Protein 1ZKD (pdb70)

Structure (mmCIF, N/CA/C/O backbone):
data_1ZKD
#
_entry.id   1ZKD
#
_cell.length_a   79.795
_cell.length_b   79.795
_cell.length_c   247.352
_cell.angle_alpha   90.00
_cell.angle_beta   90.00
_cell.angle_gamma   120.00
#
_symmetry.space_group_name_H-M   'P 61'
#
loop_
_entity.id
_entity.type
_entity.pdbx_description
1 polymer DUF185
2 water water
#
loop_
_atom_site.group_PDB
_atom_site.id
_atom_site.type_symbol
_atom_site.label_atom_id
_atom_site.label_alt_id
_atom_site.label_comp_id
_atom_site.label_asym_id
_atom_site.label_entity_id
_atom_site.label_seq_id
_atom_site.pdbx_PDB_ins_code
_atom_site.Cartn_x
_atom_site.Cartn_y
_atom_site.Cartn_z
_atom_site.occupancy
_atom_site.B_iso_or_equiv
_atom_site.auth_seq_id
_atom_site.auth_comp_id
_atom_site.auth_asym_id
_atom_site.auth_atom_id
_atom_site.pdbx_PDB_model_num
ATOM 1 N N . ILE A 1 2 ? 29.509 65.354 91.189 1.00 65.16 2 ILE A N 1
ATOM 2 C CA . ILE A 1 2 ? 29.224 63.957 90.749 1.00 64.58 2 ILE A CA 1
ATOM 3 C C . ILE A 1 2 ? 29.204 63.000 91.937 1.00 63.42 2 ILE A C 1
ATOM 4 O O . ILE A 1 2 ? 28.764 61.856 91.816 1.00 62.80 2 ILE A O 1
ATOM 9 N N . ASP A 1 3 ? 29.680 63.474 93.086 1.00 62.37 3 ASP A N 1
ATOM 10 C CA . ASP A 1 3 ? 29.718 62.652 94.291 1.00 60.43 3 ASP A CA 1
ATOM 11 C C . ASP A 1 3 ? 28.329 62.177 94.710 1.00 58.82 3 ASP A C 1
ATOM 12 O O . ASP A 1 3 ? 27.381 62.959 94.788 1.00 58.25 3 ASP A O 1
ATOM 17 N N . GLN A 1 4 ? 28.230 60.881 94.985 1.00 57.08 4 GLN A N 1
ATOM 18 C CA . GLN A 1 4 ? 26.983 60.231 95.376 1.00 55.25 4 GLN A CA 1
ATOM 19 C C . GLN A 1 4 ? 26.184 60.977 96.448 1.00 53.25 4 GLN A C 1
ATOM 20 O O . GLN A 1 4 ? 24.953 60.989 96.414 1.00 53.37 4 GLN A O 1
ATOM 26 N N . THR A 1 5 ? 26.879 61.592 97.400 1.00 51.12 5 THR A N 1
ATOM 27 C CA . THR A 1 5 ? 26.216 62.343 98.462 1.00 48.86 5 THR A CA 1
ATOM 28 C C . THR A 1 5 ? 27.064 63.533 98.867 1.00 47.74 5 THR A C 1
ATOM 29 O O . THR A 1 5 ? 28.215 63.660 98.451 1.00 47.59 5 THR A O 1
ATOM 33 N N . ALA A 1 6 ? 26.489 64.403 99.688 1.00 46.29 6 ALA A N 1
ATOM 34 C CA . ALA A 1 6 ? 27.197 65.584 100.157 1.00 44.87 6 ALA A CA 1
ATOM 35 C C . ALA A 1 6 ? 28.371 65.185 101.048 1.00 43.92 6 ALA A C 1
ATOM 36 O O . ALA A 1 6 ? 29.443 65.790 100.988 1.00 44.17 6 ALA A O 1
ATOM 38 N N . LEU A 1 7 ? 28.164 64.166 101.877 1.00 42.59 7 LEU A N 1
ATOM 39 C CA . LEU A 1 7 ? 29.214 63.693 102.775 1.00 40.38 7 LEU A CA 1
ATOM 40 C C . LEU A 1 7 ? 30.355 63.053 101.987 1.00 38.85 7 LEU A C 1
ATOM 41 O O . LEU A 1 7 ? 31.520 63.171 102.362 1.00 40.03 7 LEU A O 1
ATOM 46 N N . ALA A 1 8 ? 30.013 62.369 100.902 1.00 38.30 8 ALA A N 1
ATOM 47 C CA . ALA A 1 8 ? 31.011 61.723 100.062 1.00 37.97 8 ALA A CA 1
ATOM 48 C C . ALA A 1 8 ? 32.033 62.757 99.603 1.00 38.91 8 ALA A C 1
ATOM 49 O O . ALA A 1 8 ? 33.238 62.499 99.598 1.00 37.24 8 ALA A O 1
ATOM 51 N N . THR A 1 9 ? 31.536 63.931 99.221 1.00 39.41 9 THR A N 1
ATOM 52 C CA . THR A 1 9 ? 32.383 65.024 98.758 1.00 40.60 9 THR A CA 1
ATOM 53 C C . THR A 1 9 ? 33.350 65.433 99.861 1.00 41.20 9 THR A C 1
ATOM 54 O O . THR A 1 9 ? 34.541 65.627 99.625 1.00 42.03 9 THR A O 1
ATOM 58 N N . GLU A 1 10 ? 32.820 65.557 101.071 1.00 42.73 10 GLU A N 1
ATOM 59 C CA . GLU A 1 10 ? 33.610 65.937 102.232 1.00 43.32 10 GLU A CA 1
ATOM 60 C C . GLU A 1 10 ? 34.709 64.913 102.523 1.00 43.00 10 GLU A C 1
ATOM 61 O O . GLU A 1 10 ? 35.857 65.278 102.787 1.00 43.93 10 GLU A O 1
ATOM 67 N N . ILE A 1 11 ? 34.349 63.633 102.471 1.00 42.21 11 ILE A N 1
ATOM 68 C CA . ILE A 1 11 ? 35.295 62.551 102.735 1.00 40.96 11 ILE A CA 1
ATOM 69 C C . ILE A 1 11 ? 36.450 62.547 101.738 1.00 41.37 11 ILE A C 1
ATOM 70 O O . ILE A 1 11 ? 37.616 62.478 102.132 1.00 39.58 11 ILE A O 1
ATOM 75 N N . LYS A 1 12 ? 36.124 62.621 100.450 1.00 42.76 12 LYS A N 1
ATOM 76 C CA . LYS A 1 12 ? 37.143 62.626 99.404 1.00 44.38 12 LYS A CA 1
ATOM 77 C C . LYS A 1 12 ? 38.118 63.785 99.594 1.00 44.21 12 LYS A C 1
ATOM 78 O O . LYS A 1 12 ? 39.321 63.643 99.376 1.00 44.63 12 LYS A O 1
ATOM 84 N N . ARG A 1 13 ? 37.596 64.930 100.015 1.00 45.31 13 ARG A N 1
ATOM 85 C CA . ARG A 1 13 ? 38.431 66.102 100.243 1.00 45.79 13 ARG A CA 1
ATOM 86 C C . ARG A 1 13 ? 39.366 65.844 101.421 1.00 45.32 13 ARG A C 1
ATOM 87 O O . ARG A 1 13 ? 40.544 66.205 101.384 1.00 45.74 13 ARG A O 1
ATOM 95 N N . LEU A 1 14 ? 38.837 65.208 102.462 1.00 43.76 14 LEU A N 1
ATOM 96 C CA . LEU A 1 14 ? 39.619 64.898 103.654 1.00 42.31 14 LEU A CA 1
ATOM 97 C C . LEU A 1 14 ? 40.707 63.873 103.369 1.00 40.89 14 LEU A C 1
ATOM 98 O O . LEU A 1 14 ? 41.734 63.847 104.042 1.00 41.13 14 LEU A O 1
ATOM 103 N N . ILE A 1 15 ? 40.476 63.019 102.378 1.00 39.45 15 ILE A N 1
ATOM 104 C CA . ILE A 1 15 ? 41.450 61.995 102.021 1.00 38.53 15 ILE A CA 1
ATOM 105 C C . ILE A 1 15 ? 42.613 62.602 101.248 1.00 39.95 15 ILE A C 1
ATOM 106 O O . ILE A 1 15 ? 43.776 62.285 101.500 1.00 40.14 15 ILE A O 1
ATOM 111 N N . LYS A 1 16 ? 42.299 63.472 100.296 1.00 41.53 16 LYS A N 1
ATOM 112 C CA . LYS A 1 16 ? 43.339 64.110 99.505 1.00 43.01 16 LYS A CA 1
ATOM 113 C C . LYS A 1 16 ? 44.178 65.009 100.406 1.00 43.30 16 LYS A C 1
ATOM 114 O O . LYS A 1 16 ? 45.381 65.161 100.200 1.00 43.49 16 LYS A O 1
ATOM 120 N N . ALA A 1 17 ? 43.536 65.569 101.428 1.00 44.47 17 ALA A N 1
ATOM 121 C CA . ALA A 1 17 ? 44.196 66.464 102.372 1.00 44.13 17 ALA A CA 1
ATOM 122 C C . ALA A 1 17 ? 44.994 65.784 103.486 1.00 44.21 17 ALA A C 1
ATOM 123 O O . ALA A 1 17 ? 46.127 66.178 103.766 1.00 45.62 17 ALA A O 1
ATOM 125 N N . ALA A 1 18 ? 44.415 64.767 104.120 1.00 42.86 18 ALA A N 1
ATOM 126 C CA . ALA A 1 18 ? 45.087 64.082 105.225 1.00 39.91 18 ALA A CA 1
ATOM 127 C C . ALA A 1 18 ? 45.622 62.686 104.920 1.00 38.51 18 ALA A C 1
ATOM 128 O O . ALA A 1 18 ? 46.325 62.098 105.742 1.00 37.84 18 ALA A O 1
ATOM 130 N N . GLY A 1 19 ? 45.300 62.157 103.747 1.00 36.46 19 GLY A N 1
ATOM 131 C CA . GLY A 1 19 ? 45.771 60.829 103.400 1.00 34.84 19 GLY A CA 1
ATOM 132 C C . GLY A 1 19 ? 44.690 59.793 103.659 1.00 32.99 19 GLY A C 1
ATOM 133 O O . GLY A 1 19 ? 43.585 60.154 104.058 1.00 32.25 19 GLY A O 1
ATOM 134 N N . PRO A 1 20 ? 44.976 58.498 103.450 1.00 31.17 20 PRO A N 1
ATOM 135 C CA . PRO A 1 20 ? 43.993 57.430 103.672 1.00 30.75 20 PRO A CA 1
ATOM 136 C C . PRO A 1 20 ? 43.246 57.564 105.004 1.00 29.48 20 PRO A C 1
ATOM 137 O O . PRO A 1 20 ? 43.849 57.835 106.047 1.00 28.95 20 PRO A O 1
ATOM 149 N N . PRO A 1 22 ? 41.152 55.868 107.990 1.00 24.73 22 PRO A N 1
ATOM 150 C CA . PRO A 1 22 ? 40.859 54.565 108.601 1.00 24.01 22 PRO A CA 1
ATOM 151 C C . PRO A 1 22 ? 39.362 54.259 108.612 1.00 21.20 22 PRO A C 1
ATOM 152 O O . PRO A 1 22 ? 38.537 55.158 108.755 1.00 20.58 22 PRO A O 1
ATOM 156 N N . VAL A 1 23 ? 39.022 52.985 108.462 1.00 19.98 23 VAL A N 1
ATOM 157 C CA . VAL A 1 23 ? 37.629 52.566 108.433 1.00 18.08 23 VAL A CA 1
ATOM 158 C C . VAL A 1 23 ? 36.789 53.101 109.589 1.00 18.43 23 VAL A C 1
ATOM 159 O O . VAL A 1 23 ? 35.683 53.593 109.367 1.00 17.01 23 VAL A O 1
ATOM 163 N N . TRP A 1 24 ? 37.311 53.048 110.811 1.00 16.01 24 TRP A N 1
ATOM 164 C CA . TRP A 1 24 ? 36.544 53.534 111.953 1.00 17.79 24 TRP A CA 1
ATOM 165 C C . TRP A 1 24 ? 36.164 55.007 111.810 1.00 18.75 24 TRP A C 1
ATOM 166 O O . TRP A 1 24 ? 35.082 55.413 112.242 1.00 16.19 24 TRP A O 1
ATOM 177 N N . ARG A 1 25 ? 37.050 55.802 111.207 1.00 19.56 25 ARG A N 1
ATOM 178 C CA . ARG A 1 25 ? 36.796 57.230 111.023 1.00 20.19 25 ARG A CA 1
ATOM 179 C C . ARG A 1 25 ? 35.687 57.462 109.996 1.00 19.12 25 ARG A C 1
ATOM 180 O O . ARG A 1 25 ? 34.824 58.325 110.172 1.00 19.62 25 ARG A O 1
ATOM 188 N N . TYR A 1 26 ? 35.718 56.682 108.925 1.00 20.02 26 TYR A N 1
ATOM 189 C CA . TYR A 1 26 ? 34.716 56.776 107.876 1.00 20.65 26 TYR A CA 1
ATOM 190 C C . TYR A 1 26 ? 33.325 56.431 108.418 1.00 21.51 26 TYR A C 1
ATOM 191 O O . TYR A 1 26 ? 32.339 57.102 108.086 1.00 21.64 26 TYR A O 1
ATOM 208 N N . GLU A 1 28 ? 32.375 56.634 111.533 1.00 21.58 28 GLU A N 1
ATOM 209 C CA . GLU A 1 28 ? 32.056 57.682 112.493 1.00 22.58 28 GLU A CA 1
ATOM 210 C C . GLU A 1 28 ? 31.436 58.878 111.775 1.00 22.39 28 GLU A C 1
ATOM 211 O O . GLU A 1 28 ? 30.413 59.411 112.210 1.00 23.87 28 GLU A O 1
ATOM 217 N N . LEU A 1 29 ? 32.058 59.294 110.677 1.00 22.74 29 LEU A N 1
ATOM 218 C CA . LEU A 1 29 ? 31.558 60.423 109.900 1.00 23.53 29 LEU A CA 1
ATOM 219 C C . LEU A 1 29 ? 30.226 60.103 109.233 1.00 23.59 29 LEU A C 1
ATOM 220 O O . LEU A 1 29 ? 29.308 60.921 109.260 1.00 24.86 29 LEU A O 1
ATOM 225 N N . CYS A 1 30 ? 30.121 58.919 108.634 1.00 23.43 30 CYS A N 1
ATOM 226 C CA . CYS A 1 30 ? 28.882 58.517 107.968 1.00 24.12 30 CYS A CA 1
ATOM 227 C C . CYS A 1 30 ? 27.694 58.550 108.910 1.00 25.83 30 CYS A C 1
ATOM 228 O O . CYS A 1 30 ? 26.578 58.850 108.497 1.00 25.80 30 CYS A O 1
ATOM 231 N N . LEU A 1 31 ? 27.932 58.230 110.176 1.00 26.65 31 LEU A N 1
ATOM 232 C CA . LEU A 1 31 ? 26.852 58.202 111.150 1.00 28.83 31 LEU A CA 1
ATOM 233 C C . LEU A 1 31 ? 26.658 59.485 111.954 1.00 30.09 31 LEU A C 1
ATOM 234 O O . LEU A 1 31 ? 25.524 59.886 112.213 1.00 29.69 31 LEU A O 1
ATOM 239 N N . GLY A 1 32 ? 27.752 60.138 112.334 1.00 33.61 32 GLY A N 1
ATOM 240 C CA . GLY A 1 32 ? 27.621 61.326 113.161 1.00 38.14 32 GLY A CA 1
ATOM 241 C C . GLY A 1 32 ? 27.951 62.717 112.652 1.00 41.68 32 GLY A C 1
ATOM 242 O O . GLY A 1 32 ? 27.971 63.658 113.447 1.00 42.52 32 GLY A O 1
ATOM 243 N N . HIS A 1 33 ? 28.205 62.880 111.359 1.00 43.31 33 HIS A N 1
ATOM 244 C CA . HIS A 1 33 ? 28.518 64.212 110.856 1.00 45.75 33 HIS A CA 1
ATOM 245 C C . HIS A 1 33 ? 27.383 65.171 111.235 1.00 47.14 33 HIS A C 1
ATOM 246 O O . HIS A 1 33 ? 26.230 64.967 110.847 1.00 45.57 33 HIS A O 1
ATOM 253 N N . PRO A 1 34 ? 27.701 66.235 111.996 1.00 49.52 34 PRO A N 1
ATOM 254 C CA . PRO A 1 34 ? 26.733 67.242 112.450 1.00 51.07 34 PRO A CA 1
ATOM 255 C C . PRO A 1 34 ? 25.809 67.797 111.371 1.00 52.71 34 PRO A C 1
ATOM 256 O O . PRO A 1 34 ? 24.732 68.311 111.673 1.00 52.90 34 PRO A O 1
ATOM 260 N N . GLU A 1 35 ? 26.227 67.685 110.115 1.00 54.46 35 GLU A N 1
ATOM 261 C CA . GLU A 1 35 ? 25.435 68.206 109.009 1.00 55.98 35 GLU A CA 1
ATOM 262 C C . GLU A 1 35 ? 24.968 67.150 108.016 1.00 55.71 35 GLU A C 1
ATOM 263 O O . GLU A 1 35 ? 23.882 67.268 107.449 1.00 55.07 35 GLU A O 1
ATOM 269 N N . HIS A 1 36 ? 25.780 66.118 107.808 1.00 55.35 36 HIS A N 1
ATOM 270 C CA . HIS A 1 36 ? 25.427 65.078 106.847 1.00 56.10 36 HIS A CA 1
ATOM 271 C C . HIS A 1 36 ? 25.412 63.659 107.413 1.00 55.29 36 HIS A C 1
ATOM 272 O O . HIS A 1 36 ? 25.319 62.688 106.661 1.00 55.63 36 HIS A O 1
ATOM 279 N N . GLY A 1 37 ? 25.494 63.538 108.734 1.00 54.17 37 GLY A N 1
ATOM 280 C CA . GLY A 1 37 ? 25.480 62.224 109.352 1.00 52.09 37 GLY A CA 1
ATOM 281 C C . GLY A 1 37 ? 24.167 61.502 109.116 1.00 50.73 37 GLY A C 1
ATOM 282 O O . GLY A 1 37 ? 23.156 62.131 108.808 1.00 51.08 37 GLY A O 1
ATOM 283 N N . TYR A 1 38 ? 24.181 60.181 109.260 1.00 48.81 38 TYR A N 1
ATOM 284 C CA . TYR A 1 38 ? 22.980 59.376 109.063 1.00 46.80 38 TYR A CA 1
ATOM 285 C C . TYR A 1 38 ? 21.912 59.708 110.098 1.00 47.59 38 TYR A C 1
ATOM 286 O O . TYR A 1 38 ? 20.721 59.735 109.789 1.00 46.90 38 TYR A O 1
ATOM 295 N N . TYR A 1 39 ? 22.345 59.951 111.330 1.00 49.43 39 TYR A N 1
ATOM 296 C CA . TYR A 1 39 ? 21.416 60.264 112.409 1.00 52.12 39 TYR A CA 1
ATOM 297 C C . TYR A 1 39 ? 20.930 61.709 112.362 1.00 53.47 39 TYR A C 1
ATOM 298 O O . TYR A 1 39 ? 19.756 61.977 112.606 1.00 54.41 39 TYR A O 1
ATOM 307 N N . VAL A 1 40 ? 21.829 62.634 112.041 1.00 55.44 40 VAL A N 1
ATOM 308 C CA . VAL A 1 40 ? 21.469 64.045 111.956 1.00 56.47 40 VAL A CA 1
ATOM 309 C C . VAL A 1 40 ? 20.379 64.234 110.907 1.00 57.23 40 VAL A C 1
ATOM 310 O O . VAL A 1 40 ? 19.529 65.115 111.029 1.00 58.42 40 VAL A O 1
ATOM 314 N N . THR A 1 41 ? 20.408 63.395 109.879 1.00 57.78 41 THR A N 1
ATOM 315 C CA . THR A 1 41 ? 19.422 63.467 108.809 1.00 59.22 41 THR A CA 1
ATOM 316 C C . THR A 1 41 ? 18.848 62.084 108.531 1.00 59.66 41 THR A C 1
ATOM 317 O O . THR A 1 41 ? 19.514 61.238 107.937 1.00 60.97 41 THR A O 1
ATOM 321 N N . ARG A 1 42 ? 17.615 61.855 108.967 1.00 60.05 42 ARG A N 1
ATOM 322 C CA . ARG A 1 42 ? 16.959 60.566 108.757 1.00 60.08 42 ARG A CA 1
ATOM 323 C C . ARG A 1 42 ? 17.724 59.435 109.442 1.00 60.18 42 ARG A C 1
ATOM 324 O O . ARG A 1 42 ? 17.344 58.978 110.521 1.00 60.15 42 ARG A O 1
ATOM 332 N N . PHE A 1 51 ? 11.804 50.435 112.890 1.00 48.38 51 PHE A N 1
ATOM 333 C CA . PHE A 1 51 ? 10.774 49.502 113.337 1.00 47.78 51 PHE A CA 1
ATOM 334 C C . PHE A 1 51 ? 11.263 48.068 113.224 1.00 46.17 51 PHE A C 1
ATOM 335 O O . PHE A 1 51 ? 10.489 47.117 113.383 1.00 46.28 51 PHE A O 1
ATOM 343 N N . THR A 1 52 ? 12.557 47.926 112.951 1.00 43.24 52 THR A N 1
ATOM 344 C CA . THR A 1 52 ? 13.186 46.619 112.812 1.00 40.37 52 THR A CA 1
ATOM 345 C C . THR A 1 52 ? 13.737 46.162 114.160 1.00 36.25 52 THR A C 1
ATOM 346 O O . THR A 1 52 ? 14.029 44.983 114.347 1.00 36.15 52 THR A O 1
ATOM 350 N N . THR A 1 53 ? 13.884 47.101 115.091 1.00 32.55 53 THR A N 1
ATOM 351 C CA . THR A 1 53 ? 14.399 46.787 116.422 1.00 29.33 53 THR A CA 1
ATOM 352 C C . THR A 1 53 ? 13.399 45.909 117.179 1.00 27.40 53 THR A C 1
ATOM 353 O O . THR A 1 53 ? 12.196 45.963 116.918 1.00 28.52 53 THR A O 1
ATOM 357 N N . SER A 1 54 ? 13.900 45.106 118.114 1.00 23.13 54 SER A N 1
ATOM 358 C CA . SER A 1 54 ? 13.050 44.213 118.897 1.00 22.09 54 SER A CA 1
ATOM 359 C C . SER A 1 54 ? 11.848 44.872 119.592 1.00 21.68 54 SER A C 1
ATOM 360 O O . SER A 1 54 ? 10.732 44.355 119.527 1.00 22.02 54 SER A O 1
ATOM 363 N N . PRO A 1 55 ? 12.052 46.019 120.266 1.00 21.79 55 PRO A N 1
ATOM 364 C CA . PRO A 1 55 ? 10.903 46.646 120.932 1.00 22.28 55 PRO A CA 1
ATOM 365 C C . PRO A 1 55 ? 9.809 47.144 119.984 1.00 22.70 55 PRO A C 1
ATOM 366 O O . PRO A 1 55 ? 8.634 47.182 120.352 1.00 21.37 55 PRO A O 1
ATOM 370 N N . GLU A 1 56 ? 10.186 47.516 118.766 1.00 23.37 56 GLU A N 1
ATOM 371 C CA . GLU A 1 56 ? 9.199 47.976 117.795 1.00 25.95 56 GLU A CA 1
ATOM 372 C C . GLU A 1 56 ? 8.464 46.778 117.199 1.00 25.64 56 GLU A C 1
ATOM 373 O O . GLU A 1 56 ? 7.322 46.900 116.742 1.00 25.32 56 GLU A O 1
ATOM 379 N N . ILE A 1 57 ? 9.126 45.624 117.213 1.00 22.94 57 ILE A N 1
ATOM 380 C CA . ILE A 1 57 ? 8.551 44.394 116.679 1.00 23.95 57 ILE A CA 1
ATOM 381 C C . ILE A 1 57 ? 7.456 43.841 117.594 1.00 24.84 57 ILE A C 1
ATOM 382 O O . ILE A 1 57 ? 6.423 43.352 117.122 1.00 22.75 57 ILE A O 1
ATOM 387 N N . SER A 1 58 ? 7.679 43.924 118.902 1.00 24.31 58 SER A N 1
ATOM 388 C CA . SER A 1 58 ? 6.698 43.439 119.860 1.00 24.36 58 SER A CA 1
ATOM 389 C C . SER A 1 58 ? 6.850 44.041 121.248 1.00 24.52 58 SER A C 1
ATOM 390 O O . SER A 1 58 ? 7.963 44.282 121.724 1.00 25.18 58 SER A O 1
ATOM 393 N N . GLN A 1 59 ? 5.703 44.268 121.883 1.00 22.57 59 GLN A N 1
ATOM 394 C CA . GLN A 1 59 ? 5.609 44.817 123.222 1.00 20.38 59 GLN A CA 1
ATOM 395 C C . GLN A 1 59 ? 6.211 43.822 124.215 1.00 19.54 59 GLN A C 1
ATOM 396 O O . GLN A 1 59 ? 6.602 44.194 125.324 1.00 17.16 59 GLN A O 1
ATOM 410 N N . PHE A 1 61 ? 9.053 42.286 124.150 1.00 15.89 61 PHE A N 1
ATOM 411 C CA . PHE A 1 61 ? 10.481 42.476 124.404 1.00 16.85 61 PHE A CA 1
ATOM 412 C C . PHE A 1 61 ? 10.683 43.360 125.630 1.00 15.87 61 PHE A C 1
ATOM 413 O O . PHE A 1 61 ? 11.360 42.967 126.583 1.00 16.30 61 PHE A O 1
ATOM 421 N N . GLY A 1 62 ? 10.103 44.558 125.586 1.00 14.79 62 GLY A N 1
ATOM 422 C CA . GLY A 1 62 ? 10.214 45.488 126.694 1.00 17.13 62 GLY A CA 1
ATOM 423 C C . GLY A 1 62 ? 9.636 44.939 127.986 1.00 18.42 62 GLY A C 1
ATOM 424 O O . GLY A 1 62 ? 10.206 45.148 129.057 1.00 18.60 62 GLY A O 1
ATOM 425 N N . GLU A 1 63 ? 8.508 44.237 127.894 1.00 17.72 63 GLU A N 1
ATOM 426 C CA . GLU A 1 63 ? 7.869 43.653 129.073 1.00 18.76 63 GLU A CA 1
ATOM 427 C C . GLU A 1 63 ? 8.796 42.657 129.769 1.00 19.80 63 GLU A C 1
ATOM 428 O O . GLU A 1 63 ? 8.974 42.702 130.991 1.00 18.60 63 GLU A O 1
ATOM 434 N N . LEU A 1 64 ? 9.376 41.750 128.987 1.00 16.81 64 LEU A N 1
ATOM 435 C CA . LEU A 1 64 ? 10.253 40.738 129.548 1.00 16.72 64 LEU A CA 1
ATOM 436 C C . LEU A 1 64 ? 11.534 41.317 130.144 1.00 15.61 64 LEU A C 1
ATOM 437 O O . LEU A 1 64 ? 12.016 40.806 131.147 1.00 16.06 64 LEU A O 1
ATOM 442 N N . LEU A 1 65 ? 12.087 42.366 129.536 1.00 16.04 65 LEU A N 1
ATOM 443 C CA . LEU A 1 65 ? 13.292 42.988 130.089 1.00 16.76 65 LEU A CA 1
ATOM 444 C C . LEU A 1 65 ? 12.886 43.708 131.376 1.00 17.56 65 LEU A C 1
ATOM 445 O O . LEU A 1 65 ? 13.696 43.900 132.283 1.00 16.94 65 LEU A O 1
ATOM 450 N N . GLY A 1 66 ? 11.620 44.112 131.440 1.00 17.62 66 GLY A N 1
ATOM 451 C CA . GLY A 1 66 ? 11.118 44.769 132.633 1.00 16.15 66 GLY A CA 1
ATOM 452 C C . GLY A 1 66 ? 11.116 43.757 133.764 1.00 17.43 66 GLY A C 1
ATOM 453 O O . GLY A 1 66 ? 11.546 44.047 134.883 1.00 15.73 66 GLY A O 1
ATOM 454 N N . LEU A 1 67 ? 10.643 42.549 133.481 1.00 16.60 67 LEU A N 1
ATOM 455 C CA . LEU A 1 67 ? 10.613 41.510 134.509 1.00 17.13 67 LEU A CA 1
ATOM 456 C C . LEU A 1 67 ? 12.019 40.992 134.848 1.00 18.10 67 LEU A C 1
ATOM 457 O O . LEU A 1 67 ? 12.273 40.580 135.979 1.00 17.80 67 LEU A O 1
ATOM 462 N N . TRP A 1 68 ? 12.929 40.999 133.874 1.00 16.21 68 TRP A N 1
ATOM 463 C CA . TRP A 1 68 ? 14.299 40.553 134.136 1.00 15.33 68 TRP A CA 1
ATOM 464 C C . TRP A 1 68 ? 14.909 41.569 135.104 1.00 14.06 68 TRP A C 1
ATOM 465 O O . TRP A 1 68 ? 15.646 41.209 136.018 1.00 11.85 68 TRP A O 1
ATOM 476 N N . SER A 1 69 ? 14.589 42.843 134.891 1.00 12.05 69 SER A N 1
ATOM 477 C CA . SER A 1 69 ? 15.091 43.908 135.749 1.00 13.82 69 SER A CA 1
ATOM 478 C C . SER A 1 69 ? 14.644 43.678 137.189 1.00 14.24 69 SER A C 1
ATOM 479 O O . SER A 1 69 ? 15.379 43.994 138.124 1.00 15.42 69 SER A O 1
ATOM 482 N N . ALA A 1 70 ? 13.446 43.126 137.369 1.00 13.63 70 ALA A N 1
ATOM 483 C CA . ALA A 1 70 ? 12.951 42.841 138.714 1.00 14.29 70 ALA A CA 1
ATOM 484 C C . ALA A 1 70 ? 13.830 41.780 139.375 1.00 15.32 70 ALA A C 1
ATOM 485 O O . ALA A 1 70 ? 14.117 41.868 140.569 1.00 15.31 70 ALA A O 1
ATOM 487 N N . SER A 1 71 ? 14.264 40.780 138.601 1.00 15.79 71 SER A N 1
ATOM 488 C CA . SER A 1 71 ? 15.123 39.720 139.144 1.00 16.36 71 SER A CA 1
ATOM 489 C C . SER A 1 71 ? 16.469 40.280 139.598 1.00 16.25 71 SER A C 1
ATOM 490 O O . SER A 1 71 ? 17.049 39.803 140.575 1.00 17.62 71 SER A O 1
ATOM 493 N N . VAL A 1 72 ? 16.970 41.282 138.880 1.00 15.89 72 VAL A N 1
ATOM 494 C CA . VAL A 1 72 ? 18.241 41.902 139.232 1.00 16.07 72 VAL A CA 1
ATOM 495 C C . VAL A 1 72 ? 18.060 42.687 140.533 1.00 17.59 72 VAL A C 1
ATOM 496 O O . VAL A 1 72 ? 18.926 42.675 141.408 1.00 15.21 72 VAL A O 1
ATOM 500 N N . TRP A 1 73 ? 16.922 43.363 140.653 1.00 17.86 73 TRP A N 1
ATOM 501 C CA . TRP A 1 73 ? 16.615 44.130 141.853 1.00 19.61 73 TRP A CA 1
ATOM 502 C C . TRP A 1 73 ? 16.747 43.212 143.072 1.00 20.11 73 TRP A C 1
ATOM 503 O O . TRP A 1 73 ? 17.345 43.584 144.082 1.00 18.93 73 TRP A O 1
ATOM 514 N N . LYS A 1 74 ? 16.193 42.009 142.972 1.00 22.37 74 LYS A N 1
ATOM 515 C CA . LYS A 1 74 ? 16.272 41.057 144.067 1.00 26.28 74 LYS A CA 1
ATOM 516 C C . LYS A 1 74 ? 17.707 40.581 144.289 1.00 27.40 74 LYS A C 1
ATOM 517 O O . LYS A 1 74 ? 18.137 40.414 145.428 1.00 29.36 74 LYS A O 1
ATOM 523 N N . ALA A 1 75 ? 18.455 40.374 143.209 1.00 27.25 75 ALA A N 1
ATOM 524 C CA . ALA A 1 75 ? 19.843 39.932 143.332 1.00 27.20 75 ALA A CA 1
ATOM 525 C C . ALA A 1 75 ? 20.720 41.033 143.948 1.00 27.22 75 ALA A C 1
ATOM 526 O O . ALA A 1 75 ? 21.759 40.748 144.544 1.00 27.94 75 ALA A O 1
ATOM 528 N N . ALA A 1 76 ? 20.292 42.286 143.811 1.00 24.90 76 ALA A N 1
ATOM 529 C CA . ALA A 1 76 ? 21.036 43.417 144.353 1.00 25.96 76 ALA A CA 1
ATOM 530 C C . ALA A 1 76 ? 20.593 43.771 145.771 1.00 27.43 76 ALA A C 1
ATOM 531 O O . ALA A 1 76 ? 20.907 44.850 146.272 1.00 28.33 76 ALA A O 1
ATOM 533 N N . ASP A 1 77 ? 19.861 42.860 146.404 1.00 29.37 77 ASP A N 1
ATOM 534 C CA . ASP A 1 77 ? 19.356 43.044 147.764 1.00 32.60 77 ASP A CA 1
ATOM 535 C C . ASP A 1 77 ? 18.240 44.089 147.861 1.00 32.45 77 ASP A C 1
ATOM 536 O O . ASP A 1 77 ? 18.092 44.774 148.876 1.00 33.12 77 ASP A O 1
ATOM 541 N N . GLU A 1 78 ? 17.461 44.198 146.791 1.00 31.59 78 GLU A N 1
ATOM 542 C CA . GLU A 1 78 ? 16.327 45.115 146.716 1.00 30.85 78 GLU A CA 1
ATOM 543 C C . GLU A 1 78 ? 16.579 46.533 147.219 1.00 29.97 78 GLU A C 1
ATOM 544 O O . GLU A 1 78 ? 16.041 46.940 148.250 1.00 29.73 78 GLU A O 1
ATOM 550 N N . PRO A 1 79 ? 17.407 47.304 146.500 1.00 28.25 79 PRO A N 1
ATOM 551 C CA . PRO A 1 79 ? 17.689 48.684 146.916 1.00 27.88 79 PRO A CA 1
ATOM 552 C C . PRO A 1 79 ? 16.411 49.535 146.893 1.00 28.62 79 PRO A C 1
ATOM 553 O O . PRO A 1 79 ? 15.547 49.355 146.031 1.00 27.19 79 PRO A O 1
ATOM 557 N N . GLN A 1 80 ? 16.289 50.458 147.843 1.00 28.51 80 GLN A N 1
ATOM 558 C CA . GLN A 1 80 ? 15.097 51.300 147.926 1.00 29.63 80 GLN A CA 1
ATOM 559 C C . GLN A 1 80 ? 14.987 52.239 146.744 1.00 28.34 80 GLN A C 1
ATOM 560 O O . GLN A 1 80 ? 13.905 52.727 146.418 1.00 27.04 80 GLN A O 1
ATOM 566 N N . THR A 1 81 ? 16.122 52.489 146.109 1.00 28.20 81 THR A N 1
ATOM 567 C CA . THR A 1 81 ? 16.171 53.325 144.926 1.00 30.27 81 THR A CA 1
ATOM 568 C C . THR A 1 81 ? 16.932 52.536 143.868 1.00 29.09 81 THR A C 1
ATOM 569 O O . THR A 1 81 ? 18.083 52.158 144.078 1.00 28.88 81 THR A O 1
ATOM 573 N N . LEU A 1 82 ? 16.275 52.263 142.748 1.00 28.60 82 LEU A N 1
ATOM 574 C CA . LEU A 1 82 ? 16.908 51.529 141.665 1.00 27.58 82 LEU A CA 1
ATOM 575 C C . LEU A 1 82 ? 16.874 52.379 140.407 1.00 28.31 82 LEU A C 1
ATOM 576 O O . LEU A 1 82 ? 15.803 52.750 139.926 1.00 28.82 82 LEU A O 1
ATOM 581 N N . ARG A 1 83 ? 18.053 52.694 139.884 1.00 28.41 83 ARG A N 1
ATOM 582 C CA . ARG A 1 83 ? 18.155 53.492 138.673 1.00 29.86 83 ARG A CA 1
ATOM 583 C C . ARG A 1 83 ? 17.936 52.570 137.479 1.00 27.94 83 ARG A C 1
ATOM 584 O O . ARG A 1 83 ? 18.654 51.589 137.309 1.00 28.29 83 ARG A O 1
ATOM 592 N N . LEU A 1 84 ? 16.939 52.882 136.664 1.00 27.82 84 LEU A N 1
ATOM 593 C CA . LEU A 1 84 ? 16.644 52.097 135.472 1.00 27.05 84 LEU A CA 1
ATOM 594 C C . LEU A 1 84 ? 17.136 52.967 134.321 1.00 27.30 84 LEU A C 1
ATOM 595 O O . LEU A 1 84 ? 16.462 53.906 133.893 1.00 25.87 84 LEU A O 1
ATOM 600 N N . ILE A 1 85 ? 18.334 52.651 133.842 1.00 26.04 85 ILE A N 1
ATOM 601 C CA . ILE A 1 85 ? 18.980 53.414 132.789 1.00 25.92 85 ILE A CA 1
ATOM 602 C C . ILE A 1 85 ? 18.951 52.785 131.405 1.00 26.55 85 ILE A C 1
ATOM 603 O O . ILE A 1 85 ? 19.304 51.614 131.235 1.00 26.41 85 ILE A O 1
ATOM 608 N N . GLU A 1 86 ? 18.539 53.558 130.408 1.00 24.66 86 GLU A N 1
ATOM 609 C CA . GLU A 1 86 ? 18.553 53.036 129.058 1.00 26.63 86 GLU A CA 1
ATOM 610 C C . GLU A 1 86 ? 19.415 53.913 128.168 1.00 28.08 86 GLU A C 1
ATOM 611 O O . GLU A 1 86 ? 19.214 55.129 128.076 1.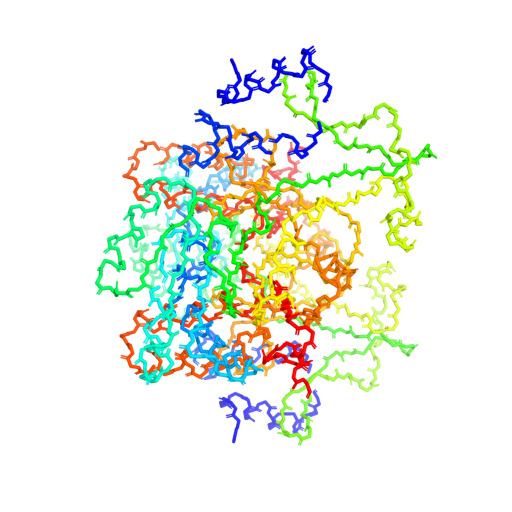00 27.79 86 GLU A O 1
ATOM 617 N N . ILE A 1 87 ? 20.385 53.282 127.518 1.00 28.13 87 ILE A N 1
ATOM 618 C CA . ILE A 1 87 ? 21.279 53.980 126.614 1.00 29.14 87 ILE A CA 1
ATOM 619 C C . ILE A 1 87 ? 20.704 53.820 125.214 1.00 29.72 87 ILE A C 1
ATOM 620 O O . ILE A 1 87 ? 20.618 52.704 124.690 1.00 29.37 87 ILE A O 1
ATOM 625 N N . GLY A 1 88 ? 20.288 54.939 124.622 1.00 31.15 88 GLY A N 1
ATOM 626 C CA . GLY A 1 88 ? 19.708 54.906 123.287 1.00 32.83 88 GLY A CA 1
ATOM 627 C C . GLY A 1 88 ? 18.268 54.414 123.315 1.00 33.21 88 GLY A C 1
ATOM 628 O O . GLY A 1 88 ? 17.977 53.329 122.805 1.00 33.66 88 GLY A O 1
ATOM 629 N N . PRO A 1 89 ? 17.340 55.195 123.898 1.00 33.67 89 PRO A N 1
ATOM 630 C CA . PRO A 1 89 ? 15.915 54.852 124.008 1.00 33.80 89 PRO A CA 1
ATOM 631 C C . PRO A 1 89 ? 15.115 54.830 122.703 1.00 33.94 89 PRO A C 1
ATOM 632 O O . PRO A 1 89 ? 13.960 54.399 122.692 1.00 34.00 89 PRO A O 1
ATOM 636 N N . GLY A 1 90 ? 15.714 55.294 121.611 1.00 34.30 90 GLY A N 1
ATOM 637 C CA . GLY A 1 90 ? 15.001 55.309 120.343 1.00 35.65 90 GLY A CA 1
ATOM 638 C C . GLY A 1 90 ? 13.742 56.156 120.438 1.00 36.30 90 GLY A C 1
ATOM 639 O O . GLY A 1 90 ? 13.826 57.372 120.597 1.00 36.80 90 GLY A O 1
ATOM 640 N N . ARG A 1 91 ? 12.576 55.520 120.340 1.00 36.92 91 ARG A N 1
ATOM 641 C CA . ARG A 1 91 ? 11.303 56.231 120.440 1.00 36.26 91 ARG A CA 1
ATOM 642 C C . ARG A 1 91 ? 10.778 56.167 121.877 1.00 34.90 91 ARG A C 1
ATOM 643 O O . ARG A 1 91 ? 9.809 56.843 122.232 1.00 33.85 91 ARG A O 1
ATOM 651 N N . GLY A 1 92 ? 11.428 55.349 122.699 1.00 32.96 92 GLY A N 1
ATOM 652 C CA . GLY A 1 92 ? 11.018 55.203 124.083 1.00 31.91 92 GLY A CA 1
ATOM 653 C C . GLY A 1 92 ? 10.021 54.075 124.245 1.00 30.43 92 GLY A C 1
ATOM 654 O O . GLY A 1 92 ? 9.518 53.833 125.344 1.00 30.07 92 GLY A O 1
ATOM 655 N N . THR A 1 93 ? 9.742 53.380 123.144 1.00 29.55 93 THR A N 1
ATOM 656 C CA . THR A 1 93 ? 8.794 52.269 123.141 1.00 28.31 93 THR A CA 1
ATOM 657 C C . THR A 1 93 ? 9.185 51.145 124.104 1.00 27.74 93 THR A C 1
ATOM 658 O O . THR A 1 93 ? 8.346 50.645 124.859 1.00 28.02 93 THR A O 1
ATOM 678 N N . ALA A 1 96 ? 8.482 52.083 127.728 1.00 23.15 96 ALA A N 1
ATOM 679 C CA . ALA A 1 96 ? 7.066 52.163 128.063 1.00 22.76 96 ALA A CA 1
ATOM 680 C C . ALA A 1 96 ? 6.547 50.769 128.390 1.00 23.04 96 ALA A C 1
ATOM 681 O O . ALA A 1 96 ? 5.812 50.577 129.358 1.00 20.82 96 ALA A O 1
ATOM 683 N N . ASP A 1 97 ? 6.945 49.792 127.584 1.00 22.45 97 ASP A N 1
ATOM 684 C CA . ASP A 1 97 ? 6.514 48.418 127.799 1.00 21.45 97 ASP A CA 1
ATOM 685 C C . ASP A 1 97 ? 7.088 47.840 129.089 1.00 20.22 97 ASP A C 1
ATOM 686 O O . ASP A 1 97 ? 6.387 47.164 129.841 1.00 20.77 97 ASP A O 1
ATOM 691 N N . ALA A 1 98 ? 8.362 48.116 129.349 1.00 19.85 98 ALA A N 1
ATOM 692 C CA . ALA A 1 98 ? 9.019 47.618 130.554 1.00 18.41 98 ALA A CA 1
ATOM 693 C C . ALA A 1 98 ? 8.332 48.166 131.804 1.00 19.49 98 ALA A C 1
ATOM 694 O O . ALA A 1 98 ? 8.083 47.434 132.767 1.00 16.01 98 ALA A O 1
ATOM 696 N N . LEU A 1 99 ? 8.035 49.460 131.781 1.00 20.09 99 LEU A N 1
ATOM 697 C CA . LEU A 1 99 ? 7.374 50.117 132.902 1.00 22.61 99 LEU A CA 1
ATOM 698 C C . LEU A 1 99 ? 5.964 49.573 133.104 1.00 22.82 99 LEU A C 1
ATOM 699 O O . LEU A 1 99 ? 5.519 49.404 134.237 1.00 24.51 99 LEU A O 1
ATOM 704 N N . ARG A 1 100 ? 5.264 49.274 132.013 1.00 23.73 100 ARG A N 1
ATOM 705 C CA . ARG A 1 100 ? 3.917 48.732 132.140 1.00 24.47 100 ARG A CA 1
ATOM 706 C C . ARG A 1 100 ? 3.943 47.376 132.852 1.00 24.34 100 ARG A C 1
ATOM 707 O O . ARG A 1 100 ? 3.065 47.075 133.664 1.00 24.45 100 ARG A O 1
ATOM 715 N N . ALA A 1 101 ? 4.949 46.556 132.559 1.00 23.33 101 ALA A N 1
ATOM 716 C CA . ALA A 1 101 ? 5.056 45.245 133.204 1.00 23.66 101 ALA A CA 1
ATOM 717 C C . ALA A 1 101 ? 5.440 45.386 134.681 1.00 22.92 101 ALA A C 1
ATOM 718 O O . ALA A 1 101 ? 4.954 44.646 135.537 1.00 22.21 101 ALA A O 1
ATOM 720 N N . LEU A 1 102 ? 6.319 46.340 134.965 1.00 22.74 102 LEU A N 1
ATOM 721 C CA . LEU A 1 102 ? 6.782 46.589 136.324 1.00 24.65 102 LEU A CA 1
ATOM 722 C C . LEU A 1 102 ? 5.708 47.249 137.194 1.00 26.34 102 LEU A C 1
ATOM 723 O O . LEU A 1 102 ? 5.734 47.131 138.421 1.00 26.00 102 LEU A O 1
ATOM 728 N N . ARG A 1 103 ? 4.767 47.940 136.553 1.00 27.09 103 ARG A N 1
ATOM 729 C CA . ARG A 1 103 ? 3.686 48.613 137.270 1.00 30.41 103 ARG A CA 1
ATOM 730 C C . ARG A 1 103 ? 2.868 47.596 138.063 1.00 31.07 103 ARG A C 1
ATOM 731 O O . ARG A 1 103 ? 2.195 47.942 139.031 1.00 33.21 103 ARG A O 1
ATOM 739 N N . VAL A 1 104 ? 2.947 46.337 137.645 1.00 31.15 104 VAL A N 1
ATOM 740 C CA . VAL A 1 104 ? 2.228 45.243 138.290 1.00 30.67 104 VAL A CA 1
ATOM 741 C C . VAL A 1 104 ? 2.805 44.875 139.664 1.00 30.16 104 VAL A C 1
ATOM 742 O O . VAL A 1 104 ? 2.193 44.121 140.420 1.00 30.57 104 VAL A O 1
ATOM 746 N N . LEU A 1 105 ? 3.981 45.408 139.983 1.00 29.35 105 LEU A N 1
ATOM 747 C CA . LEU A 1 105 ? 4.641 45.134 141.263 1.00 28.15 105 LEU A CA 1
ATOM 748 C C . LEU A 1 105 ? 4.842 46.472 141.987 1.00 26.12 105 LEU A C 1
ATOM 749 O O . LEU A 1 105 ? 5.922 47.054 141.951 1.00 25.13 105 LEU A O 1
ATOM 754 N N . PRO A 1 106 ? 3.795 46.962 142.667 1.00 26.02 106 PRO A N 1
ATOM 755 C CA . PRO A 1 106 ? 3.770 48.228 143.413 1.00 24.99 106 PRO A CA 1
ATOM 756 C C . PRO A 1 106 ? 5.037 48.653 144.163 1.00 23.53 106 PRO A C 1
ATOM 757 O O . PRO A 1 106 ? 5.529 49.763 143.965 1.00 23.31 106 PRO A O 1
ATOM 761 N N . ILE A 1 107 ? 5.553 47.783 145.024 1.00 23.31 107 ILE A N 1
ATOM 762 C CA . ILE A 1 107 ? 6.746 48.101 145.804 1.00 25.15 107 ILE A CA 1
ATOM 763 C C . ILE A 1 107 ? 7.935 48.508 144.931 1.00 24.90 107 ILE A C 1
ATOM 764 O O . ILE A 1 107 ? 8.514 49.582 145.117 1.00 23.27 107 ILE A O 1
ATOM 769 N N . LEU A 1 108 ? 8.299 47.647 143.983 1.00 22.60 108 LEU A N 1
ATOM 770 C CA . LEU A 1 108 ? 9.420 47.925 143.088 1.00 19.60 108 LEU A CA 1
ATOM 771 C C . LEU A 1 108 ? 9.141 49.124 142.188 1.00 19.06 108 LEU A C 1
ATOM 772 O O . LEU A 1 108 ? 10.021 49.955 141.958 1.00 19.62 108 LEU A O 1
ATOM 777 N N . TYR A 1 109 ? 7.917 49.225 141.683 1.00 18.70 109 TYR A N 1
ATOM 778 C CA . TYR A 1 109 ? 7.570 50.333 140.806 1.00 21.42 109 TYR A CA 1
ATOM 779 C C . TYR A 1 109 ? 7.831 51.694 141.451 1.00 22.59 109 TYR A C 1
ATOM 780 O O . TYR A 1 109 ? 8.235 52.642 140.774 1.00 20.64 109 TYR A O 1
ATOM 789 N N . GLN A 1 110 ? 7.594 51.789 142.757 1.00 24.01 110 GLN A N 1
ATOM 790 C CA . GLN A 1 110 ? 7.804 53.044 143.471 1.00 26.75 110 GLN A CA 1
ATOM 791 C C . GLN A 1 110 ? 9.257 53.228 143.897 1.00 26.03 110 GLN A C 1
ATOM 792 O O . GLN A 1 110 ? 9.630 54.286 144.398 1.00 26.70 110 GLN A O 1
ATOM 798 N N . SER A 1 111 ? 10.074 52.199 143.701 1.00 24.00 111 SER A N 1
ATOM 799 C CA . SER A 1 111 ? 11.494 52.271 144.056 1.00 25.19 111 SER A CA 1
ATOM 800 C C . SER A 1 111 ? 12.321 52.660 142.826 1.00 26.30 111 SER A C 1
ATOM 801 O O . SER A 1 111 ? 13.547 52.789 142.899 1.00 27.40 111 SER A O 1
ATOM 804 N N . LEU A 1 112 ? 11.641 52.853 141.701 1.00 26.03 112 LEU A N 1
ATOM 805 C CA . LEU A 1 112 ? 12.299 53.185 140.446 1.00 26.00 112 LEU A CA 1
ATOM 806 C C . LEU A 1 112 ? 12.492 54.663 140.144 1.00 27.85 112 LEU A C 1
ATOM 807 O O . LEU A 1 112 ? 11.683 55.508 140.516 1.00 28.20 112 LEU A O 1
ATOM 812 N N . SER A 1 113 ? 13.581 54.946 139.441 1.00 27.37 113 SER A N 1
ATOM 813 C CA . SER A 1 113 ? 13.921 56.285 138.985 1.00 28.36 113 SER A CA 1
ATOM 814 C C . SER A 1 113 ? 14.451 56.017 137.579 1.00 28.50 113 SER A C 1
ATOM 815 O O . SER A 1 113 ? 15.498 55.390 137.420 1.00 27.01 113 SER A O 1
ATOM 818 N N . VAL A 1 114 ? 13.712 56.463 136.569 1.00 27.43 114 VAL A N 1
ATOM 819 C CA . VAL A 1 114 ? 14.086 56.229 135.180 1.00 29.07 114 VAL A CA 1
ATOM 820 C C . VAL A 1 114 ? 15.024 57.289 134.609 1.00 31.95 114 VAL A C 1
ATOM 821 O O . VAL A 1 114 ? 14.799 58.493 134.770 1.00 31.45 114 VAL A O 1
ATOM 825 N N . HIS A 1 115 ? 16.073 56.831 133.927 1.00 31.98 115 HIS A N 1
ATOM 826 C CA . HIS A 1 115 ? 17.055 57.732 133.335 1.00 33.10 115 HIS A CA 1
ATOM 827 C C . HIS A 1 115 ? 17.384 57.337 131.905 1.00 35.03 115 HIS A C 1
ATOM 828 O O . HIS A 1 115 ? 18.094 56.356 131.666 1.00 34.90 115 HIS A O 1
ATOM 835 N N . LEU A 1 116 ? 16.860 58.104 130.955 1.00 36.11 116 LEU A N 1
ATOM 836 C CA . LEU A 1 116 ? 17.095 57.831 129.547 1.00 39.10 116 LEU A CA 1
ATOM 837 C C . LEU A 1 116 ? 18.172 58.742 128.984 1.00 41.20 116 LEU A C 1
ATOM 838 O O . LEU A 1 116 ? 18.024 59.965 128.965 1.00 41.54 116 LEU A O 1
ATOM 843 N N . VAL A 1 117 ? 19.263 58.137 128.534 1.00 43.12 117 VAL A N 1
ATOM 844 C CA . VAL A 1 117 ? 20.367 58.891 127.962 1.00 44.57 117 VAL A CA 1
ATOM 845 C C . VAL A 1 117 ? 20.101 59.067 126.476 1.00 45.79 117 VAL A C 1
ATOM 846 O O . VAL A 1 117 ? 20.146 58.107 125.709 1.00 45.61 117 VAL A O 1
ATOM 850 N N . GLU A 1 118 ? 19.813 60.300 126.078 1.00 47.80 118 GLU A N 1
ATOM 851 C CA . GLU A 1 118 ? 19.522 60.603 124.685 1.00 50.33 118 GLU A CA 1
ATOM 852 C C . GLU A 1 118 ? 20.170 61.921 124.272 1.00 52.06 118 GLU A C 1
ATOM 853 O O . GLU A 1 118 ? 19.875 62.975 124.839 1.00 52.05 118 GLU A O 1
ATOM 859 N N . ILE A 1 119 ? 21.052 61.853 123.281 1.00 53.93 119 ILE A N 1
ATOM 860 C CA . ILE A 1 119 ? 21.748 63.034 122.785 1.00 56.14 119 ILE A CA 1
ATOM 861 C C . ILE A 1 119 ? 20.898 63.843 121.805 1.00 57.25 119 ILE A C 1
ATOM 862 O O . ILE A 1 119 ? 20.897 65.074 121.845 1.00 58.45 119 ILE A O 1
ATOM 867 N N . ASN A 1 120 ? 20.176 63.147 120.932 1.00 58.47 120 ASN A N 1
ATOM 868 C CA . ASN A 1 120 ? 19.321 63.794 119.937 1.00 59.73 120 ASN A CA 1
ATOM 869 C C . ASN A 1 120 ? 18.175 64.545 120.614 1.00 60.19 120 ASN A C 1
ATOM 870 O O . ASN A 1 120 ? 17.631 64.087 121.615 1.00 60.25 120 ASN A O 1
ATOM 875 N N . PRO A 1 121 ? 17.798 65.715 120.072 1.00 61.59 121 PRO A N 1
ATOM 876 C CA . PRO A 1 121 ? 16.714 66.528 120.633 1.00 62.14 121 PRO A CA 1
ATOM 877 C C . PRO A 1 121 ? 15.298 66.084 120.265 1.00 62.70 121 PRO A C 1
ATOM 878 O O . PRO A 1 121 ? 14.469 65.842 121.143 1.00 63.03 121 PRO A O 1
ATOM 882 N N . VAL A 1 122 ? 15.019 65.987 118.969 1.00 62.92 122 VAL A N 1
ATOM 883 C CA . VAL A 1 122 ? 13.694 65.578 118.513 1.00 63.04 122 VAL A CA 1
ATOM 884 C C . VAL A 1 122 ? 13.389 64.156 118.970 1.00 62.95 122 VAL A C 1
ATOM 885 O O . VAL A 1 122 ? 12.234 63.800 119.213 1.00 62.82 122 VAL A O 1
ATOM 889 N N . LEU A 1 123 ? 14.435 63.348 119.084 1.00 62.61 123 LEU A N 1
ATOM 890 C CA . LEU A 1 123 ? 14.290 61.967 119.518 1.00 62.44 123 LEU A CA 1
ATOM 891 C C . LEU A 1 123 ? 13.951 61.990 121.007 1.00 62.24 123 LEU A C 1
ATOM 892 O O . LEU A 1 123 ? 13.208 61.145 121.508 1.00 62.03 123 LEU A O 1
ATOM 897 N N . ARG A 1 124 ? 14.497 62.982 121.703 1.00 61.75 124 ARG A N 1
ATOM 898 C CA . ARG A 1 124 ? 14.266 63.153 123.129 1.00 61.62 124 ARG A CA 1
ATOM 899 C C . ARG A 1 124 ? 12.846 63.654 123.362 1.00 61.31 124 ARG A C 1
ATOM 900 O O . ARG A 1 124 ? 12.246 63.395 124.405 1.00 61.23 124 ARG A O 1
ATOM 908 N N . GLN A 1 125 ? 12.313 64.374 122.379 1.00 61.04 125 GLN A N 1
ATOM 909 C CA . GLN A 1 125 ? 10.971 64.931 122.478 1.00 60.57 125 GLN A CA 1
ATOM 910 C C . GLN A 1 125 ? 9.863 63.894 122.344 1.00 58.78 125 GLN A C 1
ATOM 911 O O . GLN A 1 125 ? 8.928 63.879 123.143 1.00 58.53 125 GLN A O 1
ATOM 917 N N . LYS A 1 126 ? 9.956 63.028 121.340 1.00 57.02 126 LYS A N 1
ATOM 918 C CA . LYS A 1 126 ? 8.931 62.007 121.158 1.00 56.24 126 LYS A CA 1
ATOM 919 C C . LYS A 1 126 ? 8.909 61.095 122.383 1.00 54.19 126 LYS A C 1
ATOM 920 O O . LYS A 1 126 ? 7.851 60.633 122.813 1.00 52.70 126 LYS A O 1
ATOM 926 N N . GLN A 1 127 ? 10.088 60.846 122.945 1.00 52.88 127 GLN A N 1
ATOM 927 C CA . GLN A 1 127 ? 10.219 60.008 124.132 1.00 51.62 127 GLN A CA 1
ATOM 928 C C . GLN A 1 127 ? 9.514 60.677 125.312 1.00 51.93 127 GLN A C 1
ATOM 929 O O . GLN A 1 127 ? 8.936 60.008 126.170 1.00 51.23 127 GLN A O 1
ATOM 935 N N . GLN A 1 128 ? 9.567 62.005 125.342 1.00 52.56 128 GLN A N 1
ATOM 936 C CA . GLN A 1 128 ? 8.945 62.784 126.406 1.00 52.08 128 GLN A CA 1
ATOM 937 C C . GLN A 1 128 ? 7.418 62.782 126.330 1.00 51.74 128 GLN A C 1
ATOM 938 O O . GLN A 1 128 ? 6.740 62.774 127.358 1.00 51.51 128 GLN A O 1
ATOM 944 N N . THR A 1 129 ? 6.875 62.779 125.116 1.00 51.85 129 THR A N 1
ATOM 945 C CA . THR A 1 129 ? 5.425 62.781 124.939 1.00 51.10 129 THR A CA 1
ATOM 946 C C . THR A 1 129 ? 4.826 61.409 125.223 1.00 50.55 129 THR A C 1
ATOM 947 O O . THR A 1 129 ? 3.720 61.303 125.748 1.00 50.94 129 THR A O 1
ATOM 951 N N . LEU A 1 130 ? 5.563 60.358 124.877 1.00 49.85 130 LEU A N 1
ATOM 952 C CA . LEU A 1 130 ? 5.090 58.995 125.092 1.00 48.21 130 LEU A CA 1
ATOM 953 C C . LEU A 1 130 ? 5.073 58.630 126.573 1.00 47.05 130 LEU A C 1
ATOM 954 O O . LEU A 1 130 ? 4.180 57.924 127.039 1.00 45.90 130 LEU A O 1
ATOM 959 N N . LEU A 1 131 ? 6.064 59.119 127.309 1.00 46.86 131 LEU A N 1
ATOM 960 C CA . LEU A 1 131 ? 6.178 58.827 128.732 1.00 47.49 131 LEU A CA 1
ATOM 961 C C . LEU A 1 131 ? 5.789 60.020 129.600 1.00 48.49 131 LEU A C 1
ATOM 962 O O . LEU A 1 131 ? 6.036 60.028 130.807 1.00 47.82 131 LEU A O 1
ATOM 967 N N . ALA A 1 132 ? 5.174 61.024 128.981 1.00 48.75 132 ALA A N 1
ATOM 968 C CA . ALA A 1 132 ? 4.757 62.230 129.690 1.00 48.72 132 ALA A CA 1
ATOM 969 C C . ALA A 1 132 ? 3.930 61.939 130.937 1.00 49.22 132 ALA A C 1
ATOM 970 O O . ALA A 1 132 ? 3.972 62.699 131.904 1.00 50.02 132 ALA A O 1
ATOM 972 N N . GLY A 1 133 ? 3.185 60.839 130.917 1.00 49.11 133 GLY A N 1
ATOM 973 C CA . GLY A 1 133 ? 2.347 60.495 132.052 1.00 49.53 133 GLY A CA 1
ATOM 974 C C . GLY A 1 133 ? 3.033 59.927 133.283 1.00 50.40 133 GLY A C 1
ATOM 975 O O . GLY A 1 133 ? 2.490 60.009 134.386 1.00 50.47 133 GLY A O 1
ATOM 976 N N . ILE A 1 134 ? 4.223 59.357 133.118 1.00 50.59 134 ILE A N 1
ATOM 977 C CA . ILE A 1 134 ? 4.925 58.767 134.254 1.00 50.31 134 ILE A CA 1
ATOM 978 C C . ILE A 1 134 ? 5.836 59.732 135.013 1.00 49.88 134 ILE A C 1
ATOM 979 O O . ILE A 1 134 ? 6.496 60.585 134.420 1.00 49.97 134 ILE A O 1
ATOM 984 N N . ARG A 1 135 ? 5.866 59.581 136.334 1.00 49.54 135 ARG A N 1
ATOM 985 C CA . ARG A 1 135 ? 6.694 60.419 137.192 1.00 49.61 135 ARG A CA 1
ATOM 986 C C . ARG A 1 135 ? 8.041 59.731 137.422 1.00 47.54 135 ARG A C 1
ATOM 987 O O . ARG A 1 135 ? 8.184 58.533 137.171 1.00 47.25 135 ARG A O 1
ATOM 995 N N . ASN A 1 136 ? 9.021 60.496 137.892 1.00 45.89 136 ASN A N 1
ATOM 996 C CA . ASN A 1 136 ? 10.362 59.983 138.167 1.00 45.16 136 ASN A CA 1
ATOM 997 C C . ASN A 1 136 ? 11.122 59.538 136.922 1.00 43.85 136 ASN A C 1
ATOM 998 O O . ASN A 1 136 ? 11.806 58.515 136.941 1.00 42.84 136 ASN A O 1
ATOM 1003 N N . ILE A 1 137 ? 11.003 60.301 135.843 1.00 42.25 137 ILE A N 1
ATOM 1004 C CA . ILE A 1 137 ? 11.704 59.980 134.606 1.00 42.41 137 ILE A CA 1
ATOM 1005 C C . ILE A 1 137 ? 12.567 61.172 134.204 1.00 42.56 137 ILE A C 1
ATOM 1006 O O . ILE A 1 137 ? 12.094 62.309 134.179 1.00 41.96 137 ILE A O 1
ATOM 1011 N N . HIS A 1 138 ? 13.832 60.910 133.891 1.00 42.95 138 HIS A N 1
ATOM 1012 C CA . HIS A 1 138 ? 14.755 61.977 133.525 1.00 43.81 138 HIS A CA 1
ATOM 1013 C C . HIS A 1 138 ? 15.539 61.704 132.246 1.00 45.32 138 HIS A C 1
ATOM 1014 O O . HIS A 1 138 ? 15.639 60.563 131.792 1.00 45.39 138 HIS A O 1
ATOM 1021 N N . TRP A 1 139 ? 16.106 62.764 131.678 1.00 45.24 139 TRP A N 1
ATOM 1022 C CA . TRP A 1 139 ? 16.878 62.654 130.449 1.00 46.08 139 TRP A CA 1
ATOM 1023 C C . TRP A 1 139 ? 18.285 63.195 130.657 1.00 45.66 139 TRP A C 1
ATOM 1024 O O . TRP A 1 139 ? 18.481 64.172 131.376 1.00 45.22 139 TRP A O 1
ATOM 1035 N N . HIS A 1 140 ? 19.261 62.555 130.022 1.00 45.41 140 HIS A N 1
ATOM 1036 C CA . HIS A 1 140 ? 20.655 62.956 130.164 1.00 45.38 140 HIS A CA 1
ATOM 1037 C C . HIS A 1 140 ? 21.405 62.914 128.834 1.00 46.10 140 HIS A C 1
ATOM 1038 O O . HIS A 1 140 ? 21.170 62.034 128.006 1.00 46.16 140 HIS A O 1
ATOM 1045 N N . ASP A 1 141 ? 22.311 63.868 128.642 1.00 46.30 141 ASP A N 1
ATOM 1046 C CA . ASP A 1 141 ? 23.107 63.947 127.424 1.00 47.38 141 ASP A CA 1
ATOM 1047 C C . ASP A 1 141 ? 24.073 62.773 127.335 1.00 46.16 141 ASP A C 1
ATOM 1048 O O . ASP A 1 141 ? 24.321 62.244 126.253 1.00 46.79 141 ASP A O 1
ATOM 1053 N N . SER A 1 142 ? 24.619 62.370 128.477 1.00 44.49 142 SER A N 1
ATOM 1054 C CA . SER A 1 142 ? 25.565 61.267 128.506 1.00 43.34 142 SER A CA 1
ATOM 1055 C C . SER A 1 142 ? 25.420 60.379 129.737 1.00 42.20 142 SER A C 1
ATOM 1056 O O . SER A 1 142 ? 24.843 60.775 130.751 1.00 42.03 142 SER A O 1
ATOM 1059 N N . PHE A 1 143 ? 25.967 59.175 129.625 1.00 39.99 143 PHE A N 1
ATOM 1060 C CA . PHE A 1 143 ? 25.947 58.183 130.688 1.00 38.64 143 PHE A CA 1
ATOM 1061 C C . PHE A 1 143 ? 26.502 58.773 131.986 1.00 39.32 143 PHE A C 1
ATOM 1062 O O . PHE A 1 143 ? 26.039 58.445 133.080 1.00 38.22 143 PHE A O 1
ATOM 1070 N N . GLU A 1 144 ? 27.495 59.647 131.850 1.00 40.04 144 GLU A N 1
ATOM 1071 C CA . GLU A 1 144 ? 28.135 60.282 132.999 1.00 42.19 144 GLU A CA 1
ATOM 1072 C C . GLU A 1 144 ? 27.221 61.173 133.845 1.00 41.38 144 GLU A C 1
ATOM 1073 O O . GLU A 1 144 ? 27.446 61.326 135.043 1.00 41.31 144 GLU A O 1
ATOM 1079 N N . ASP A 1 145 ? 26.203 61.759 133.224 1.00 42.14 145 ASP A N 1
ATOM 1080 C CA . ASP A 1 145 ? 25.280 62.652 133.925 1.00 43.45 145 ASP A CA 1
ATOM 1081 C C . ASP A 1 145 ? 24.267 61.951 134.832 1.00 43.23 145 ASP A C 1
ATOM 1082 O O . ASP A 1 145 ? 23.688 62.574 135.725 1.00 43.13 145 ASP A O 1
ATOM 1087 N N . VAL A 1 146 ? 24.051 60.661 134.603 1.00 41.47 146 VAL A N 1
ATOM 1088 C CA . VAL A 1 146 ? 23.097 59.897 135.398 1.00 39.41 146 VAL A CA 1
ATOM 1089 C C . VAL A 1 146 ? 23.498 59.816 136.869 1.00 39.82 146 VAL A C 1
ATOM 1090 O O . VAL A 1 146 ? 24.623 59.436 137.196 1.00 38.72 146 VAL A O 1
ATOM 1094 N N . PRO A 1 147 ? 22.580 60.188 137.779 1.00 39.73 147 PRO A N 1
ATOM 1095 C CA . PRO A 1 147 ? 22.842 60.147 139.220 1.00 39.33 147 PRO A CA 1
ATOM 1096 C C . PRO A 1 147 ? 23.334 58.766 139.655 1.00 39.65 147 PRO A C 1
ATOM 1097 O O . PRO A 1 147 ? 23.018 57.759 139.024 1.00 39.01 147 PRO A O 1
ATOM 1101 N N . GLU A 1 148 ? 24.097 58.728 140.743 1.00 39.64 148 GLU A N 1
ATOM 1102 C CA . GLU A 1 148 ? 24.656 57.479 141.254 1.00 39.24 148 GLU A CA 1
ATOM 1103 C C . GLU A 1 148 ? 23.651 56.601 141.995 1.00 36.83 148 GLU A C 1
ATOM 1104 O O . GLU A 1 148 ? 22.565 57.048 142.362 1.00 37.65 148 GLU A O 1
ATOM 1110 N N . GLY A 1 149 ? 24.034 55.348 142.219 1.00 33.94 149 GLY A N 1
ATOM 1111 C CA . GLY A 1 149 ? 23.170 54.412 142.914 1.00 30.49 149 GLY A CA 1
ATOM 1112 C C . GLY A 1 149 ? 23.032 53.097 142.165 1.00 27.92 149 GLY A C 1
ATOM 1113 O O . GLY A 1 149 ? 23.336 53.033 140.975 1.00 26.30 149 GLY A O 1
ATOM 1114 N N . PRO A 1 150 ? 22.587 52.022 142.840 1.00 26.75 150 PRO A N 1
ATOM 1115 C CA . PRO A 1 150 ? 22.414 50.709 142.209 1.00 24.53 150 PRO A CA 1
ATOM 1116 C C . PRO A 1 150 ? 21.566 50.881 140.954 1.00 24.80 150 PRO A C 1
ATOM 1117 O O . PRO A 1 150 ? 20.634 51.688 140.947 1.00 22.75 150 PRO A O 1
ATOM 1121 N N . ALA A 1 151 ? 21.872 50.127 139.899 1.00 22.75 151 ALA A N 1
ATOM 1122 C CA . ALA A 1 151 ? 21.124 50.271 138.664 1.00 22.55 151 ALA A CA 1
ATOM 1123 C C . ALA A 1 151 ? 20.970 49.028 137.794 1.00 22.91 151 ALA A C 1
ATOM 1124 O O . ALA A 1 151 ? 21.612 48.003 138.004 1.00 23.13 151 ALA A O 1
ATOM 1126 N N . VAL A 1 152 ? 20.078 49.154 136.820 1.00 22.10 152 VAL A N 1
ATOM 1127 C CA . VAL A 1 152 ? 19.809 48.133 135.821 1.00 22.62 152 VAL A CA 1
ATOM 1128 C C . VAL A 1 152 ? 20.008 48.931 134.542 1.00 21.80 152 VAL A C 1
ATOM 1129 O O . VAL A 1 152 ? 19.258 49.871 134.271 1.00 22.09 152 VAL A O 1
ATOM 1133 N N . ILE A 1 153 ? 21.030 48.578 133.770 1.00 18.67 153 ILE A N 1
ATOM 1134 C CA . ILE A 1 153 ? 21.330 49.289 132.533 1.00 16.96 153 ILE A CA 1
ATOM 1135 C C . ILE A 1 153 ? 20.978 48.450 131.316 1.00 19.25 153 ILE A C 1
ATOM 1136 O O . ILE A 1 153 ? 21.498 47.344 131.139 1.00 18.67 153 ILE A O 1
ATOM 1141 N N . LEU A 1 154 ? 20.103 48.980 130.473 1.00 16.81 154 LEU A N 1
ATOM 1142 C CA . LEU A 1 154 ? 19.685 48.270 129.277 1.00 18.92 154 LEU A CA 1
ATOM 1143 C C . LEU A 1 154 ? 20.289 48.932 128.041 1.00 17.59 154 LEU A C 1
ATOM 1144 O O . LEU A 1 154 ? 20.111 50.130 127.822 1.00 19.37 154 LEU A O 1
ATOM 1149 N N . ALA A 1 155 ? 21.018 48.159 127.244 1.00 15.14 155 ALA A N 1
ATOM 1150 C CA . ALA A 1 155 ? 21.643 48.684 126.031 1.00 15.99 155 ALA A CA 1
ATOM 1151 C C . ALA A 1 155 ? 21.356 47.772 124.838 1.00 15.94 155 ALA A C 1
ATOM 1152 O O . ALA A 1 155 ? 22.071 46.789 124.599 1.00 13.56 155 ALA A O 1
ATOM 1154 N N . ASN A 1 156 ? 20.303 48.109 124.096 1.00 17.78 156 ASN A N 1
ATOM 1155 C CA . ASN A 1 156 ? 19.885 47.332 122.934 1.00 17.78 156 ASN A CA 1
ATOM 1156 C C . ASN A 1 156 ? 20.380 47.967 121.643 1.00 17.23 156 ASN A C 1
ATOM 1157 O O . ASN A 1 156 ? 19.977 49.073 121.293 1.00 16.62 156 ASN A O 1
ATOM 1162 N N . GLU A 1 157 ? 21.249 47.248 120.940 1.00 16.05 157 GLU A N 1
ATOM 1163 C CA . GLU A 1 157 ? 21.828 47.709 119.688 1.00 18.97 157 GLU A CA 1
ATOM 1164 C C . GLU A 1 157 ? 22.658 48.984 119.821 1.00 21.07 157 GLU A C 1
ATOM 1165 O O . GLU A 1 157 ? 22.773 49.753 118.869 1.00 23.94 157 GLU A O 1
ATOM 1171 N N . TYR A 1 158 ? 23.250 49.199 120.993 1.00 21.26 158 TYR A N 1
ATOM 1172 C CA . TYR A 1 158 ? 24.076 50.388 121.220 1.00 20.97 158 TYR A CA 1
ATOM 1173 C C . TYR A 1 158 ? 25.495 50.187 120.687 1.00 18.96 158 TYR A C 1
ATOM 1174 O O . TYR A 1 158 ? 26.027 51.025 119.959 1.00 19.29 158 TYR A O 1
ATOM 1183 N N . PHE A 1 159 ? 26.101 49.064 121.051 1.00 17.71 159 PHE A N 1
ATOM 1184 C CA . PHE A 1 159 ? 27.462 48.757 120.632 1.00 17.57 159 PHE A CA 1
ATOM 1185 C C . PHE A 1 159 ? 27.654 48.490 119.146 1.00 18.08 159 PHE A C 1
ATOM 1186 O O . PHE A 1 159 ? 28.726 48.770 118.610 1.00 16.42 159 PHE A O 1
ATOM 1194 N N . ASP A 1 160 ? 26.625 47.971 118.473 1.00 18.67 160 ASP A N 1
ATOM 1195 C CA . ASP A 1 160 ? 26.758 47.665 117.051 1.00 20.23 160 ASP A CA 1
ATOM 1196 C C . ASP A 1 160 ? 26.927 48.876 116.141 1.00 20.30 160 ASP A C 1
ATOM 1197 O O . ASP A 1 160 ? 27.413 48.737 115.017 1.00 20.06 160 ASP A O 1
ATOM 1202 N N . VAL A 1 161 ? 26.532 50.055 116.610 1.00 19.03 161 VAL A N 1
ATOM 1203 C CA . VAL A 1 161 ? 26.682 51.258 115.794 1.00 21.71 161 VAL A CA 1
ATOM 1204 C C . VAL A 1 161 ? 27.893 52.113 116.188 1.00 21.07 161 VAL A C 1
ATOM 1205 O O . VAL A 1 161 ? 28.065 53.224 115.680 1.00 19.55 161 VAL A O 1
ATOM 1209 N N . LEU A 1 162 ? 28.724 51.613 117.100 1.00 19.38 162 LEU A N 1
ATOM 1210 C CA . LEU A 1 162 ? 29.938 52.347 117.472 1.00 19.19 162 LEU A CA 1
ATOM 1211 C C . LEU A 1 162 ? 30.939 52.041 116.355 1.00 18.95 162 LEU A C 1
ATOM 1212 O O . LEU A 1 162 ? 30.954 50.926 115.825 1.00 21.32 162 LEU A O 1
ATOM 1217 N N . PRO A 1 163 ? 31.781 53.023 115.975 1.00 17.88 163 PRO A N 1
ATOM 1218 C CA . PRO A 1 163 ? 32.776 52.838 114.906 1.00 16.40 163 PRO A CA 1
ATOM 1219 C C . PRO A 1 163 ? 33.630 51.575 115.051 1.00 17.36 163 PRO A C 1
ATOM 1220 O O . PRO A 1 163 ? 34.221 51.334 116.099 1.00 16.53 163 PRO A O 1
ATOM 1224 N N . ILE A 1 164 ? 33.702 50.778 113.989 1.00 16.58 164 ILE A N 1
ATOM 1225 C CA . ILE A 1 164 ? 34.491 49.544 114.009 1.00 16.20 164 ILE A CA 1
ATOM 1226 C C . ILE A 1 164 ? 35.909 49.787 113.478 1.00 16.52 164 ILE A C 1
ATOM 1227 O O . ILE A 1 164 ? 36.086 50.468 112.470 1.00 16.56 164 ILE A O 1
ATOM 1232 N N . HIS A 1 165 ? 36.913 49.239 114.162 1.00 16.87 165 HIS A N 1
ATOM 1233 C CA . HIS A 1 165 ? 38.314 49.356 113.728 1.00 16.77 165 HIS A CA 1
ATOM 1234 C C . HIS A 1 165 ? 38.682 48.030 113.061 1.00 16.45 165 HIS A C 1
ATOM 1235 O O . HIS A 1 165 ? 38.288 46.969 113.542 1.00 17.42 165 HIS A O 1
ATOM 1242 N N . GLN A 1 166 ? 39.438 48.083 111.965 1.00 16.23 166 GLN A N 1
ATOM 1243 C CA . GLN A 1 166 ? 39.825 46.868 111.258 1.00 18.20 166 GLN A CA 1
ATOM 1244 C C . GLN A 1 166 ? 41.300 46.865 110.863 1.00 19.13 166 GLN A C 1
ATOM 1245 O O . GLN A 1 166 ? 41.864 47.909 110.520 1.00 20.53 166 GLN A O 1
ATOM 1251 N N . ALA A 1 167 ? 41.911 45.685 110.898 1.00 20.45 167 ALA A N 1
ATOM 1252 C CA . ALA A 1 167 ? 43.314 45.525 110.520 1.00 23.22 167 ALA A CA 1
ATOM 1253 C C . ALA A 1 167 ? 43.441 44.263 109.672 1.00 24.31 167 ALA A C 1
ATOM 1254 O O . ALA A 1 167 ? 42.683 43.306 109.858 1.00 21.64 167 ALA A O 1
ATOM 1256 N N . ILE A 1 168 ? 44.396 44.265 108.744 1.00 26.12 168 ILE A N 1
ATOM 1257 C CA . ILE A 1 168 ? 44.622 43.130 107.849 1.00 28.92 168 ILE A CA 1
ATOM 1258 C C . ILE A 1 168 ? 46.029 42.540 108.001 1.00 29.86 168 ILE A C 1
ATOM 1259 O O . ILE A 1 168 ? 47.021 43.267 108.033 1.00 30.11 168 ILE A O 1
ATOM 1264 N N . LYS A 1 169 ? 46.102 41.216 108.071 1.00 31.15 169 LYS A N 1
ATOM 1265 C CA . LYS A 1 169 ? 47.369 40.509 108.254 1.00 34.76 169 LYS A CA 1
ATOM 1266 C C . LYS A 1 169 ? 48.233 40.431 106.996 1.00 36.06 169 LYS A C 1
ATOM 1267 O O . LYS A 1 169 ? 47.784 39.980 105.942 1.00 34.71 169 LYS A O 1
ATOM 1273 N N . ARG A 1 170 ? 49.478 40.881 107.123 1.00 39.05 170 ARG A N 1
ATOM 1274 C CA . ARG A 1 170 ? 50.436 40.860 106.021 1.00 43.47 170 ARG A CA 1
ATOM 1275 C C . ARG A 1 170 ? 51.748 40.252 106.518 1.00 45.17 170 ARG A C 1
ATOM 1276 O O . ARG A 1 170 ? 51.896 39.973 107.709 1.00 45.47 170 ARG A O 1
ATOM 1284 N N . GLU A 1 171 ? 52.698 40.044 105.612 1.00 46.72 171 GLU A N 1
ATOM 1285 C CA . GLU A 1 171 ? 53.984 39.464 105.994 1.00 48.67 171 GLU A CA 1
ATOM 1286 C C . GLU A 1 171 ? 54.657 40.337 107.046 1.00 47.77 171 GLU A C 1
ATOM 1287 O O . GLU A 1 171 ? 55.279 39.835 107.984 1.00 47.46 171 GLU A O 1
ATOM 1293 N N . THR A 1 172 ? 54.517 41.648 106.880 1.00 46.86 172 THR A N 1
ATOM 1294 C CA . THR A 1 172 ? 55.114 42.622 107.783 1.00 46.17 172 THR A CA 1
ATOM 1295 C C . THR A 1 172 ? 54.329 42.847 109.072 1.00 45.53 172 THR A C 1
ATOM 1296 O O . THR A 1 172 ? 54.784 43.570 109.961 1.00 45.97 172 THR A O 1
ATOM 1300 N N . GLY A 1 173 ? 53.154 42.233 109.175 1.00 43.63 173 GLY A N 1
ATOM 1301 C CA . GLY A 1 173 ? 52.345 42.403 110.370 1.00 40.64 173 GLY A CA 1
ATOM 1302 C C . GLY A 1 173 ? 50.929 42.852 110.055 1.00 36.96 173 GLY A C 1
ATOM 1303 O O . GLY A 1 173 ? 50.450 42.654 108.942 1.00 36.74 173 GLY A O 1
ATOM 1304 N N . TRP A 1 174 ? 50.257 43.458 111.028 1.00 34.96 174 TRP A N 1
ATOM 1305 C CA . TRP A 1 174 ? 48.888 43.921 110.823 1.00 32.52 174 TRP A CA 1
ATOM 1306 C C . TRP A 1 174 ? 48.830 45.410 110.473 1.00 32.35 174 TRP A C 1
ATOM 1307 O O . TRP A 1 174 ? 49.275 46.253 111.250 1.00 31.56 174 TRP A O 1
ATOM 1318 N N . HIS A 1 175 ? 48.281 45.728 109.304 1.00 32.19 175 HIS A N 1
ATOM 1319 C CA . HIS A 1 175 ? 48.157 47.120 108.869 1.00 32.47 175 HIS A CA 1
ATOM 1320 C C . HIS A 1 175 ? 46.698 47.561 108.954 1.00 30.99 175 HIS A C 1
ATOM 1321 O O . HIS A 1 175 ? 45.800 46.826 108.538 1.00 28.90 175 HIS A O 1
ATOM 1328 N N . GLU A 1 176 ? 46.460 48.757 109.481 1.00 29.64 176 GLU A N 1
ATOM 1329 C CA . GLU A 1 176 ? 45.095 49.257 109.593 1.00 29.64 176 GLU A CA 1
ATOM 1330 C C . GLU A 1 176 ? 44.426 49.332 108.225 1.00 29.35 176 GLU A C 1
ATOM 1331 O O . GLU A 1 176 ? 45.049 49.713 107.230 1.00 28.92 176 GLU A O 1
ATOM 1337 N N . ARG A 1 177 ? 43.158 48.941 108.178 1.00 26.85 177 ARG A N 1
ATOM 1338 C CA . ARG A 1 177 ? 42.395 48.975 106.939 1.00 24.53 177 ARG A CA 1
ATOM 1339 C C . ARG A 1 177 ? 41.910 50.410 106.786 1.00 24.14 177 ARG A C 1
ATOM 1340 O O . ARG A 1 177 ? 41.463 51.025 107.757 1.00 23.52 177 ARG A O 1
ATOM 1348 N N . VAL A 1 178 ? 42.010 50.950 105.575 1.00 23.80 178 VAL A N 1
ATOM 1349 C CA . VAL A 1 178 ? 41.613 52.328 105.331 1.00 23.09 178 VAL A CA 1
ATOM 1350 C C . VAL A 1 178 ? 40.720 52.516 104.111 1.00 22.89 178 VAL A C 1
ATOM 1351 O O . VAL A 1 178 ? 40.449 51.580 103.361 1.00 21.08 178 VAL A O 1
ATOM 1355 N N . ILE A 1 179 ? 40.266 53.751 103.935 1.00 22.45 179 ILE A N 1
ATOM 1356 C CA . ILE A 1 179 ? 39.415 54.124 102.817 1.00 22.67 179 ILE A CA 1
ATOM 1357 C C . ILE A 1 179 ? 40.242 55.037 101.917 1.00 25.09 179 ILE A C 1
ATOM 1358 O O . ILE A 1 179 ? 40.892 55.962 102.404 1.00 24.17 179 ILE A O 1
ATOM 1363 N N . GLU A 1 180 ? 40.212 54.773 100.614 1.00 26.20 180 GLU A N 1
ATOM 1364 C CA . GLU A 1 180 ? 40.949 55.568 99.632 1.00 30.47 180 GLU A CA 1
ATOM 1365 C C . GLU A 1 180 ? 40.051 55.905 98.444 1.00 32.34 180 GLU A C 1
ATOM 1366 O O . GLU A 1 180 ? 38.880 55.531 98.411 1.00 31.66 180 GLU A O 1
ATOM 1372 N N . ILE A 1 181 ? 40.610 56.613 97.468 1.00 35.27 181 ILE A N 1
ATOM 1373 C CA . ILE A 1 181 ? 39.863 56.983 96.274 1.00 37.80 181 ILE A CA 1
ATOM 1374 C C . ILE A 1 181 ? 40.350 56.129 95.109 1.00 39.36 181 ILE A C 1
ATOM 1375 O O . ILE A 1 181 ? 41.539 56.111 94.800 1.00 38.78 181 ILE A O 1
ATOM 1380 N N . GLY A 1 182 ? 39.421 55.419 94.475 1.00 41.52 182 GLY A N 1
ATOM 1381 C CA . GLY A 1 182 ? 39.771 54.558 93.363 1.00 44.30 182 GLY A CA 1
ATOM 1382 C C . GLY A 1 182 ? 40.020 55.290 92.060 1.00 46.06 182 GLY A C 1
ATOM 1383 O O . GLY A 1 182 ? 40.067 56.519 92.022 1.00 45.96 182 GLY A O 1
ATOM 1384 N N . ALA A 1 183 ? 40.175 54.523 90.986 1.00 48.01 183 ALA A N 1
ATOM 1385 C CA . ALA A 1 183 ? 40.429 55.083 89.665 1.00 49.58 183 ALA A CA 1
ATOM 1386 C C . ALA A 1 183 ? 39.300 55.999 89.196 1.00 50.43 183 ALA A C 1
ATOM 1387 O O . ALA A 1 183 ? 39.547 57.112 88.726 1.00 50.24 183 ALA A O 1
ATOM 1389 N N . SER A 1 184 ? 38.063 55.531 89.325 1.00 50.63 184 SER A N 1
ATOM 1390 C CA . SER A 1 184 ? 36.908 56.309 88.894 1.00 50.74 184 SER A CA 1
ATOM 1391 C C . SER A 1 184 ? 36.492 57.380 89.896 1.00 49.79 184 SER A C 1
ATOM 1392 O O . SER A 1 184 ? 35.446 58.010 89.741 1.00 50.05 184 SER A O 1
ATOM 1395 N N . GLY A 1 185 ? 37.313 57.587 90.919 1.00 49.92 185 GLY A N 1
ATOM 1396 C CA . GLY A 1 185 ? 36.993 58.588 91.920 1.00 48.17 185 GLY A CA 1
ATOM 1397 C C . GLY A 1 185 ? 36.016 58.083 92.967 1.00 46.89 185 GLY A C 1
ATOM 1398 O O . GLY A 1 185 ? 35.493 58.864 93.763 1.00 47.29 185 GLY A O 1
ATOM 1399 N N . GLU A 1 186 ? 35.760 56.778 92.966 1.00 45.47 186 GLU A N 1
ATOM 1400 C CA . GLU A 1 186 ? 34.849 56.184 93.938 1.00 42.84 186 GLU A CA 1
ATOM 1401 C C . GLU A 1 186 ? 35.640 55.716 95.162 1.00 40.67 186 GLU A C 1
ATOM 1402 O O . GLU A 1 186 ? 36.839 55.460 95.071 1.00 38.80 186 GLU A O 1
ATOM 1408 N N . LEU A 1 187 ? 34.963 55.606 96.302 1.00 38.80 187 LEU A N 1
ATOM 1409 C CA . LEU A 1 187 ? 35.604 55.166 97.540 1.00 36.48 187 LEU A CA 1
ATOM 1410 C C . LEU A 1 187 ? 35.928 53.680 97.483 1.00 34.22 187 LEU A C 1
ATOM 1411 O O . LEU A 1 187 ? 35.129 52.885 97.004 1.00 35.20 187 LEU A O 1
ATOM 1416 N N . VAL A 1 188 ? 37.103 53.308 97.975 1.00 32.68 188 VAL A N 1
ATOM 1417 C CA . VAL A 1 188 ? 37.517 51.911 97.970 1.00 30.07 188 VAL A CA 1
ATOM 1418 C C . VAL A 1 188 ? 38.281 51.575 99.242 1.00 28.87 188 VAL A C 1
ATOM 1419 O O . VAL A 1 188 ? 38.766 52.467 99.930 1.00 27.24 188 VAL A O 1
ATOM 1423 N N . PHE A 1 189 ? 38.378 50.285 99.549 1.00 27.94 189 PHE A N 1
ATOM 1424 C CA . PHE A 1 189 ? 39.101 49.822 100.729 1.00 28.50 189 PHE A CA 1
ATOM 1425 C C . PHE A 1 189 ? 40.593 49.727 100.428 1.00 29.11 189 PHE A C 1
ATOM 1426 O O . PHE A 1 189 ? 40.985 49.268 99.362 1.00 29.54 189 PHE A O 1
ATOM 1434 N N . GLY A 1 190 ? 41.420 50.141 101.380 1.00 29.28 190 GLY A N 1
ATOM 1435 C CA . GLY A 1 190 ? 42.857 50.083 101.188 1.00 31.68 190 GLY A CA 1
ATOM 1436 C C . GLY A 1 190 ? 43.565 49.601 102.436 1.00 32.63 190 GLY A C 1
ATOM 1437 O O . GLY A 1 190 ? 42.920 49.307 103.445 1.00 31.51 190 GLY A O 1
ATOM 1438 N N . VAL A 1 191 ? 44.890 49.521 102.376 1.00 33.84 191 VAL A N 1
ATOM 1439 C CA . VAL A 1 191 ? 45.682 49.073 103.519 1.00 34.83 191 VAL A CA 1
ATOM 1440 C C . VAL A 1 191 ? 46.746 50.108 103.881 1.00 36.05 191 VAL A C 1
ATOM 1441 O O . VAL A 1 191 ? 47.403 50.665 103.001 1.00 35.95 191 VAL A O 1
ATOM 1445 N N . ALA A 1 192 ? 46.915 50.365 105.174 1.00 36.92 192 ALA A N 1
ATOM 1446 C CA . ALA A 1 192 ? 47.902 51.339 105.632 1.00 38.55 192 ALA A CA 1
ATOM 1447 C C . ALA A 1 192 ? 49.309 50.962 105.168 1.00 39.92 192 ALA A C 1
ATOM 1448 O O . ALA A 1 192 ? 49.609 49.789 104.934 1.00 39.93 192 ALA A O 1
ATOM 1450 N N . ALA A 1 193 ? 50.170 51.967 105.041 1.00 41.84 193 ALA A N 1
ATOM 1451 C CA . ALA A 1 193 ? 51.539 51.756 104.593 1.00 42.80 193 ALA A CA 1
ATOM 1452 C C . ALA A 1 193 ? 52.345 50.930 105.586 1.00 43.23 193 ALA A C 1
ATOM 1453 O O . ALA A 1 193 ? 52.938 49.914 105.219 1.00 42.99 193 ALA A O 1
ATOM 1455 N N . ASP A 1 194 ? 52.361 51.368 106.843 1.00 43.83 194 ASP A N 1
ATOM 1456 C CA . ASP A 1 194 ? 53.104 50.678 107.892 1.00 45.93 194 ASP A CA 1
ATOM 1457 C C . ASP A 1 194 ? 52.203 49.899 108.848 1.00 46.84 194 ASP A C 1
ATOM 1458 O O . ASP A 1 194 ? 51.053 50.274 109.083 1.00 45.84 194 ASP A O 1
ATOM 1463 N N . PRO A 1 195 ? 52.721 48.796 109.413 1.00 47.13 195 PRO A N 1
ATOM 1464 C CA . PRO A 1 195 ? 51.943 47.975 110.345 1.00 47.38 195 PRO A CA 1
ATOM 1465 C C . PRO A 1 195 ? 51.801 48.623 111.721 1.00 47.46 195 PRO A C 1
ATOM 1466 O O . PRO A 1 195 ? 52.595 49.487 112.095 1.00 46.86 195 PRO A O 1
ATOM 1470 N N . ILE A 1 196 ? 50.778 48.207 112.461 1.00 47.16 196 ILE A N 1
ATOM 1471 C CA . ILE A 1 196 ? 50.540 48.733 113.798 1.00 47.82 196 ILE A CA 1
ATOM 1472 C C . ILE A 1 196 ? 51.617 48.132 114.697 1.00 48.03 196 ILE A C 1
ATOM 1473 O O . ILE A 1 196 ? 51.806 46.917 114.715 1.00 47.86 196 ILE A O 1
ATOM 1478 N N . PRO A 1 197 ? 52.333 48.979 115.455 1.00 48.23 197 PRO A N 1
ATOM 1479 C CA . PRO A 1 197 ? 53.408 48.571 116.368 1.00 48.40 197 PRO A CA 1
ATOM 1480 C C . PRO A 1 197 ? 53.195 47.264 117.134 1.00 47.91 197 PRO A C 1
ATOM 1481 O O . PRO A 1 197 ? 53.482 46.185 116.620 1.00 49.32 197 PRO A O 1
ATOM 1485 N N . GLY A 1 198 ? 52.706 47.362 118.365 1.00 47.05 198 GLY A N 1
ATOM 1486 C CA . GLY A 1 198 ? 52.487 46.163 119.155 1.00 45.72 198 GLY A CA 1
ATOM 1487 C C . GLY A 1 198 ? 51.068 45.639 119.055 1.00 44.94 198 GLY A C 1
ATOM 1488 O O . GLY A 1 198 ? 50.411 45.412 120.074 1.00 44.14 198 GLY A O 1
ATOM 1489 N N . PHE A 1 199 ? 50.593 45.439 117.829 1.00 44.04 199 PHE A N 1
ATOM 1490 C CA . PHE A 1 199 ? 49.236 44.950 117.622 1.00 42.68 199 PHE A CA 1
ATOM 1491 C C . PHE A 1 199 ? 49.074 43.491 118.049 1.00 43.03 199 PHE A C 1
ATOM 1492 O O . PHE A 1 199 ? 48.119 43.145 118.740 1.00 42.90 199 PHE A O 1
ATOM 1500 N N . GLU A 1 200 ? 50.004 42.638 117.632 1.00 45.20 200 GLU A N 1
ATOM 1501 C CA . GLU A 1 200 ? 49.945 41.219 117.973 1.00 47.38 200 GLU A CA 1
ATOM 1502 C C . GLU A 1 200 ? 49.891 40.960 119.472 1.00 47.69 200 GLU A C 1
ATOM 1503 O O . GLU A 1 200 ? 49.372 39.933 119.912 1.00 47.34 200 GLU A O 1
ATOM 1509 N N . ALA A 1 201 ? 50.427 41.891 120.252 1.00 47.73 201 ALA A N 1
ATOM 1510 C CA . ALA A 1 201 ? 50.454 41.750 121.702 1.00 48.40 201 ALA A CA 1
ATOM 1511 C C . ALA A 1 201 ? 49.085 41.949 122.340 1.00 47.77 201 ALA A C 1
ATOM 1512 O O . ALA A 1 201 ? 48.884 41.612 123.507 1.00 47.68 201 ALA A O 1
ATOM 1514 N N . LEU A 1 202 ? 48.142 42.492 121.579 1.00 46.63 202 LEU A N 1
ATOM 1515 C CA . LEU A 1 202 ? 46.804 42.721 122.110 1.00 45.34 202 LEU A CA 1
ATOM 1516 C C . LEU A 1 202 ? 45.778 41.759 121.508 1.00 42.23 202 LEU A C 1
ATOM 1517 O O . LEU A 1 202 ? 44.605 41.790 121.870 1.00 42.41 202 LEU A O 1
ATOM 1522 N N . LEU A 1 203 ? 46.234 40.896 120.605 1.00 38.49 203 LEU A N 1
ATOM 1523 C CA . LEU A 1 203 ? 45.361 39.921 119.953 1.00 35.08 203 LEU A CA 1
ATOM 1524 C C . LEU A 1 203 ? 45.251 38.611 120.716 1.00 32.96 203 LEU A C 1
ATOM 1525 O O . LEU A 1 203 ? 46.212 38.165 121.336 1.00 33.70 203 LEU A O 1
ATOM 1530 N N . PRO A 1 204 ? 44.072 37.976 120.685 1.00 30.77 204 PRO A N 1
ATOM 1531 C CA . PRO A 1 204 ? 43.957 36.704 121.399 1.00 30.72 204 PRO A CA 1
ATOM 1532 C C . PRO A 1 204 ? 44.974 35.761 120.743 1.00 30.96 204 PRO A C 1
ATOM 1533 O O . PRO A 1 204 ? 45.149 35.787 119.524 1.00 29.41 204 PRO A O 1
ATOM 1537 N N . PRO A 1 205 ? 45.656 34.923 121.540 1.00 31.21 205 PRO A N 1
ATOM 1538 C CA . PRO A 1 205 ? 46.656 33.985 121.015 1.00 30.61 205 PRO A CA 1
ATOM 1539 C C . PRO A 1 205 ? 46.373 33.367 119.644 1.00 30.54 205 PRO A C 1
ATOM 1540 O O . PRO A 1 205 ? 47.203 33.459 118.736 1.00 29.86 205 PRO A O 1
ATOM 1544 N N . LEU A 1 206 ? 45.206 32.748 119.490 1.00 30.08 206 LEU A N 1
ATOM 1545 C CA . LEU A 1 206 ? 44.855 32.103 118.227 1.00 30.93 206 LEU A CA 1
ATOM 1546 C C . LEU A 1 206 ? 44.885 33.050 117.020 1.00 30.27 206 LEU A C 1
ATOM 1547 O O . LEU A 1 206 ? 45.493 32.732 115.994 1.00 30.32 206 LEU A O 1
ATOM 1552 N N . ALA A 1 207 ? 44.239 34.207 117.136 1.00 29.35 207 ALA A N 1
ATOM 1553 C CA . ALA A 1 207 ? 44.204 35.161 116.027 1.00 29.55 207 ALA A CA 1
ATOM 1554 C C . ALA A 1 207 ? 45.602 35.515 115.514 1.00 30.03 207 ALA A C 1
ATOM 1555 O O . ALA A 1 207 ? 45.774 35.864 114.342 1.00 29.34 207 ALA A O 1
ATOM 1557 N N . ARG A 1 208 ? 46.599 35.425 116.389 1.00 30.87 208 ARG A N 1
ATOM 1558 C CA . ARG A 1 208 ? 47.978 35.741 116.012 1.00 32.59 208 ARG A CA 1
ATOM 1559 C C . ARG A 1 208 ? 48.490 34.829 114.896 1.00 32.59 208 ARG A C 1
ATOM 1560 O O . ARG A 1 208 ? 49.384 35.212 114.140 1.00 34.00 208 ARG A O 1
ATOM 1568 N N . LEU A 1 209 ? 47.922 33.629 114.801 1.00 30.86 209 LEU A N 1
ATOM 1569 C CA . LEU A 1 209 ? 48.335 32.650 113.798 1.00 31.96 209 LEU A CA 1
ATOM 1570 C C . LEU A 1 209 ? 47.539 32.729 112.499 1.00 32.61 209 LEU A C 1
ATOM 1571 O O . LEU A 1 209 ? 47.592 31.813 111.680 1.00 33.09 209 LEU A O 1
ATOM 1576 N N . SER A 1 210 ? 46.805 33.821 112.316 1.00 32.63 210 SER A N 1
ATOM 1577 C CA . SER A 1 210 ? 45.993 34.013 111.120 1.00 33.22 210 SER A CA 1
ATOM 1578 C C . SER A 1 210 ? 46.857 34.137 109.876 1.00 33.14 210 SER A C 1
ATOM 1579 O O . SER A 1 210 ? 47.941 34.719 109.916 1.00 32.67 210 SER A O 1
ATOM 1582 N N . PRO A 1 211 ? 46.380 33.590 108.749 1.00 33.88 211 PRO A N 1
ATOM 1583 C CA . PRO A 1 211 ? 47.121 33.651 107.486 1.00 34.53 211 PRO A CA 1
ATOM 1584 C C . PRO A 1 211 ? 46.993 35.040 106.868 1.00 35.19 211 PRO A C 1
ATOM 1585 O O . PRO A 1 211 ? 46.169 35.843 107.304 1.00 33.32 211 PRO A O 1
ATOM 1589 N N . PRO A 1 212 ? 47.813 35.343 105.848 1.00 35.54 212 PRO A N 1
ATOM 1590 C CA . PRO A 1 212 ? 47.743 36.660 105.206 1.00 34.42 212 PRO A CA 1
ATOM 1591 C C . PRO A 1 212 ? 46.346 36.926 104.650 1.00 32.57 212 PRO A C 1
ATOM 1592 O O . PRO A 1 212 ? 45.694 36.018 104.140 1.00 32.53 212 PRO A O 1
ATOM 1596 N N . GLY A 1 213 ? 45.889 38.168 104.764 1.00 31.70 213 GLY A N 1
ATOM 1597 C CA . GLY A 1 213 ? 44.575 38.517 104.257 1.00 29.77 213 GLY A CA 1
ATOM 1598 C C . GLY A 1 213 ? 43.449 38.444 105.276 1.00 28.67 213 GLY A C 1
ATOM 1599 O O . GLY A 1 213 ? 42.335 38.909 105.015 1.00 29.08 213 GLY A O 1
ATOM 1600 N N . ALA A 1 214 ? 43.724 37.855 106.434 1.00 25.91 214 ALA A N 1
ATOM 1601 C CA . ALA A 1 214 ? 42.713 37.748 107.477 1.00 22.19 214 ALA A CA 1
ATOM 1602 C C . ALA A 1 214 ? 42.414 39.144 108.006 1.00 20.83 214 ALA A C 1
ATOM 1603 O O . ALA A 1 214 ? 43.308 39.986 108.103 1.00 18.28 214 ALA A O 1
ATOM 1605 N N . VAL A 1 215 ? 41.150 39.381 108.340 1.00 20.05 215 VAL A N 1
ATOM 1606 C CA . VAL A 1 215 ? 40.712 40.677 108.861 1.00 17.91 215 VAL A CA 1
ATOM 1607 C C . VAL A 1 215 ? 40.308 40.590 110.333 1.00 17.77 215 VAL A C 1
ATOM 1608 O O . VAL A 1 215 ? 39.422 39.817 110.690 1.00 16.14 215 VAL A O 1
ATOM 1612 N N . PHE A 1 216 ? 40.943 41.380 111.191 1.00 16.80 216 PHE A N 1
ATOM 1613 C CA . PHE A 1 216 ? 40.564 41.363 112.599 1.00 18.51 216 PHE A CA 1
ATOM 1614 C C . PHE A 1 216 ? 39.822 42.655 112.941 1.00 18.57 216 PHE A C 1
ATOM 1615 O O . PHE A 1 216 ? 40.276 43.748 112.596 1.00 19.92 216 PHE A O 1
ATOM 1623 N N . GLU A 1 217 ? 38.691 42.529 113.628 1.00 17.54 217 GLU A N 1
ATOM 1624 C CA . GLU A 1 217 ? 37.888 43.691 114.001 1.00 17.24 217 GLU A CA 1
ATOM 1625 C C . GLU A 1 217 ? 37.860 43.915 115.508 1.00 17.35 217 GLU A C 1
ATOM 1626 O O . GLU A 1 217 ? 37.771 42.963 116.286 1.00 16.86 217 GLU A O 1
ATOM 1632 N N . TRP A 1 218 ? 37.916 45.182 115.905 1.00 15.81 218 TRP A N 1
ATOM 1633 C CA . TRP A 1 218 ? 37.886 45.557 117.312 1.00 17.08 218 TRP A CA 1
ATOM 1634 C C . TRP A 1 218 ? 37.346 46.971 117.505 1.00 15.65 218 TRP A C 1
ATOM 1635 O O . TRP A 1 218 ? 37.253 47.752 116.557 1.00 16.59 218 TRP A O 1
ATOM 1646 N N . ARG A 1 219 ? 36.986 47.281 118.744 1.00 15.37 219 ARG A N 1
ATOM 1647 C CA . ARG A 1 219 ? 36.505 48.610 119.114 1.00 18.05 219 ARG A CA 1
ATOM 1648 C C . ARG A 1 219 ? 37.206 48.972 120.426 1.00 19.11 219 ARG A C 1
ATOM 1649 O O . ARG A 1 219 ? 37.488 48.087 121.236 1.00 18.94 219 ARG A O 1
ATOM 1657 N N . PRO A 1 220 ? 37.533 50.261 120.632 1.00 19.74 220 PRO A N 1
ATOM 1658 C CA . PRO A 1 220 ? 38.188 50.638 121.889 1.00 19.19 220 PRO A CA 1
ATOM 1659 C C . PRO A 1 220 ? 37.228 50.257 123.019 1.00 20.08 220 PRO A C 1
ATOM 1660 O O . PRO A 1 220 ? 36.011 50.274 122.833 1.00 20.02 220 PRO A O 1
ATOM 1664 N N . ASP A 1 221 ? 37.771 49.917 124.181 1.00 18.78 221 ASP A N 1
ATOM 1665 C CA . ASP A 1 221 ? 36.954 49.511 125.314 1.00 20.97 221 ASP A CA 1
ATOM 1666 C C . ASP A 1 221 ? 36.382 50.646 126.159 1.00 17.68 221 ASP A C 1
ATOM 1667 O O . ASP A 1 221 ? 35.887 50.411 127.254 1.00 19.77 221 ASP A O 1
ATOM 1672 N N . THR A 1 222 ? 36.423 51.864 125.643 1.00 18.76 222 THR A N 1
ATOM 1673 C CA . THR A 1 222 ? 35.927 53.026 126.381 1.00 19.77 222 THR A CA 1
ATOM 1674 C C . THR A 1 222 ? 34.519 52.890 126.967 1.00 18.95 222 THR A C 1
ATOM 1675 O O . THR A 1 222 ? 34.330 53.008 128.180 1.00 17.74 222 THR A O 1
ATOM 1679 N N . GLU A 1 223 ? 33.534 52.643 126.109 1.00 18.40 223 GLU A N 1
ATOM 1680 C CA . GLU A 1 223 ? 32.151 52.530 126.561 1.00 18.45 223 GLU A CA 1
ATOM 1681 C C . GLU A 1 223 ? 31.908 51.388 127.536 1.00 16.46 223 GLU A C 1
ATOM 1682 O O . GLU A 1 223 ? 31.290 51.585 128.579 1.00 17.07 223 GLU A O 1
ATOM 1688 N N . ILE A 1 224 ? 32.379 50.189 127.206 1.00 16.35 224 ILE A N 1
ATOM 1689 C CA . ILE A 1 224 ? 32.165 49.057 128.095 1.00 15.20 224 ILE A CA 1
ATOM 1690 C C . ILE A 1 224 ? 32.874 49.253 129.445 1.00 15.91 224 ILE A C 1
ATOM 1691 O O . ILE A 1 224 ? 32.357 48.844 130.486 1.00 13.88 224 ILE A O 1
ATOM 1696 N N . LEU A 1 225 ? 34.044 49.893 129.447 1.00 16.48 225 LEU A N 1
ATOM 1697 C CA . LEU A 1 225 ? 34.738 50.126 130.716 1.00 17.21 225 LEU A CA 1
ATOM 1698 C C . LEU A 1 225 ? 33.929 51.071 131.615 1.00 17.09 225 LEU A C 1
ATOM 1699 O O . LEU A 1 225 ? 33.886 50.893 132.834 1.00 18.41 225 LEU A O 1
ATOM 1704 N N . LYS A 1 226 ? 33.274 52.060 131.014 1.00 19.71 226 LYS A N 1
ATOM 1705 C CA . LYS A 1 226 ? 32.445 53.003 131.771 1.00 19.42 226 LYS A CA 1
ATOM 1706 C C . LYS A 1 226 ? 31.245 52.280 132.371 1.00 19.78 226 LYS A C 1
ATOM 1707 O O . LYS A 1 226 ? 30.921 52.447 133.543 1.00 16.25 226 LYS A O 1
ATOM 1713 N N . ILE A 1 227 ? 30.571 51.485 131.545 1.00 20.34 227 ILE A N 1
ATOM 1714 C CA . ILE A 1 227 ? 29.402 50.754 132.013 1.00 20.96 227 ILE A CA 1
ATOM 1715 C C . ILE A 1 227 ? 29.801 49.751 133.085 1.00 20.48 227 ILE A C 1
ATOM 1716 O O . ILE A 1 227 ? 29.155 49.666 134.127 1.00 20.82 227 ILE A O 1
ATOM 1721 N N . ALA A 1 228 ? 30.873 49.004 132.836 1.00 19.08 228 ALA A N 1
ATOM 1722 C CA . ALA A 1 228 ? 31.344 48.017 133.799 1.00 17.81 228 ALA A CA 1
ATOM 1723 C C . ALA A 1 228 ? 31.825 48.660 135.100 1.00 19.52 228 ALA A C 1
ATOM 1724 O O . ALA A 1 228 ? 31.668 48.071 136.169 1.00 18.04 228 ALA A O 1
ATOM 1726 N N . SER A 1 229 ? 32.417 49.854 135.012 1.00 21.05 229 SER A N 1
ATOM 1727 C CA . SER A 1 229 ? 32.902 50.553 136.211 1.00 22.92 229 SER A CA 1
ATOM 1728 C C . SER A 1 229 ? 31.734 50.939 137.103 1.00 22.42 229 SER A C 1
ATOM 1729 O O . SER A 1 229 ? 31.763 50.719 138.314 1.00 23.67 229 SER A O 1
ATOM 1732 N N . ARG A 1 230 ? 30.713 51.534 136.495 1.00 24.61 230 ARG A N 1
ATOM 1733 C CA . ARG A 1 230 ? 29.525 51.960 137.226 1.00 25.80 230 ARG A CA 1
ATOM 1734 C C . ARG A 1 230 ? 28.886 50.844 138.068 1.00 24.74 230 ARG A C 1
ATOM 1735 O O . ARG A 1 230 ? 28.728 51.009 139.280 1.00 25.11 230 ARG A O 1
ATOM 1743 N N . VAL A 1 231 ? 28.537 49.709 137.452 1.00 22.56 231 VAL A N 1
ATOM 1744 C CA . VAL A 1 231 ? 27.903 48.628 138.212 1.00 18.73 231 VAL A CA 1
ATOM 1745 C C . VAL A 1 231 ? 28.843 48.017 139.246 1.00 19.10 231 VAL A C 1
ATOM 1746 O O . VAL A 1 231 ? 28.399 47.566 140.304 1.00 16.02 231 VAL A O 1
ATOM 1750 N N . ARG A 1 232 ? 30.137 47.999 138.940 1.00 18.53 232 ARG A N 1
ATOM 1751 C CA . ARG A 1 232 ? 31.123 47.466 139.874 1.00 20.68 232 ARG A CA 1
ATOM 1752 C C . ARG A 1 232 ? 31.145 48.355 141.122 1.00 21.68 232 ARG A C 1
ATOM 1753 O O . ARG A 1 232 ? 31.120 47.863 142.247 1.00 23.36 232 ARG A O 1
ATOM 1761 N N . ASP A 1 233 ? 31.189 49.667 140.904 1.00 23.94 233 ASP A N 1
ATOM 1762 C CA . ASP A 1 233 ? 31.239 50.635 141.997 1.00 26.64 233 ASP A CA 1
ATOM 1763 C C . ASP A 1 233 ? 29.907 50.902 142.702 1.00 27.88 233 ASP A C 1
ATOM 1764 O O . ASP A 1 233 ? 29.843 50.904 143.932 1.00 28.60 233 ASP A O 1
ATOM 1769 N N . GLN A 1 234 ? 28.845 51.118 141.929 1.00 28.44 234 GLN A N 1
ATOM 1770 C CA . GLN A 1 234 ? 27.536 51.431 142.504 1.00 27.47 234 GLN A CA 1
ATOM 1771 C C . GLN A 1 234 ? 26.515 50.298 142.645 1.00 26.53 234 GLN A C 1
ATOM 1772 O O . GLN A 1 234 ? 25.516 50.448 143.353 1.00 26.41 234 GLN A O 1
ATOM 1778 N N . GLY A 1 235 ? 26.748 49.176 141.979 1.00 23.80 235 GLY A N 1
ATOM 1779 C CA . GLY A 1 235 ? 25.823 48.060 142.093 1.00 21.36 235 GLY A CA 1
ATOM 1780 C C . GLY A 1 235 ? 24.863 47.849 140.934 1.00 18.89 235 GLY A C 1
ATOM 1781 O O . GLY A 1 235 ? 24.630 48.745 140.120 1.00 19.27 235 GLY A O 1
ATOM 1782 N N . GLY A 1 236 ? 24.295 46.648 140.871 1.00 19.08 236 GLY A N 1
ATOM 1783 C CA . GLY A 1 236 ? 23.361 46.316 139.810 1.00 18.10 236 GLY A CA 1
ATOM 1784 C C . GLY A 1 236 ? 24.012 45.572 138.656 1.00 17.06 236 GLY A C 1
ATOM 1785 O O . GLY A 1 236 ? 25.037 44.902 138.833 1.00 15.38 236 GLY A O 1
ATOM 1786 N N . ALA A 1 237 ? 23.425 45.698 137.470 1.00 13.44 237 ALA A N 1
ATOM 1787 C CA . ALA A 1 237 ? 23.950 45.016 136.296 1.00 15.83 237 ALA A CA 1
ATOM 1788 C C . ALA A 1 237 ? 23.494 45.658 135.005 1.00 16.57 237 ALA A C 1
ATOM 1789 O O . ALA A 1 237 ? 22.501 46.387 134.976 1.00 16.79 237 ALA A O 1
ATOM 1791 N N . ALA A 1 238 ? 24.235 45.380 133.935 1.00 16.08 238 ALA A N 1
ATOM 1792 C CA . ALA A 1 238 ? 23.916 45.896 132.615 1.00 16.62 238 ALA A CA 1
ATOM 1793 C C . ALA A 1 238 ? 23.570 44.718 131.708 1.00 15.27 238 ALA A C 1
ATOM 1794 O O . ALA A 1 238 ? 24.129 43.627 131.850 1.00 14.86 238 ALA A O 1
ATOM 1796 N N . LEU A 1 239 ? 22.637 44.945 130.792 1.00 13.76 239 LEU A N 1
ATOM 1797 C CA . LEU A 1 239 ? 22.226 43.927 129.842 1.00 13.91 239 LEU A CA 1
ATOM 1798 C C . LEU A 1 239 ? 22.535 44.477 128.463 1.00 13.37 239 LEU A C 1
ATOM 1799 O O . LEU A 1 239 ? 21.982 45.501 128.062 1.00 13.95 239 LEU A O 1
ATOM 1804 N N . ILE A 1 240 ? 23.431 43.803 127.746 1.00 12.16 240 ILE A N 1
ATOM 1805 C CA . ILE A 1 240 ? 23.824 44.235 126.411 1.00 10.60 240 ILE A CA 1
ATOM 1806 C C . ILE A 1 240 ? 23.340 43.242 125.346 1.00 11.58 240 ILE A C 1
ATOM 1807 O O . ILE A 1 240 ? 23.703 42.066 125.356 1.00 11.49 240 ILE A O 1
ATOM 1812 N N . ILE A 1 241 ? 22.526 43.736 124.420 1.00 10.66 241 ILE A N 1
ATOM 1813 C CA . ILE A 1 241 ? 21.965 42.916 123.351 1.00 11.75 241 ILE A CA 1
ATOM 1814 C C . ILE A 1 241 ? 22.354 43.492 121.991 1.00 12.35 241 ILE A C 1
ATOM 1815 O O . ILE A 1 241 ? 22.155 44.684 121.729 1.00 13.74 241 ILE A O 1
ATOM 1820 N N . ASP A 1 242 ? 22.912 42.647 121.129 1.00 12.68 242 ASP A N 1
ATOM 1821 C CA . ASP A 1 242 ? 23.345 43.088 119.810 1.00 14.98 242 ASP A CA 1
ATOM 1822 C C . ASP A 1 242 ? 23.666 41.939 118.869 1.00 15.34 242 ASP A C 1
ATOM 1823 O O . ASP A 1 242 ? 23.749 40.782 119.281 1.00 14.93 242 ASP A O 1
ATOM 1828 N N . TYR A 1 243 ? 23.855 42.281 117.598 1.00 14.95 243 TYR A N 1
ATOM 1829 C CA . TYR A 1 243 ? 24.211 41.312 116.573 1.00 17.71 243 TYR A CA 1
ATOM 1830 C C . TYR A 1 243 ? 25.712 41.081 116.779 1.00 17.84 243 TYR A C 1
ATOM 1831 O O . TYR A 1 243 ? 26.479 42.042 116.845 1.00 16.93 243 TYR A O 1
ATOM 1840 N N . GLY A 1 244 ? 26.129 39.825 116.902 1.00 18.00 244 GLY A N 1
ATOM 1841 C CA . GLY A 1 244 ? 27.545 39.553 117.095 1.00 17.33 244 GLY A CA 1
ATOM 1842 C C . GLY A 1 244 ? 27.905 38.091 117.297 1.00 17.50 244 GLY A C 1
ATOM 1843 O O . GLY A 1 244 ? 27.075 37.200 117.092 1.00 16.20 244 GLY A O 1
ATOM 1844 N N . HIS A 1 245 ? 29.150 37.850 117.709 1.00 16.70 245 HIS A N 1
ATOM 1845 C CA . HIS A 1 245 ? 29.656 36.497 117.929 1.00 18.59 245 HIS A CA 1
ATOM 1846 C C . HIS A 1 245 ? 30.157 36.289 119.354 1.00 18.82 245 HIS A C 1
ATOM 1847 O O . HIS A 1 245 ? 30.503 37.247 120.052 1.00 19.58 245 HIS A O 1
ATOM 1854 N N . LEU A 1 246 ? 30.221 35.023 119.763 1.00 19.71 246 LEU A N 1
ATOM 1855 C CA . LEU A 1 246 ? 30.637 34.643 121.113 1.00 20.16 246 LEU A CA 1
ATOM 1856 C C . LEU A 1 246 ? 32.139 34.541 121.354 1.00 20.43 246 LEU A C 1
ATOM 1857 O O . LEU A 1 246 ? 32.594 34.752 122.472 1.00 19.84 246 LEU A O 1
ATOM 1862 N N . ARG A 1 247 ? 32.907 34.213 120.320 1.00 21.23 247 ARG A N 1
ATOM 1863 C CA . ARG A 1 247 ? 34.357 34.085 120.464 1.00 21.78 247 ARG A CA 1
ATOM 1864 C C . ARG A 1 247 ? 35.115 34.979 119.482 1.00 20.25 247 ARG A C 1
ATOM 1865 O O . ARG A 1 247 ? 34.783 35.031 118.302 1.00 18.61 247 ARG A O 1
ATOM 1873 N N . SER A 1 248 ? 36.139 35.675 119.968 1.00 19.15 248 SER A N 1
ATOM 1874 C CA . SER A 1 248 ? 36.928 36.545 119.101 1.00 21.76 248 SER A CA 1
ATOM 1875 C C . SER A 1 248 ? 37.431 35.715 117.933 1.00 23.88 248 SER A C 1
ATOM 1876 O O . SER A 1 248 ? 37.862 34.575 118.114 1.00 25.73 248 SER A O 1
ATOM 1879 N N . ASP A 1 249 ? 37.367 36.276 116.734 1.00 24.45 249 ASP A N 1
ATOM 1880 C CA . ASP A 1 249 ? 37.813 35.548 115.554 1.00 26.49 249 ASP A CA 1
ATOM 1881 C C . ASP A 1 249 ? 38.085 36.540 114.434 1.00 25.12 249 ASP A C 1
ATOM 1882 O O . ASP A 1 249 ? 38.133 37.743 114.675 1.00 26.69 249 ASP A O 1
ATOM 1887 N N . VAL A 1 250 ? 38.272 36.044 113.216 1.00 24.05 250 VAL A N 1
ATOM 1888 C CA . VAL A 1 250 ? 38.538 36.927 112.089 1.00 21.63 250 VAL A CA 1
ATOM 1889 C C . VAL A 1 250 ? 37.371 36.978 111.112 1.00 22.23 250 VAL A C 1
ATOM 1890 O O . VAL A 1 250 ? 36.484 36.122 111.140 1.00 23.01 250 VAL A O 1
ATOM 1894 N N . GLY A 1 251 ? 37.379 37.996 110.252 1.00 21.20 251 GLY A N 1
ATOM 1895 C CA . GLY A 1 251 ? 36.329 38.155 109.263 1.00 20.05 251 GLY A CA 1
ATOM 1896 C C . GLY A 1 251 ? 35.800 39.575 109.207 1.00 19.43 251 GLY A C 1
ATOM 1897 O O . GLY A 1 251 ? 35.687 40.249 110.232 1.00 20.07 251 GLY A O 1
ATOM 1898 N N . ASP A 1 252 ? 35.483 40.034 108.002 1.00 19.06 252 ASP A N 1
ATOM 1899 C CA . ASP A 1 252 ? 34.951 41.373 107.802 1.00 18.83 252 ASP A CA 1
ATOM 1900 C C . ASP A 1 252 ? 33.432 41.313 107.930 1.00 18.60 252 ASP A C 1
ATOM 1901 O O . ASP A 1 252 ? 32.787 40.543 107.216 1.00 18.28 252 ASP A O 1
ATOM 1906 N N . THR A 1 253 ? 32.870 42.115 108.839 1.00 16.53 253 THR A N 1
ATOM 1907 C CA . THR A 1 253 ? 31.418 42.152 109.050 1.00 17.04 253 THR A CA 1
ATOM 1908 C C . THR A 1 253 ? 30.845 43.570 108.921 1.00 17.16 253 THR A C 1
ATOM 1909 O O . THR A 1 253 ? 29.702 43.825 109.303 1.00 15.85 253 THR A O 1
ATOM 1913 N N . PHE A 1 254 ? 31.649 44.475 108.371 1.00 16.58 254 PHE A N 1
ATOM 1914 C CA . PHE A 1 254 ? 31.270 45.869 108.168 1.00 17.33 254 PHE A CA 1
ATOM 1915 C C . PHE A 1 254 ? 30.289 45.960 106.988 1.00 17.75 254 PHE A C 1
ATOM 1916 O O . PHE A 1 254 ? 30.659 45.702 105.847 1.00 16.24 254 PHE A O 1
ATOM 1924 N N . GLN A 1 255 ? 29.038 46.312 107.272 1.00 17.44 255 GLN A N 1
ATOM 1925 C CA . GLN A 1 255 ? 28.016 46.413 106.228 1.00 20.46 255 GLN A CA 1
ATOM 1926 C C . GLN A 1 255 ? 26.997 47.517 106.480 1.00 19.40 255 GLN A C 1
ATOM 1927 O O . GLN A 1 255 ? 26.796 47.952 107.614 1.00 19.26 255 GLN A O 1
ATOM 1933 N N . ALA A 1 256 ? 26.351 47.962 105.406 1.00 19.86 256 ALA A N 1
ATOM 1934 C CA . ALA A 1 256 ? 25.305 48.969 105.509 1.00 19.05 256 ALA A CA 1
ATOM 1935 C C . ALA A 1 256 ? 24.040 48.133 105.659 1.00 19.68 256 ALA A C 1
ATOM 1936 O O . ALA A 1 256 ? 23.975 47.018 105.141 1.00 16.45 256 ALA A O 1
ATOM 1938 N N . ILE A 1 257 ? 23.049 48.649 106.377 1.00 20.75 257 ILE A N 1
ATOM 1939 C CA . ILE A 1 257 ? 21.811 47.910 106.576 1.00 22.67 257 ILE A CA 1
ATOM 1940 C C . ILE A 1 257 ? 20.639 48.586 105.888 1.00 22.98 257 ILE A C 1
ATOM 1941 O O . ILE A 1 257 ? 20.290 49.718 106.221 1.00 23.41 257 ILE A O 1
ATOM 1946 N N . ALA A 1 258 ? 20.031 47.890 104.931 1.00 21.48 258 ALA A N 1
ATOM 1947 C CA . ALA A 1 258 ? 18.875 48.427 104.219 1.00 20.61 258 ALA A CA 1
ATOM 1948 C C . ALA A 1 258 ? 17.608 47.862 104.869 1.00 19.67 258 ALA A C 1
ATOM 1949 O O . ALA A 1 258 ? 17.688 47.031 105.777 1.00 18.67 258 ALA A O 1
ATOM 1951 N N . SER A 1 259 ? 16.444 48.307 104.405 1.00 18.93 259 SER A N 1
ATOM 1952 C CA . SER A 1 259 ? 15.176 47.852 104.972 1.00 17.48 259 SER A CA 1
ATOM 1953 C C . SER A 1 259 ? 14.890 46.356 104.842 1.00 18.20 259 SER A C 1
ATOM 1954 O O . SER A 1 259 ? 14.251 45.770 105.722 1.00 18.14 259 SER A O 1
ATOM 1957 N N . HIS A 1 260 ? 15.356 45.728 103.763 1.00 17.59 260 HIS A N 1
ATOM 1958 C CA . HIS A 1 260 ? 15.091 44.301 103.572 1.00 16.68 260 HIS A CA 1
ATOM 1959 C C . HIS A 1 260 ? 16.292 43.497 103.082 1.00 17.18 260 HIS A C 1
ATOM 1960 O O . HIS A 1 260 ? 16.134 42.426 102.480 1.00 15.71 260 HIS A O 1
ATOM 1967 N N . SER A 1 261 ? 17.489 44.002 103.370 1.00 15.93 261 SER A N 1
ATOM 1968 C CA . SER A 1 261 ? 18.720 43.347 102.948 1.00 15.97 261 SER A CA 1
ATOM 1969 C C . SER A 1 261 ? 19.924 44.127 103.461 1.00 16.98 261 SER A C 1
ATOM 1970 O O . SER A 1 261 ? 19.770 45.195 104.065 1.00 15.06 261 SER A O 1
ATOM 1973 N N . TYR A 1 262 ? 21.117 43.586 103.218 1.00 17.74 262 TYR A N 1
ATOM 1974 C CA . TYR A 1 262 ? 22.363 44.242 103.602 1.00 21.26 262 TYR A CA 1
ATOM 1975 C C . TYR A 1 262 ? 22.888 44.917 102.348 1.00 23.31 262 TYR A C 1
ATOM 1976 O O . TYR A 1 262 ? 22.548 44.508 101.240 1.00 24.36 262 TYR A O 1
ATOM 1985 N N . ALA A 1 263 ? 23.711 45.949 102.513 1.00 24.20 263 ALA A N 1
ATOM 1986 C CA . ALA A 1 263 ? 24.247 46.670 101.364 1.00 23.41 263 ALA A CA 1
ATOM 1987 C C . ALA A 1 263 ? 25.738 46.967 101.492 1.00 24.79 263 ALA A C 1
ATOM 1988 O O . ALA A 1 263 ? 26.352 46.695 102.526 1.00 23.47 263 ALA A O 1
ATOM 1990 N N . ASP A 1 264 ? 26.307 47.527 100.428 1.00 25.68 264 ASP A N 1
ATOM 1991 C CA . ASP A 1 264 ? 27.724 47.886 100.380 1.00 25.92 264 ASP A CA 1
ATOM 1992 C C . ASP A 1 264 ? 27.924 49.101 101.281 1.00 25.22 264 ASP A C 1
ATOM 1993 O O . ASP A 1 264 ? 27.280 50.134 101.090 1.00 27.39 264 ASP A O 1
ATOM 1998 N N . PRO A 1 265 ? 28.826 49.002 102.270 1.00 24.42 265 PRO A N 1
ATOM 1999 C CA . PRO A 1 265 ? 29.069 50.124 103.183 1.00 24.61 265 PRO A CA 1
ATOM 2000 C C . PRO A 1 265 ? 29.684 51.388 102.568 1.00 24.62 265 PRO A C 1
ATOM 2001 O O . PRO A 1 265 ? 29.591 52.470 103.149 1.00 22.67 265 PRO A O 1
ATOM 2005 N N . LEU A 1 266 ? 30.297 51.259 101.396 1.00 25.91 266 LEU A N 1
ATOM 2006 C CA . LEU A 1 266 ? 30.915 52.414 100.751 1.00 30.02 266 LEU A CA 1
ATOM 2007 C C . LEU A 1 266 ? 29.962 53.192 99.838 1.00 33.66 266 LEU A C 1
ATOM 2008 O O . LEU A 1 266 ? 30.344 54.212 99.259 1.00 33.74 266 LEU A O 1
ATOM 2013 N N . GLN A 1 267 ? 28.721 52.728 99.716 1.00 35.67 267 GLN A N 1
ATOM 2014 C CA . GLN A 1 267 ? 27.749 53.411 98.864 1.00 39.31 267 GLN A CA 1
ATOM 2015 C C . GLN A 1 267 ? 26.869 54.382 99.650 1.00 39.92 267 GLN A C 1
ATOM 2016 O O . GLN A 1 267 ? 26.443 54.085 100.766 1.00 40.30 267 GLN A O 1
ATOM 2022 N N . HIS A 1 268 ? 26.611 55.546 99.062 1.00 40.74 268 HIS A N 1
ATOM 2023 C CA . HIS A 1 268 ? 25.771 56.567 99.685 1.00 41.81 268 HIS A CA 1
ATOM 2024 C C . HIS A 1 268 ? 26.165 56.912 101.121 1.00 41.02 268 HIS A C 1
ATOM 2025 O O . HIS A 1 268 ? 25.376 56.732 102.054 1.00 41.11 268 HIS A O 1
ATOM 2032 N N . PRO A 1 269 ? 27.389 57.422 101.317 1.00 39.62 269 PRO A N 1
ATOM 2033 C CA . PRO A 1 269 ? 27.851 57.785 102.660 1.00 37.92 269 PRO A CA 1
ATOM 2034 C C . PRO A 1 269 ? 26.916 58.810 103.305 1.00 37.84 269 PRO A C 1
ATOM 2035 O O . PRO A 1 269 ? 26.541 59.798 102.675 1.00 37.22 269 PRO A O 1
ATOM 2039 N N . GLY A 1 270 ? 26.540 58.570 104.558 1.00 35.84 270 GLY A N 1
ATOM 2040 C CA . GLY A 1 270 ? 25.665 59.501 105.247 1.00 35.15 270 GLY A CA 1
ATOM 2041 C C . GLY A 1 270 ? 24.180 59.226 105.081 1.00 33.31 270 GLY A C 1
ATOM 2042 O O . GLY A 1 270 ? 23.364 59.770 105.820 1.00 33.99 270 GLY A O 1
ATOM 2043 N N . ARG A 1 271 ? 23.825 58.388 104.114 1.00 32.18 271 ARG A N 1
ATOM 2044 C CA . ARG A 1 271 ? 22.424 58.055 103.881 1.00 30.84 271 ARG A CA 1
ATOM 2045 C C . ARG A 1 271 ? 22.130 56.588 104.183 1.00 30.64 271 ARG A C 1
ATOM 2046 O O . ARG A 1 271 ? 21.039 56.090 103.905 1.00 29.03 271 ARG A O 1
ATOM 2054 N N . ALA A 1 272 ? 23.103 55.894 104.759 1.00 29.26 272 ALA A N 1
ATOM 2055 C CA . ALA A 1 272 ? 22.915 54.488 105.068 1.00 27.70 272 ALA A CA 1
ATOM 2056 C C . ALA A 1 272 ? 23.301 54.167 106.501 1.00 26.41 272 ALA A C 1
ATOM 2057 O O . ALA A 1 272 ? 24.261 54.716 107.041 1.00 24.62 272 ALA A O 1
ATOM 2059 N N . ASP A 1 273 ? 22.528 53.282 107.114 1.00 27.13 273 ASP A N 1
ATOM 2060 C CA . ASP A 1 273 ? 22.778 52.847 108.480 1.00 27.77 273 ASP A CA 1
ATOM 2061 C C . ASP A 1 273 ? 23.894 51.807 108.380 1.00 26.89 273 ASP A C 1
ATOM 2062 O O . ASP A 1 273 ? 23.782 50.855 107.614 1.00 29.57 273 ASP A O 1
ATOM 2067 N N . LEU A 1 274 ? 24.975 52.005 109.130 1.00 25.70 274 LEU A N 1
ATOM 2068 C CA . LEU A 1 274 ? 26.117 51.089 109.085 1.00 22.20 274 LEU A CA 1
ATOM 2069 C C . LEU A 1 274 ? 26.264 50.273 110.363 1.00 22.05 274 LEU A C 1
ATOM 2070 O O . LEU A 1 274 ? 25.902 50.734 111.441 1.00 24.01 274 LEU A O 1
ATOM 2075 N N . THR A 1 275 ? 26.809 49.064 110.240 1.00 20.86 275 THR A N 1
ATOM 2076 C CA . THR A 1 275 ? 27.009 48.201 111.397 1.00 19.89 275 THR A CA 1
ATOM 2077 C C . THR A 1 275 ? 28.194 47.250 111.228 1.00 18.26 275 THR A C 1
ATOM 2078 O O . THR A 1 275 ? 28.766 47.133 110.144 1.00 15.44 275 THR A O 1
ATOM 2082 N N . ALA A 1 276 ? 28.539 46.575 112.322 1.00 17.16 276 ALA A N 1
ATOM 2083 C CA . ALA A 1 276 ? 29.601 45.570 112.357 1.00 16.46 276 ALA A CA 1
ATOM 2084 C C . ALA A 1 276 ? 29.338 44.726 113.596 1.00 15.53 276 ALA A C 1
ATOM 2085 O O . ALA A 1 276 ? 28.867 45.246 114.609 1.00 12.77 276 ALA A O 1
ATOM 2087 N N . HIS A 1 277 ? 29.633 43.432 113.513 1.00 16.08 277 HIS A N 1
ATOM 2088 C CA . HIS A 1 277 ? 29.424 42.544 114.653 1.00 17.13 277 HIS A CA 1
ATOM 2089 C C . HIS A 1 277 ? 30.066 43.074 115.914 1.00 15.49 277 HIS A C 1
ATOM 2090 O O . HIS A 1 277 ? 31.119 43.710 115.874 1.00 13.05 277 HIS A O 1
ATOM 2097 N N . VAL A 1 278 ? 29.415 42.790 117.032 1.00 14.00 278 VAL A N 1
ATOM 2098 C CA . VAL A 1 278 ? 29.923 43.142 118.338 1.00 14.27 278 VAL A CA 1
ATOM 2099 C C . VAL A 1 278 ? 30.673 41.887 118.815 1.00 14.67 278 VAL A C 1
ATOM 2100 O O . VAL A 1 278 ? 30.154 40.771 118.733 1.00 13.89 278 VAL A O 1
ATOM 2104 N N . ASP A 1 279 ? 31.904 42.067 119.278 1.00 14.02 279 ASP A N 1
ATOM 2105 C CA . ASP A 1 279 ? 32.706 40.954 119.781 1.00 13.25 279 ASP A CA 1
ATOM 2106 C C . ASP A 1 279 ? 32.314 40.785 121.254 1.00 12.97 279 ASP A C 1
ATOM 2107 O O . ASP A 1 279 ? 32.801 41.519 122.115 1.00 12.75 279 ASP A O 1
ATOM 2112 N N . PHE A 1 280 ? 31.424 39.834 121.539 1.00 12.12 280 PHE A N 1
ATOM 2113 C CA . PHE A 1 280 ? 30.968 39.610 122.911 1.00 11.69 280 PHE A CA 1
ATOM 2114 C C . PHE A 1 280 ? 32.059 39.007 123.808 1.00 12.77 280 PHE A C 1
ATOM 2115 O O . PHE A 1 280 ? 31.982 39.103 125.032 1.00 12.98 280 PHE A O 1
ATOM 2123 N N . ASP A 1 281 ? 33.073 38.408 123.188 1.00 12.00 281 ASP A N 1
ATOM 2124 C CA . ASP A 1 281 ? 34.211 37.814 123.901 1.00 12.59 281 ASP A CA 1
ATOM 2125 C C . ASP A 1 281 ? 35.030 39.003 124.427 1.00 13.12 281 ASP A C 1
ATOM 2126 O O . ASP A 1 281 ? 35.424 39.029 125.597 1.00 13.15 281 ASP A O 1
ATOM 2131 N N . ALA A 1 282 ? 35.269 39.995 123.566 1.00 12.59 282 ALA A N 1
ATOM 2132 C CA . ALA A 1 282 ? 36.027 41.179 123.968 1.00 12.75 282 ALA A CA 1
ATOM 2133 C C . ALA A 1 282 ? 35.280 41.990 125.033 1.00 12.92 282 ALA A C 1
ATOM 2134 O O . ALA A 1 282 ? 35.905 42.565 125.925 1.00 14.68 282 ALA A O 1
ATOM 2136 N N . LEU A 1 283 ? 33.950 42.047 124.941 1.00 14.04 283 LEU A N 1
ATOM 2137 C CA . LEU A 1 283 ? 33.145 42.765 125.943 1.00 14.11 283 LEU A CA 1
ATOM 2138 C C . LEU A 1 283 ? 33.320 42.118 127.319 1.00 13.64 283 LEU A C 1
ATOM 2139 O O . LEU A 1 283 ? 33.532 42.805 128.319 1.00 14.82 283 LEU A O 1
ATOM 2144 N N . GLY A 1 284 ? 33.201 40.793 127.361 1.00 13.38 284 GLY A N 1
ATOM 2145 C CA . GLY A 1 284 ? 33.345 40.061 128.611 1.00 13.54 284 GLY A CA 1
ATOM 2146 C C . GLY A 1 284 ? 34.725 40.221 129.227 1.00 14.71 284 GLY A C 1
ATOM 2147 O O . GLY A 1 284 ? 34.852 40.387 130.444 1.00 16.34 284 GLY A O 1
ATOM 2148 N N . ARG A 1 285 ? 35.758 40.177 128.388 1.00 14.99 285 ARG A N 1
ATOM 2149 C CA . ARG A 1 285 ? 37.136 40.334 128.855 1.00 15.44 285 ARG A CA 1
ATOM 2150 C C . ARG A 1 285 ? 37.375 41.715 129.453 1.00 14.84 285 ARG A C 1
ATOM 2151 O O . ARG A 1 285 ? 37.996 41.839 130.508 1.00 15.87 285 ARG A O 1
ATOM 2159 N N . ALA A 1 286 ? 36.901 42.751 128.769 1.00 14.47 286 ALA A N 1
ATOM 2160 C CA . ALA A 1 286 ? 37.080 44.113 129.257 1.00 15.55 286 ALA A CA 1
ATOM 2161 C C . ALA A 1 286 ? 36.418 44.265 130.622 1.00 15.37 286 ALA A C 1
ATOM 2162 O O . ALA A 1 286 ? 36.995 44.851 131.535 1.00 15.33 286 ALA A O 1
ATOM 2164 N N . ALA A 1 287 ? 35.216 43.711 130.763 1.00 15.03 287 ALA A N 1
ATOM 2165 C CA . ALA A 1 287 ? 34.487 43.782 132.022 1.00 13.77 287 ALA A CA 1
ATOM 2166 C C . ALA A 1 287 ? 35.303 43.132 133.141 1.00 16.35 287 ALA A C 1
ATOM 2167 O O . ALA A 1 287 ? 35.531 43.738 134.189 1.00 18.13 287 ALA A O 1
ATOM 2169 N N . GLU A 1 288 ? 35.735 41.895 132.911 1.00 14.85 288 GLU A N 1
ATOM 2170 C CA . GLU A 1 288 ? 36.532 41.161 133.886 1.00 17.04 288 GLU A CA 1
ATOM 2171 C C . GLU A 1 288 ? 37.882 41.842 134.203 1.00 17.12 288 GLU A C 1
ATOM 2172 O O . GLU A 1 288 ? 38.368 41.753 135.330 1.00 17.16 288 GLU A O 1
ATOM 2178 N N . SER A 1 289 ? 38.475 42.519 133.220 1.00 15.94 289 SER A N 1
ATOM 2179 C CA . SER A 1 289 ? 39.780 43.155 133.415 1.00 18.66 289 SER A CA 1
ATOM 2180 C C . SER A 1 289 ? 39.791 44.227 134.504 1.00 21.01 289 SER A C 1
ATOM 2181 O O . SER A 1 289 ? 40.843 44.529 135.078 1.00 19.09 289 SER A O 1
ATOM 2184 N N . ILE A 1 290 ? 38.634 44.818 134.780 1.00 21.70 290 ILE A N 1
ATOM 2185 C CA . ILE A 1 290 ? 38.572 45.838 135.814 1.00 20.99 290 ILE A CA 1
ATOM 2186 C C . ILE A 1 290 ? 37.762 45.419 137.037 1.00 20.85 290 ILE A C 1
ATOM 2187 O O . ILE A 1 290 ? 37.347 46.261 137.825 1.00 22.27 290 ILE A O 1
ATOM 2192 N N . GLY A 1 291 ? 37.526 44.122 137.195 1.00 21.20 291 GLY A N 1
ATOM 2193 C CA . GLY A 1 291 ? 36.801 43.663 138.369 1.00 21.34 291 GLY A CA 1
ATOM 2194 C C . GLY A 1 291 ? 35.302 43.411 138.311 1.00 22.09 291 GLY A C 1
ATOM 2195 O O . GLY A 1 291 ? 34.726 42.984 139.318 1.00 20.30 291 GLY A O 1
ATOM 2196 N N . ALA A 1 292 ? 34.659 43.688 137.176 1.00 21.46 292 ALA A N 1
ATOM 2197 C CA . ALA A 1 292 ? 33.217 43.435 137.038 1.00 21.77 292 ALA A CA 1
ATOM 2198 C C . ALA A 1 292 ? 33.024 41.975 136.617 1.00 20.80 292 ALA A C 1
ATOM 2199 O O . ALA A 1 292 ? 33.960 41.347 136.137 1.00 21.12 292 ALA A O 1
ATOM 2201 N N . ARG A 1 293 ? 31.819 41.435 136.786 1.00 20.50 293 ARG A N 1
ATOM 2202 C CA . ARG A 1 293 ? 31.567 40.041 136.431 1.00 17.19 293 ARG A CA 1
ATOM 2203 C C . ARG A 1 293 ? 30.690 39.867 135.190 1.00 18.34 293 ARG A C 1
ATOM 2204 O O . ARG A 1 293 ? 29.576 40.395 135.119 1.00 16.20 293 ARG A O 1
ATOM 2212 N N . ALA A 1 294 ? 31.202 39.106 134.225 1.00 16.60 294 ALA A N 1
ATOM 2213 C CA . ALA A 1 294 ? 30.495 38.823 132.978 1.00 16.62 294 ALA A CA 1
ATOM 2214 C C . ALA A 1 294 ? 29.600 37.590 133.141 1.00 15.27 294 ALA A C 1
ATOM 2215 O O . ALA A 1 294 ? 29.965 36.639 133.837 1.00 15.19 294 ALA A O 1
ATOM 2217 N N . HIS A 1 295 ? 28.437 37.612 132.485 1.00 13.81 295 HIS A N 1
ATOM 2218 C CA . HIS A 1 295 ? 27.463 36.517 132.551 1.00 13.17 295 HIS A CA 1
ATOM 2219 C C . HIS A 1 295 ? 27.026 36.128 131.145 1.00 13.27 295 HIS A C 1
ATOM 2220 O O . HIS A 1 295 ? 26.616 36.977 130.356 1.00 13.59 295 HIS A O 1
ATOM 2227 N N . GLY A 1 296 ? 27.085 34.837 130.848 1.00 14.59 296 GLY A N 1
ATOM 2228 C CA . GLY A 1 296 ? 26.726 34.365 129.526 1.00 13.69 296 GLY A CA 1
ATOM 2229 C C . GLY A 1 296 ? 28.009 34.354 128.719 1.00 16.33 296 GLY A C 1
ATOM 2230 O O . GLY A 1 296 ? 29.050 33.957 129.235 1.00 17.47 296 GLY A O 1
ATOM 2231 N N . PRO A 1 297 ? 27.978 34.779 127.452 1.00 16.31 297 PRO A N 1
ATOM 2232 C CA . PRO A 1 297 ? 26.809 35.279 126.718 1.00 15.95 297 PRO A CA 1
ATOM 2233 C C . PRO A 1 297 ? 25.967 34.130 126.148 1.00 16.64 297 PRO A C 1
ATOM 2234 O O . PRO A 1 297 ? 26.406 32.982 126.128 1.00 15.16 297 PRO A O 1
ATOM 2238 N N . VAL A 1 298 ? 24.752 34.443 125.703 1.00 16.83 298 VAL A N 1
ATOM 2239 C CA . VAL A 1 298 ? 23.859 33.441 125.122 1.00 14.98 298 VAL A CA 1
ATOM 2240 C C . VAL A 1 298 ? 23.151 34.056 123.919 1.00 14.94 298 VAL A C 1
ATOM 2241 O O . VAL A 1 298 ? 23.235 35.266 123.699 1.00 14.82 298 VAL A O 1
ATOM 2245 N N . THR A 1 299 ? 22.457 33.235 123.136 1.00 13.31 299 THR A N 1
ATOM 2246 C CA . THR A 1 299 ? 21.731 33.762 121.989 1.00 13.38 299 THR A CA 1
ATOM 2247 C C . THR A 1 299 ? 20.479 34.485 122.498 1.00 11.43 299 THR A C 1
ATOM 2248 O O . THR A 1 299 ? 19.979 34.200 123.592 1.00 12.05 299 THR A O 1
ATOM 2252 N N . GLN A 1 300 ? 19.994 35.437 121.712 1.00 12.37 300 GLN A N 1
ATOM 2253 C CA . GLN A 1 300 ? 18.778 36.169 122.057 1.00 13.24 300 GLN A CA 1
ATOM 2254 C C . GLN A 1 300 ? 17.620 35.178 122.191 1.00 12.70 300 GLN A C 1
ATOM 2255 O O . GLN A 1 300 ? 16.789 35.290 123.092 1.00 11.41 300 GLN A O 1
ATOM 2261 N N . GLY A 1 301 ? 17.572 34.212 121.278 1.00 12.59 301 GLY A N 1
ATOM 2262 C CA . GLY A 1 301 ? 16.519 33.218 121.310 1.00 12.61 301 GLY A CA 1
ATOM 2263 C C . GLY A 1 301 ? 16.493 32.459 122.623 1.00 14.64 301 GLY A C 1
ATOM 2264 O O . GLY A 1 301 ? 15.440 32.317 123.246 1.00 16.05 301 GLY A O 1
ATOM 2265 N N . ALA A 1 302 ? 17.649 31.969 123.054 1.00 13.71 302 ALA A N 1
ATOM 2266 C CA . ALA A 1 302 ? 17.715 31.233 124.312 1.00 14.50 302 ALA A CA 1
ATOM 2267 C C . ALA A 1 302 ? 17.374 32.144 125.493 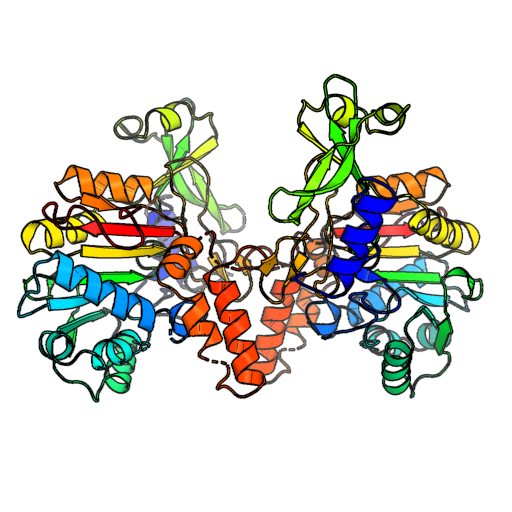1.00 13.45 302 ALA A C 1
ATOM 2268 O O . ALA A 1 302 ? 16.658 31.737 126.413 1.00 12.64 302 ALA A O 1
ATOM 2270 N N . PHE A 1 303 ? 17.877 33.375 125.467 1.00 12.16 303 PHE A N 1
ATOM 2271 C CA . PHE A 1 303 ? 17.606 34.312 126.562 1.00 12.82 303 PHE A CA 1
ATOM 2272 C C . PHE A 1 303 ? 16.103 34.562 126.757 1.00 12.23 303 PHE A C 1
ATOM 2273 O O . PHE A 1 303 ? 15.584 34.417 127.863 1.00 13.45 303 PHE A O 1
ATOM 2281 N N . LEU A 1 304 ? 15.406 34.926 125.683 1.00 12.24 304 LEU A N 1
ATOM 2282 C CA . LEU A 1 304 ? 13.972 35.219 125.766 1.00 12.19 304 LEU A CA 1
ATOM 2283 C C . LEU A 1 304 ? 13.108 33.998 126.068 1.00 13.26 304 LEU A C 1
ATOM 2284 O O . LEU A 1 304 ? 12.090 34.104 126.761 1.00 12.85 304 LEU A O 1
ATOM 2289 N N . LYS A 1 305 ? 13.499 32.839 125.550 1.00 13.07 305 LYS A N 1
ATOM 2290 C CA . LYS A 1 305 ? 12.736 31.634 125.818 1.00 12.86 305 LYS A CA 1
ATOM 2291 C C . LYS A 1 305 ? 12.847 31.268 127.295 1.00 15.18 305 LYS A C 1
ATOM 2292 O O . LYS A 1 305 ? 11.870 30.826 127.908 1.00 14.90 305 LYS A O 1
ATOM 2298 N N . ARG A 1 306 ? 14.031 31.446 127.870 1.00 14.24 306 ARG A N 1
ATOM 2299 C CA . ARG A 1 306 ? 14.220 31.154 129.287 1.00 14.98 306 ARG A CA 1
ATOM 2300 C C . ARG A 1 306 ? 13.411 32.131 130.147 1.00 15.49 306 ARG A C 1
ATOM 2301 O O . ARG A 1 306 ? 13.074 31.819 131.285 1.00 13.48 306 ARG A O 1
ATOM 2309 N N . LEU A 1 307 ? 13.103 33.313 129.606 1.00 15.20 307 LEU A N 1
ATOM 2310 C CA . LEU A 1 307 ? 12.302 34.295 130.345 1.00 15.81 307 LEU A CA 1
ATOM 2311 C C . LEU A 1 307 ? 10.803 34.038 130.178 1.00 14.98 307 LEU A C 1
ATOM 2312 O O . LEU A 1 307 ? 9.981 34.761 130.734 1.00 16.09 307 LEU A O 1
ATOM 2317 N N . GLY A 1 308 ? 10.454 33.016 129.406 1.00 14.84 308 GLY A N 1
ATOM 2318 C CA . GLY A 1 308 ? 9.049 32.678 129.202 1.00 13.41 308 GLY A CA 1
ATOM 2319 C C . GLY A 1 308 ? 8.296 33.372 128.079 1.00 13.87 308 GLY A C 1
ATOM 2320 O O . GLY A 1 308 ? 7.065 33.487 128.154 1.00 12.06 308 GLY A O 1
ATOM 2321 N N . ILE A 1 309 ? 9.000 33.821 127.037 1.00 10.01 309 ILE A N 1
ATOM 2322 C CA . ILE A 1 309 ? 8.341 34.511 125.926 1.00 9.57 309 ILE A CA 1
ATOM 2323 C C . ILE A 1 309 ? 7.297 33.649 125.192 1.00 10.68 309 ILE A C 1
ATOM 2324 O O . ILE A 1 309 ? 6.298 34.164 124.698 1.00 11.48 309 ILE A O 1
ATOM 2329 N N . GLU A 1 310 ? 7.515 32.342 125.123 1.00 12.17 310 GLU A N 1
ATOM 2330 C CA . GLU A 1 310 ? 6.551 31.464 124.456 1.00 14.89 310 GLU A CA 1
ATOM 2331 C C . GLU A 1 310 ? 5.188 31.439 125.177 1.00 14.39 310 GLU A C 1
ATOM 2332 O O . GLU A 1 310 ? 4.142 31.464 124.534 1.00 12.48 310 GLU A O 1
ATOM 2338 N N . THR A 1 311 ? 5.205 31.401 126.506 1.00 12.39 311 THR A N 1
ATOM 2339 C CA . THR A 1 311 ? 3.964 31.383 127.280 1.00 14.83 311 THR A CA 1
ATOM 2340 C C . THR A 1 311 ? 3.238 32.724 127.180 1.00 15.92 311 THR A C 1
ATOM 2341 O O . THR A 1 311 ? 2.010 32.766 127.063 1.00 15.35 311 THR A O 1
ATOM 2345 N N . ARG A 1 312 ? 3.995 33.818 127.232 1.00 13.67 312 ARG A N 1
ATOM 2346 C CA . ARG A 1 312 ? 3.405 35.149 127.125 1.00 14.46 312 ARG A CA 1
ATOM 2347 C C . ARG A 1 312 ? 2.778 35.336 125.745 1.00 14.15 312 ARG A C 1
ATOM 2348 O O . ARG A 1 312 ? 1.705 35.926 125.619 1.00 15.02 312 ARG A O 1
ATOM 2356 N N . ALA A 1 313 ? 3.454 34.839 124.712 1.00 13.74 313 ALA A N 1
ATOM 2357 C CA . ALA A 1 313 ? 2.947 34.952 123.343 1.00 14.72 313 ALA A CA 1
ATOM 2358 C C . ALA A 1 313 ? 1.621 34.192 123.198 1.00 14.36 313 ALA A C 1
ATOM 2359 O O . ALA A 1 313 ? 0.667 34.693 122.604 1.00 13.74 313 ALA A O 1
ATOM 2361 N N . LEU A 1 314 ? 1.585 32.972 123.727 1.00 14.23 314 LEU A N 1
ATOM 2362 C CA . LEU A 1 314 ? 0.384 32.142 123.674 1.00 15.99 314 LEU A CA 1
ATOM 2363 C C . LEU A 1 314 ? -0.799 32.840 124.364 1.00 16.49 314 LEU A C 1
ATOM 2364 O O . LEU A 1 314 ? -1.923 32.810 123.859 1.00 15.88 314 LEU A O 1
ATOM 2369 N N . SER A 1 315 ? -0.546 33.461 125.514 1.00 16.04 315 SER A N 1
ATOM 2370 C CA . SER A 1 315 ? -1.602 34.163 126.242 1.00 17.40 315 SER A CA 1
ATOM 2371 C C . SER A 1 315 ? -2.182 35.313 125.438 1.00 17.56 315 SER A C 1
ATOM 2372 O O . SER A 1 315 ? -3.397 35.508 125.417 1.00 17.74 315 SER A O 1
ATOM 2375 N N . LEU A 1 316 ? -1.308 36.077 124.787 1.00 15.25 316 LEU A N 1
ATOM 2376 C CA . LEU A 1 316 ? -1.738 37.218 123.989 1.00 18.08 316 LEU A CA 1
ATOM 2377 C C . LEU A 1 316 ? -2.486 36.767 122.734 1.00 18.23 316 LEU A C 1
ATOM 2378 O O . LEU A 1 316 ? -3.433 37.421 122.300 1.00 20.53 316 LEU A O 1
ATOM 2391 N N . ALA A 1 318 ? -4.256 33.921 122.377 1.00 14.10 318 ALA A N 1
ATOM 2392 C CA . ALA A 1 318 ? -5.548 33.394 122.802 1.00 16.15 318 ALA A CA 1
ATOM 2393 C C . ALA A 1 318 ? -6.618 34.480 122.950 1.00 17.07 318 ALA A C 1
ATOM 2394 O O . ALA A 1 318 ? -7.791 34.234 122.703 1.00 19.66 318 ALA A O 1
ATOM 2396 N N . LYS A 1 319 ? -6.212 35.684 123.334 1.00 18.39 319 LYS A N 1
ATOM 2397 C CA . LYS A 1 319 ? -7.165 36.773 123.530 1.00 20.81 319 LYS A CA 1
ATOM 2398 C C . LYS A 1 319 ? -7.199 37.813 122.410 1.00 21.27 319 LYS A C 1
ATOM 2399 O O . LYS A 1 319 ? -7.946 38.781 122.497 1.00 19.57 319 LYS A O 1
ATOM 2405 N N . ALA A 1 320 ? -6.420 37.606 121.353 1.00 20.09 320 ALA A N 1
ATOM 2406 C CA . ALA A 1 320 ? -6.372 38.569 120.261 1.00 22.16 320 ALA A CA 1
ATOM 2407 C C . ALA A 1 320 ? -7.255 38.232 119.061 1.00 22.08 320 ALA A C 1
ATOM 2408 O O . ALA A 1 320 ? -7.698 37.092 118.891 1.00 22.32 320 ALA A O 1
ATOM 2410 N N . THR A 1 321 ? -7.494 39.245 118.230 1.00 23.13 321 THR A N 1
ATOM 2411 C CA . THR A 1 321 ? -8.277 39.082 117.011 1.00 23.70 321 THR A CA 1
ATOM 2412 C C . THR A 1 321 ? -7.420 38.204 116.111 1.00 22.53 321 THR A C 1
ATOM 2413 O O . THR A 1 321 ? -6.225 38.045 116.358 1.00 21.51 321 THR A O 1
ATOM 2417 N N . PRO A 1 322 ? -8.007 37.629 115.052 1.00 21.65 322 PRO A N 1
ATOM 2418 C CA . PRO A 1 322 ? -7.226 36.767 114.157 1.00 21.80 322 PRO A CA 1
ATOM 2419 C C . PRO A 1 322 ? -5.945 37.383 113.575 1.00 22.74 322 PRO A C 1
ATOM 2420 O O . PRO A 1 322 ? -4.895 36.740 113.560 1.00 23.05 322 PRO A O 1
ATOM 2424 N N . GLN A 1 323 ? -6.028 38.620 113.098 1.00 23.35 323 GLN A N 1
ATOM 2425 C CA . GLN A 1 323 ? -4.860 39.264 112.505 1.00 25.93 323 GLN A CA 1
ATOM 2426 C C . GLN A 1 323 ? -3.777 39.570 113.534 1.00 24.54 323 GLN A C 1
ATOM 2427 O O . GLN A 1 323 ? -2.594 39.339 113.285 1.00 24.96 323 GLN A O 1
ATOM 2433 N N . VAL A 1 324 ? -4.184 40.088 114.686 1.00 22.34 324 VAL A N 1
ATOM 2434 C CA . VAL A 1 324 ? -3.235 40.412 115.742 1.00 22.46 324 VAL A CA 1
ATOM 2435 C C . VAL A 1 324 ? -2.566 39.137 116.253 1.00 21.85 324 VAL A C 1
ATOM 2436 O O . VAL A 1 324 ? -1.365 39.126 116.533 1.00 20.59 324 VAL A O 1
ATOM 2440 N N . SER A 1 325 ? -3.348 38.067 116.367 1.00 18.55 325 SER A N 1
ATOM 2441 C CA . SER A 1 325 ? -2.823 36.789 116.825 1.00 19.00 325 SER A CA 1
ATOM 2442 C C . SER A 1 325 ? -1.734 36.338 115.858 1.00 19.06 325 SER A C 1
ATOM 2443 O O . SER A 1 325 ? -0.701 35.803 116.271 1.00 17.44 325 SER A O 1
ATOM 2446 N N . GLU A 1 326 ? -1.966 36.557 114.567 1.00 19.32 326 GLU A N 1
ATOM 2447 C CA . GLU A 1 326 ? -0.996 36.168 113.556 1.00 19.92 326 GLU A CA 1
ATOM 2448 C C . GLU A 1 326 ? 0.238 37.066 113.674 1.00 17.85 326 GLU A C 1
ATOM 2449 O O . GLU A 1 326 ? 1.362 36.601 113.512 1.00 17.63 326 GLU A O 1
ATOM 2455 N N . ASP A 1 327 ? 0.032 38.344 113.973 1.00 16.83 327 ASP A N 1
ATOM 2456 C CA . ASP A 1 327 ? 1.157 39.262 114.129 1.00 17.93 327 ASP A CA 1
ATOM 2457 C C . ASP A 1 327 ? 2.026 38.854 115.325 1.00 15.51 327 ASP A C 1
ATOM 2458 O O . ASP A 1 327 ? 3.248 38.945 115.274 1.00 13.40 327 ASP A O 1
ATOM 2463 N N . ILE A 1 328 ? 1.389 38.395 116.395 1.00 15.75 328 ILE A N 1
ATOM 2464 C CA . ILE A 1 328 ? 2.116 37.967 117.582 1.00 14.89 328 ILE A CA 1
ATOM 2465 C C . ILE A 1 328 ? 2.947 36.716 117.290 1.00 14.10 328 ILE A C 1
ATOM 2466 O O . ILE A 1 328 ? 4.105 36.621 117.696 1.00 16.05 328 ILE A O 1
ATOM 2471 N N . ALA A 1 329 ? 2.355 35.761 116.580 1.00 14.27 329 ALA A N 1
ATOM 2472 C CA . ALA A 1 329 ? 3.043 34.523 116.224 1.00 14.15 329 ALA A CA 1
ATOM 2473 C C . ALA A 1 329 ? 4.303 34.797 115.385 1.00 14.39 329 ALA A C 1
ATOM 2474 O O . ALA A 1 329 ? 5.344 34.167 115.581 1.00 15.06 329 ALA A O 1
ATOM 2476 N N . GLY A 1 330 ? 4.198 35.727 114.444 1.00 13.13 330 GLY A N 1
ATOM 2477 C CA . GLY A 1 330 ? 5.341 36.057 113.614 1.00 13.84 330 GLY A CA 1
ATOM 2478 C C . GLY A 1 330 ? 6.411 36.769 114.423 1.00 15.41 330 GLY A C 1
ATOM 2479 O O . GLY A 1 330 ? 7.608 36.532 114.232 1.00 16.28 330 GLY A O 1
ATOM 2480 N N . ALA A 1 331 ? 5.979 37.651 115.319 1.00 14.51 331 ALA A N 1
ATOM 2481 C CA . ALA A 1 331 ? 6.901 38.403 116.170 1.00 14.28 331 ALA A CA 1
ATOM 2482 C C . ALA A 1 331 ? 7.726 37.451 117.028 1.00 13.26 331 ALA A C 1
ATOM 2483 O O . ALA A 1 331 ? 8.929 37.658 117.211 1.00 13.14 331 ALA A O 1
ATOM 2485 N N . LEU A 1 332 ? 7.072 36.415 117.554 1.00 11.34 332 LEU A N 1
ATOM 2486 C CA . LEU A 1 332 ? 7.745 35.411 118.371 1.00 12.30 332 LEU A CA 1
ATOM 2487 C C . LEU A 1 332 ? 8.872 34.738 117.583 1.00 11.99 332 LEU A C 1
ATOM 2488 O O . LEU A 1 332 ? 9.960 34.517 118.107 1.00 13.06 332 LEU A O 1
ATOM 2493 N N . GLN A 1 333 ? 8.605 34.408 116.325 1.00 12.85 333 GLN A N 1
ATOM 2494 C CA . GLN A 1 333 ? 9.607 33.761 115.481 1.00 12.52 333 GLN A CA 1
ATOM 2495 C C . GLN A 1 333 ? 10.774 34.697 115.171 1.00 13.19 333 GLN A C 1
ATOM 2496 O O . GLN A 1 333 ? 11.927 34.301 115.278 1.00 13.87 333 GLN A O 1
ATOM 2502 N N . ARG A 1 334 ? 10.467 35.930 114.774 1.00 13.23 334 ARG A N 1
ATOM 2503 C CA . ARG A 1 334 ? 11.498 36.918 114.444 1.00 15.22 334 ARG A CA 1
ATOM 2504 C C . ARG A 1 334 ? 12.447 37.167 115.616 1.00 15.86 334 ARG A C 1
ATOM 2505 O O . ARG A 1 334 ? 13.654 37.361 115.429 1.00 15.63 334 ARG A O 1
ATOM 2513 N N . LEU A 1 335 ? 11.892 37.150 116.822 1.00 14.80 335 LEU A N 1
ATOM 2514 C CA . LEU A 1 335 ? 12.665 37.376 118.041 1.00 15.88 335 LEU A CA 1
ATOM 2515 C C . LEU A 1 335 ? 13.476 36.176 118.520 1.00 14.83 335 LEU A C 1
ATOM 2516 O O . LEU A 1 335 ? 14.578 36.340 119.054 1.00 15.58 335 LEU A O 1
ATOM 2521 N N . THR A 1 336 ? 12.956 34.969 118.322 1.00 14.54 336 THR A N 1
ATOM 2522 C CA . THR A 1 336 ? 13.644 33.785 118.843 1.00 14.69 336 THR A CA 1
ATOM 2523 C C . THR A 1 336 ? 14.057 32.664 117.903 1.00 15.00 336 THR A C 1
ATOM 2524 O O . THR A 1 336 ? 14.741 31.741 118.335 1.00 15.10 336 THR A O 1
ATOM 2528 N N . GLY A 1 337 ? 13.643 32.709 116.642 1.00 15.58 337 GLY A N 1
ATOM 2529 C CA . GLY A 1 337 ? 14.003 31.621 115.748 1.00 15.43 337 GLY A CA 1
ATOM 2530 C C . GLY A 1 337 ? 15.200 31.909 114.865 1.00 16.02 337 GLY A C 1
ATOM 2531 O O . GLY A 1 337 ? 15.923 32.877 115.090 1.00 15.49 337 GLY A O 1
ATOM 2532 N N . GLU A 1 338 ? 15.420 31.056 113.867 1.00 16.79 338 GLU A N 1
ATOM 2533 C CA . GLU A 1 338 ? 16.519 31.255 112.923 1.00 19.31 338 GLU A CA 1
ATOM 2534 C C . GLU A 1 338 ? 16.077 30.943 111.501 1.00 19.12 338 GLU A C 1
ATOM 2535 O O . GLU A 1 338 ? 15.246 30.052 111.269 1.00 15.20 338 GLU A O 1
ATOM 2541 N N . GLY A 1 339 ? 16.635 31.692 110.553 1.00 20.04 339 GLY A N 1
ATOM 2542 C CA . GLY A 1 339 ? 16.282 31.524 109.153 1.00 18.88 339 GLY A CA 1
ATOM 2543 C C . GLY A 1 339 ? 15.259 32.568 108.730 1.00 20.24 339 GLY A C 1
ATOM 2544 O O . GLY A 1 339 ? 14.496 33.075 109.563 1.00 18.22 339 GLY A O 1
ATOM 2545 N N . ARG A 1 340 ? 15.242 32.894 107.441 1.00 19.79 340 ARG A N 1
ATOM 2546 C CA . ARG A 1 340 ? 14.300 33.871 106.897 1.00 21.33 340 ARG A CA 1
ATOM 2547 C C . ARG A 1 340 ? 14.418 35.238 107.563 1.00 21.60 340 ARG A C 1
ATOM 2548 O O . ARG A 1 340 ? 13.440 35.986 107.638 1.00 20.97 340 ARG A O 1
ATOM 2556 N N . GLY A 1 341 ? 15.607 35.568 108.056 1.00 19.52 341 GLY A N 1
ATOM 2557 C CA . GLY A 1 341 ? 15.793 36.861 108.697 1.00 19.59 341 GLY A CA 1
ATOM 2558 C C . GLY A 1 341 ? 15.525 36.907 110.198 1.00 19.00 341 GLY A C 1
ATOM 2559 O O . GLY A 1 341 ? 15.660 37.964 110.817 1.00 17.75 341 GLY A O 1
ATOM 2560 N N . ALA A 1 342 ? 15.131 35.780 110.786 1.00 17.78 342 ALA A N 1
ATOM 2561 C CA . ALA A 1 342 ? 14.877 35.729 112.225 1.00 18.76 342 ALA A CA 1
ATOM 2562 C C . ALA A 1 342 ? 16.204 35.986 112.937 1.00 19.50 342 ALA A C 1
ATOM 2563 O O . ALA A 1 342 ? 17.248 35.487 112.516 1.00 20.69 342 ALA A O 1
ATOM 2573 N N . GLY A 1 344 ? 16.971 35.275 116.334 1.00 15.71 344 GLY A N 1
ATOM 2574 C CA . GLY A 1 344 ? 17.203 34.526 117.568 1.00 14.61 344 GLY A CA 1
ATOM 2575 C C . GLY A 1 344 ? 18.593 33.928 117.769 1.00 14.43 344 GLY A C 1
ATOM 2576 O O . GLY A 1 344 ? 19.040 33.739 118.905 1.00 12.51 344 GLY A O 1
ATOM 2577 N N . SER A 1 345 ? 19.277 33.619 116.670 1.00 15.02 345 SER A N 1
ATOM 2578 C CA . SER A 1 345 ? 20.623 33.042 116.722 1.00 16.28 345 SER A CA 1
ATOM 2579 C C . SER A 1 345 ? 21.742 34.063 116.510 1.00 15.17 345 SER A C 1
ATOM 2580 O O . SER A 1 345 ? 22.793 33.972 117.146 1.00 14.61 345 SER A O 1
ATOM 2591 N N . PHE A 1 347 ? 21.607 37.479 117.081 1.00 12.63 347 PHE A N 1
ATOM 2592 C CA . PHE A 1 347 ? 21.735 38.454 118.167 1.00 12.43 347 PHE A CA 1
ATOM 2593 C C . PHE A 1 347 ? 22.158 37.675 119.409 1.00 12.02 347 PHE A C 1
ATOM 2594 O O . PHE A 1 347 ? 21.723 36.538 119.611 1.00 11.63 347 PHE A O 1
ATOM 2602 N N . LYS A 1 348 ? 23.008 38.286 120.229 1.00 12.23 348 LYS A N 1
ATOM 2603 C CA . LYS A 1 348 ? 23.505 37.663 121.444 1.00 11.57 348 LYS A CA 1
ATOM 2604 C C . LYS A 1 348 ? 23.220 38.584 122.633 1.00 12.39 348 LYS A C 1
ATOM 2605 O O . LYS A 1 348 ? 22.962 39.778 122.469 1.00 9.20 348 LYS A O 1
ATOM 2611 N N . VAL A 1 349 ? 23.288 38.010 123.825 1.00 11.10 349 VAL A N 1
ATOM 2612 C CA . VAL A 1 349 ? 23.028 38.732 125.055 1.00 11.51 349 VAL A CA 1
ATOM 2613 C C . VAL A 1 349 ? 24.132 38.453 126.072 1.00 12.96 349 VAL A C 1
ATOM 2614 O O . VAL A 1 349 ? 24.537 37.301 126.253 1.00 14.08 349 VAL A O 1
ATOM 2618 N N . ILE A 1 350 ? 24.614 39.499 126.734 1.00 11.57 350 ILE A N 1
ATOM 2619 C CA . ILE A 1 350 ? 25.626 39.328 127.767 1.00 12.68 350 ILE A CA 1
ATOM 2620 C C . ILE A 1 350 ? 25.285 40.250 128.931 1.00 10.80 350 ILE A C 1
ATOM 2621 O O . ILE A 1 350 ? 24.801 41.360 128.730 1.00 11.69 350 ILE A O 1
ATOM 2626 N N . GLY A 1 351 ? 25.512 39.772 130.147 1.00 10.88 351 GLY A N 1
ATOM 2627 C CA . GLY A 1 351 ? 25.250 40.591 131.311 1.00 11.78 351 GLY A CA 1
ATOM 2628 C C . GLY A 1 351 ? 26.571 40.919 131.983 1.00 13.62 351 GLY A C 1
ATOM 2629 O O . GLY A 1 351 ? 27.513 40.127 131.927 1.00 13.64 351 GLY A O 1
ATOM 2630 N N . VAL A 1 352 ? 26.657 42.096 132.588 1.00 13.86 352 VAL A N 1
ATOM 2631 C CA . VAL A 1 352 ? 27.864 42.505 133.298 1.00 15.43 352 VAL A CA 1
ATOM 2632 C C . VAL A 1 352 ? 27.373 43.070 134.614 1.00 16.79 352 VAL A C 1
ATOM 2633 O O . VAL A 1 352 ? 26.552 43.984 134.630 1.00 16.31 352 VAL A O 1
ATOM 2637 N N . SER A 1 353 ? 27.882 42.546 135.720 1.00 16.82 353 SER A N 1
ATOM 2638 C CA . SER A 1 353 ? 27.409 43.012 137.010 1.00 17.01 353 SER A CA 1
ATOM 2639 C C . SER A 1 353 ? 28.444 43.306 138.073 1.00 19.37 353 SER A C 1
ATOM 2640 O O . SER A 1 353 ? 29.658 43.136 137.894 1.00 16.79 353 SER A O 1
ATOM 2643 N N . ASP A 1 354 ? 27.902 43.760 139.196 1.00 20.77 354 ASP A N 1
ATOM 2644 C CA . ASP A 1 354 ? 28.644 44.041 140.405 1.00 19.59 354 ASP A CA 1
ATOM 2645 C C . ASP A 1 354 ? 29.196 42.652 140.729 1.00 18.95 354 ASP A C 1
ATOM 2646 O O . ASP A 1 354 ? 28.455 41.675 140.704 1.00 18.21 354 ASP A O 1
ATOM 2651 N N . PRO A 1 355 ? 30.501 42.534 141.020 1.00 19.97 355 PRO A N 1
ATOM 2652 C CA . PRO A 1 355 ? 31.024 41.194 141.326 1.00 19.84 355 PRO A CA 1
ATOM 2653 C C . PRO A 1 355 ? 30.300 40.459 142.453 1.00 21.02 355 PRO A C 1
ATOM 2654 O O . PRO A 1 355 ? 30.343 39.234 142.520 1.00 20.64 355 PRO A O 1
ATOM 2658 N N . LYS A 1 356 ? 29.632 41.207 143.328 1.00 22.13 356 LYS A N 1
ATOM 2659 C CA . LYS A 1 356 ? 28.886 40.615 144.438 1.00 23.48 356 LYS A CA 1
ATOM 2660 C C . LYS A 1 356 ? 27.752 39.730 143.914 1.00 23.40 356 LYS A C 1
ATOM 2661 O O . LYS A 1 356 ? 27.365 38.751 144.563 1.00 22.03 356 LYS A O 1
ATOM 2667 N N . ILE A 1 357 ? 27.209 40.085 142.748 1.00 22.21 357 ILE A N 1
ATOM 2668 C CA . ILE A 1 357 ? 26.132 39.303 142.134 1.00 21.55 357 ILE A CA 1
ATOM 2669 C C . ILE A 1 357 ? 26.804 38.148 141.391 1.00 21.60 357 ILE A C 1
ATOM 2670 O O . ILE A 1 357 ? 27.519 38.360 140.414 1.00 20.90 357 ILE A O 1
ATOM 2675 N N . GLU A 1 358 ? 26.577 36.926 141.860 1.00 21.22 358 GLU A N 1
ATOM 2676 C CA . GLU A 1 358 ? 27.212 35.761 141.258 1.00 21.23 358 GLU A CA 1
ATOM 2677 C C . GLU A 1 358 ? 26.545 35.167 140.026 1.00 21.18 358 GLU A C 1
ATOM 2678 O O . GLU A 1 358 ? 27.217 34.536 139.210 1.00 19.55 358 GLU A O 1
ATOM 2684 N N . THR A 1 359 ? 25.235 35.350 139.893 1.00 19.18 359 THR A N 1
ATOM 2685 C CA . THR A 1 359 ? 24.519 34.825 138.736 1.00 20.31 359 THR A CA 1
ATOM 2686 C C . THR A 1 359 ? 23.396 35.756 138.325 1.00 18.91 359 THR A C 1
ATOM 2687 O O . THR A 1 359 ? 22.861 36.511 139.144 1.00 17.17 359 THR A O 1
ATOM 2691 N N . LEU A 1 360 ? 23.054 35.708 137.043 1.00 15.95 360 LEU A N 1
ATOM 2692 C CA . LEU A 1 360 ? 21.965 36.508 136.509 1.00 13.52 360 LEU A CA 1
ATOM 2693 C C . LEU A 1 360 ? 21.014 35.549 135.809 1.00 13.47 360 LEU A C 1
ATOM 2694 O O . LEU A 1 360 ? 21.442 34.604 135.133 1.00 12.73 360 LEU A O 1
ATOM 2699 N N . VAL A 1 361 ? 19.721 35.791 135.975 1.00 13.25 361 VAL A N 1
ATOM 2700 C CA . VAL A 1 361 ? 18.694 34.949 135.368 1.00 13.25 361 VAL A CA 1
ATOM 2701 C C . VAL A 1 361 ? 18.787 34.838 133.845 1.00 12.79 361 VAL A C 1
ATOM 2702 O O . VAL A 1 361 ? 18.919 35.847 133.137 1.00 11.61 361 VAL A O 1
ATOM 2706 N N . ALA A 1 362 ? 18.710 33.601 133.358 1.00 13.05 362 ALA A N 1
ATOM 2707 C CA . ALA A 1 362 ? 18.748 33.297 131.930 1.00 13.20 362 ALA A CA 1
ATOM 2708 C C . ALA A 1 362 ? 20.125 33.459 131.271 1.00 15.41 362 ALA A C 1
ATOM 2709 O O . ALA A 1 362 ? 20.268 33.264 130.049 1.00 12.63 362 ALA A O 1
ATOM 2711 N N . LEU A 1 363 ? 21.134 33.791 132.073 1.00 12.92 363 LEU A N 1
ATOM 2712 C CA . LEU A 1 363 ? 22.488 33.980 131.555 1.00 15.73 363 LEU A CA 1
ATOM 2713 C C . LEU A 1 363 ? 23.523 33.069 132.213 1.00 18.43 363 LEU A C 1
ATOM 2714 O O . LEU A 1 363 ? 24.335 32.442 131.529 1.00 18.30 363 LEU A O 1
ATOM 2719 N N . SER A 1 364 ? 23.501 33.003 133.539 1.00 18.33 364 SER A N 1
ATOM 2720 C CA . SER A 1 364 ? 24.458 32.181 134.267 1.00 22.41 364 SER A CA 1
ATOM 2721 C C . SER A 1 364 ? 23.818 31.380 135.394 1.00 24.60 364 SER A C 1
ATOM 2722 O O . SER A 1 364 ? 24.517 30.886 136.271 1.00 23.60 364 SER A O 1
ATOM 2725 N N . ASP A 1 365 ? 22.494 31.248 135.361 1.00 27.94 365 ASP A N 1
ATOM 2726 C CA . ASP A 1 365 ? 21.766 30.518 136.395 1.00 33.50 365 ASP A CA 1
ATOM 2727 C C . ASP A 1 365 ? 21.564 29.050 136.027 1.00 37.33 365 ASP A C 1
ATOM 2728 O O . ASP A 1 365 ? 20.556 28.441 136.389 1.00 38.33 365 ASP A O 1
ATOM 2733 N N . ASP A 1 366 ? 22.528 28.484 135.310 1.00 41.21 366 ASP A N 1
ATOM 2734 C CA . ASP A 1 366 ? 22.451 27.088 134.893 1.00 45.76 366 ASP A CA 1
ATOM 2735 C C . ASP A 1 366 ? 22.492 26.144 136.095 1.00 47.51 366 ASP A C 1
ATOM 2736 O O . ASP A 1 366 ? 21.535 25.357 136.257 1.00 49.76 366 ASP A O 1
ATOM 2741 N N . ILE B 1 2 ? -1.175 11.170 122.638 1.00 63.17 2 ILE B N 1
ATOM 2742 C CA . ILE B 1 2 ? -0.290 12.342 122.889 1.00 62.60 2 ILE B CA 1
ATOM 2743 C C . ILE B 1 2 ? 0.347 12.817 121.580 1.00 61.78 2 ILE B C 1
ATOM 2744 O O . ILE B 1 2 ? 1.060 13.821 121.552 1.00 61.62 2 ILE B O 1
ATOM 2749 N N . ASP B 1 3 ? 0.073 12.093 120.496 1.00 60.87 3 ASP B N 1
ATOM 2750 C CA . ASP B 1 3 ? 0.616 12.424 119.178 1.00 59.02 3 ASP B CA 1
ATOM 2751 C C . ASP B 1 3 ? 0.183 13.804 118.688 1.00 58.02 3 ASP B C 1
ATOM 2752 O O . ASP B 1 3 ? -0.982 14.180 118.800 1.00 57.31 3 ASP B O 1
ATOM 2757 N N . GLN B 1 4 ? 1.135 14.542 118.126 1.00 56.82 4 GLN B N 1
ATOM 2758 C CA . GLN B 1 4 ? 0.890 15.892 117.625 1.00 54.94 4 GLN B CA 1
ATOM 2759 C C . GLN B 1 4 ? -0.186 16.012 116.545 1.00 53.02 4 GLN B C 1
ATOM 2760 O O . GLN B 1 4 ? -0.927 16.995 116.515 1.00 53.52 4 GLN B O 1
ATOM 2766 N N . THR B 1 5 ? -0.273 15.024 115.659 1.00 50.72 5 THR B N 1
ATOM 2767 C CA . THR B 1 5 ? -1.271 15.051 114.595 1.00 48.19 5 THR B CA 1
ATOM 2768 C C . THR B 1 5 ? -1.752 13.649 114.271 1.00 47.96 5 THR B C 1
ATOM 2769 O O . THR B 1 5 ? -1.189 12.664 114.746 1.00 48.08 5 THR B O 1
ATOM 2773 N N . ALA B 1 6 ? -2.799 13.565 113.458 1.00 46.72 6 ALA B N 1
ATOM 2774 C CA . ALA B 1 6 ? -3.355 12.281 113.061 1.00 46.03 6 ALA B CA 1
ATOM 2775 C C . ALA B 1 6 ? -2.360 11.559 112.162 1.00 44.79 6 ALA B C 1
ATOM 2776 O O . ALA B 1 6 ? -2.238 10.331 112.207 1.00 44.41 6 ALA B O 1
ATOM 2778 N N . LEU B 1 7 ? -1.651 12.328 111.342 1.00 43.07 7 LEU B N 1
ATOM 2779 C CA . LEU B 1 7 ? -0.660 11.757 110.441 1.00 40.52 7 LEU B CA 1
ATOM 2780 C C . LEU B 1 7 ? 0.472 11.142 111.256 1.00 39.16 7 LEU B C 1
ATOM 2781 O O . LEU B 1 7 ? 0.987 10.079 110.915 1.00 40.15 7 LEU B O 1
ATOM 2786 N N . ALA B 1 8 ? 0.858 11.823 112.330 1.00 38.19 8 ALA B N 1
ATOM 2787 C CA . ALA B 1 8 ? 1.916 11.334 113.205 1.00 37.78 8 ALA B CA 1
ATOM 2788 C C . ALA B 1 8 ? 1.548 9.933 113.682 1.00 38.37 8 ALA B C 1
ATOM 2789 O O . ALA B 1 8 ? 2.388 9.033 113.719 1.00 36.20 8 ALA B O 1
ATOM 2791 N N . THR B 1 9 ? 0.280 9.763 114.048 1.00 38.49 9 THR B N 1
ATOM 2792 C CA . THR B 1 9 ? -0.218 8.478 114.520 1.00 39.53 9 THR B CA 1
ATOM 2793 C C . THR B 1 9 ? -0.083 7.442 113.412 1.00 40.01 9 THR B C 1
ATOM 2794 O O . THR B 1 9 ? 0.420 6.339 113.632 1.00 40.84 9 THR B O 1
ATOM 2798 N N . GLU B 1 10 ? -0.533 7.808 112.217 1.00 40.42 10 GLU B N 1
ATOM 2799 C CA . GLU B 1 10 ? -0.460 6.923 111.064 1.00 40.63 10 GLU B CA 1
ATOM 2800 C C . GLU B 1 10 ? 0.986 6.525 110.765 1.00 40.01 10 GLU B C 1
ATOM 2801 O O . GLU B 1 10 ? 1.264 5.373 110.424 1.00 40.20 10 GLU B O 1
ATOM 2807 N N . ILE B 1 11 ? 1.903 7.482 110.893 1.00 39.39 11 ILE B N 1
ATOM 2808 C CA . ILE B 1 11 ? 3.316 7.221 110.631 1.00 38.17 11 ILE B CA 1
ATOM 2809 C C . ILE B 1 11 ? 3.871 6.219 111.635 1.00 38.06 11 ILE B C 1
ATOM 2810 O O . ILE B 1 11 ? 4.666 5.354 111.278 1.00 36.07 11 ILE B O 1
ATOM 2815 N N . LYS B 1 12 ? 3.438 6.340 112.888 1.00 40.15 12 LYS B N 1
ATOM 2816 C CA . LYS B 1 12 ? 3.867 5.435 113.954 1.00 41.80 12 LYS B CA 1
ATOM 2817 C C . LYS B 1 12 ? 3.482 4.004 113.600 1.00 41.73 12 LYS B C 1
ATOM 2818 O O . LYS B 1 12 ? 4.301 3.090 113.667 1.00 42.01 12 LYS B O 1
ATOM 2824 N N . ARG B 1 13 ? 2.219 3.823 113.231 1.00 42.99 13 ARG B N 1
ATOM 2825 C CA . ARG B 1 13 ? 1.697 2.515 112.867 1.00 43.94 13 ARG B CA 1
ATOM 2826 C C . ARG B 1 13 ? 2.508 1.920 111.724 1.00 43.58 13 ARG B C 1
ATOM 2827 O O . ARG B 1 13 ? 2.971 0.781 111.803 1.00 43.90 13 ARG B O 1
ATOM 2835 N N . LEU B 1 14 ? 2.682 2.703 110.665 1.00 42.88 14 LEU B N 1
ATOM 2836 C CA . LEU B 1 14 ? 3.432 2.263 109.495 1.00 41.47 14 LEU B CA 1
ATOM 2837 C C . LEU B 1 14 ? 4.860 1.862 109.841 1.00 40.48 14 LEU B C 1
ATOM 2838 O O . LEU B 1 14 ? 5.412 0.943 109.243 1.00 41.45 14 LEU B O 1
ATOM 2843 N N . ILE B 1 15 ? 5.462 2.558 110.799 1.00 39.71 15 ILE B N 1
ATOM 2844 C CA . ILE B 1 15 ? 6.828 2.253 111.206 1.00 39.17 15 ILE B CA 1
ATOM 2845 C C . ILE B 1 15 ? 6.878 0.939 111.978 1.00 41.01 15 ILE B C 1
ATOM 2846 O O . ILE B 1 15 ? 7.765 0.113 111.758 1.00 41.80 15 ILE B O 1
ATOM 2851 N N . LYS B 1 16 ? 5.928 0.746 112.889 1.00 42.16 16 LYS B N 1
ATOM 2852 C CA . LYS B 1 16 ? 5.886 -0.484 113.668 1.00 43.69 16 LYS B CA 1
ATOM 2853 C C . LYS B 1 16 ? 5.576 -1.670 112.763 1.00 43.77 16 LYS B C 1
ATOM 2854 O O . LYS B 1 16 ? 6.048 -2.780 112.997 1.00 43.84 16 LYS B O 1
ATOM 2860 N N . ALA B 1 17 ? 4.798 -1.416 111.716 1.00 44.86 17 ALA B N 1
ATOM 2861 C CA . ALA B 1 17 ? 4.394 -2.456 110.779 1.00 44.59 17 ALA B CA 1
ATOM 2862 C C . ALA B 1 17 ? 5.367 -2.767 109.644 1.00 44.25 17 ALA B C 1
ATOM 2863 O O . ALA B 1 17 ? 5.515 -3.927 109.262 1.00 45.16 17 ALA B O 1
ATOM 2865 N N . ALA B 1 18 ? 6.031 -1.749 109.104 1.00 43.15 18 ALA B N 1
ATOM 2866 C CA . ALA B 1 18 ? 6.948 -1.964 107.987 1.00 40.28 18 ALA B CA 1
ATOM 2867 C C . ALA B 1 18 ? 8.423 -1.751 108.304 1.00 39.15 18 ALA B C 1
ATOM 2868 O O . ALA B 1 18 ? 9.291 -2.113 107.509 1.00 38.96 18 ALA B O 1
ATOM 2870 N N . GLY B 1 19 ? 8.711 -1.175 109.463 1.00 36.98 19 GLY B N 1
ATOM 2871 C CA . GLY B 1 19 ? 10.093 -0.931 109.826 1.00 35.49 19 GLY B CA 1
ATOM 2872 C C . GLY B 1 19 ? 10.439 0.529 109.603 1.00 33.61 19 GLY B C 1
ATOM 2873 O O . GLY B 1 19 ? 9.572 1.303 109.197 1.00 33.82 19 GLY B O 1
ATOM 2874 N N . PRO B 1 20 ? 11.689 0.941 109.860 1.00 31.86 20 PRO B N 1
ATOM 2875 C CA . PRO B 1 20 ? 12.097 2.337 109.669 1.00 31.29 20 PRO B CA 1
ATOM 2876 C C . PRO B 1 20 ? 11.655 2.910 108.323 1.00 29.58 20 PRO B C 1
ATOM 2877 O O . PRO B 1 20 ? 11.793 2.268 107.278 1.00 29.10 20 PRO B O 1
ATOM 2889 N N . PRO B 1 22 ? 11.973 5.541 105.258 1.00 23.80 22 PRO B N 1
ATOM 2890 C CA . PRO B 1 22 ? 12.956 6.388 104.569 1.00 22.37 22 PRO B CA 1
ATOM 2891 C C . PRO B 1 22 ? 12.562 7.862 104.654 1.00 19.68 22 PRO B C 1
ATOM 2892 O O . PRO B 1 22 ? 11.384 8.191 104.602 1.00 19.48 22 PRO B O 1
ATOM 2896 N N . VAL B 1 23 ? 13.545 8.746 104.781 1.00 18.97 23 VAL B N 1
ATOM 2897 C CA . VAL B 1 23 ? 13.261 10.172 104.864 1.00 17.64 23 VAL B CA 1
ATOM 2898 C C . VAL B 1 23 ? 12.359 10.646 103.722 1.00 17.67 23 VAL B C 1
ATOM 2899 O O . VAL B 1 23 ? 11.402 11.388 103.956 1.00 16.67 23 VAL B O 1
ATOM 2903 N N . TRP B 1 24 ? 12.626 10.200 102.496 1.00 16.67 24 TRP B N 1
ATOM 2904 C CA . TRP B 1 24 ? 11.804 10.637 101.368 1.00 18.15 24 TRP B CA 1
ATOM 2905 C C . TRP B 1 24 ? 10.329 10.254 101.514 1.00 18.59 24 TRP B C 1
ATOM 2906 O O . TRP B 1 24 ? 9.446 11.013 101.111 1.00 16.72 24 TRP B O 1
ATOM 2917 N N . ARG B 1 25 ? 10.067 9.076 102.078 1.00 19.63 25 ARG B N 1
ATOM 2918 C CA . ARG B 1 25 ? 8.694 8.596 102.263 1.00 20.71 25 ARG B CA 1
ATOM 2919 C C . ARG B 1 25 ? 7.962 9.419 103.330 1.00 20.34 25 ARG B C 1
ATOM 2920 O O . ARG B 1 25 ? 6.770 9.703 103.201 1.00 21.84 25 ARG B O 1
ATOM 2928 N N . TYR B 1 26 ? 8.684 9.806 104.376 1.00 21.19 26 TYR B N 1
ATOM 2929 C CA . TYR B 1 26 ? 8.113 10.619 105.444 1.00 20.95 26 TYR B CA 1
ATOM 2930 C C . TYR B 1 26 ? 7.706 11.995 104.901 1.00 20.98 26 TYR B C 1
ATOM 2931 O O . TYR B 1 26 ? 6.632 12.510 105.232 1.00 21.35 26 TYR B O 1
ATOM 2948 N N . GLU B 1 28 ? 7.062 12.725 101.736 1.00 20.34 28 GLU B N 1
ATOM 2949 C CA . GLU B 1 28 ? 5.990 12.483 100.778 1.00 22.80 28 GLU B CA 1
ATOM 2950 C C . GLU B 1 28 ? 4.650 12.422 101.508 1.00 22.63 28 GLU B C 1
ATOM 2951 O O . GLU B 1 28 ? 3.665 13.015 101.065 1.00 24.43 28 GLU B O 1
ATOM 2957 N N . LEU B 1 29 ? 4.622 11.714 102.633 1.00 22.75 29 LEU B N 1
ATOM 2958 C CA . LEU B 1 29 ? 3.402 11.586 103.426 1.00 22.75 29 LEU B CA 1
ATOM 2959 C C . LEU B 1 29 ? 2.997 12.892 104.102 1.00 23.17 29 LEU B C 1
ATOM 2960 O O . LEU B 1 29 ? 1.821 13.251 104.103 1.00 25.29 29 LEU B O 1
ATOM 2965 N N . CYS B 1 30 ? 3.964 13.597 104.682 1.00 23.54 30 CYS B N 1
ATOM 2966 C CA . CYS B 1 30 ? 3.679 14.865 105.353 1.00 25.11 30 CYS B CA 1
ATOM 2967 C C . CYS B 1 30 ? 3.044 15.878 104.415 1.00 27.15 30 CYS B C 1
ATOM 2968 O O . CYS B 1 30 ? 2.207 16.673 104.827 1.00 27.95 30 CYS B O 1
ATOM 2971 N N . LEU B 1 31 ? 3.449 15.855 103.152 1.00 28.37 31 LEU B N 1
ATOM 2972 C CA . LEU B 1 31 ? 2.921 16.811 102.195 1.00 30.85 31 LEU B CA 1
ATOM 2973 C C . LEU B 1 31 ? 1.692 16.371 101.406 1.00 32.35 31 LEU B C 1
ATOM 2974 O O . LEU B 1 31 ? 0.773 17.164 101.200 1.00 31.94 31 LEU B O 1
ATOM 2979 N N . GLY B 1 32 ? 1.663 15.114 100.972 1.00 36.26 32 GLY B N 1
ATOM 2980 C CA . GLY B 1 32 ? 0.544 14.668 100.157 1.00 40.46 32 GLY B CA 1
ATOM 2981 C C . GLY B 1 32 ? -0.463 13.642 100.643 1.00 43.38 32 GLY B C 1
ATOM 2982 O O . GLY B 1 32 ? -1.232 13.125 99.830 1.00 44.75 32 GLY B O 1
ATOM 2983 N N . HIS B 1 33 ? -0.487 13.331 101.935 1.00 44.48 33 HIS B N 1
ATOM 2984 C CA . HIS B 1 33 ? -1.458 12.353 102.410 1.00 46.16 33 HIS B CA 1
ATOM 2985 C C . HIS B 1 33 ? -2.868 12.839 102.064 1.00 47.27 33 HIS B C 1
ATOM 2986 O O . HIS B 1 33 ? -3.245 13.965 102.394 1.00 45.80 33 HIS B O 1
ATOM 2993 N N . PRO B 1 34 ? -3.667 11.982 101.402 1.00 49.07 34 PRO B N 1
ATOM 2994 C CA . PRO B 1 34 ? -5.041 12.281 100.984 1.00 50.50 34 PRO B CA 1
ATOM 2995 C C . PRO B 1 34 ? -5.921 13.002 102.003 1.00 52.14 34 PRO B C 1
ATOM 2996 O O . PRO B 1 34 ? -6.676 13.906 101.644 1.00 52.34 34 PRO B O 1
ATOM 3000 N N . GLU B 1 35 ? -5.824 12.614 103.269 1.00 53.59 35 GLU B N 1
ATOM 3001 C CA . GLU B 1 35 ? -6.653 13.235 104.297 1.00 55.53 35 GLU B CA 1
ATOM 3002 C C . GLU B 1 35 ? -5.870 13.995 105.362 1.00 55.24 35 GLU B C 1
ATOM 3003 O O . GLU B 1 35 ? -6.440 14.817 106.080 1.00 55.26 35 GLU B O 1
ATOM 3009 N N . HIS B 1 36 ? -4.572 13.728 105.470 1.00 54.80 36 HIS B N 1
ATOM 3010 C CA . HIS B 1 36 ? -3.764 14.396 106.484 1.00 55.25 36 HIS B CA 1
ATOM 3011 C C . HIS B 1 36 ? -2.543 15.149 105.954 1.00 54.08 36 HIS B C 1
ATOM 3012 O O . HIS B 1 36 ? -1.769 15.702 106.735 1.00 54.48 36 HIS B O 1
ATOM 3019 N N . GLY B 1 37 ? -2.371 15.176 104.637 1.00 52.79 37 GLY B N 1
ATOM 3020 C CA . GLY B 1 37 ? -1.230 15.869 104.061 1.00 51.25 37 GLY B CA 1
ATOM 3021 C C . GLY B 1 37 ? -1.258 17.366 104.309 1.00 49.90 37 GLY B C 1
ATOM 3022 O O . GLY B 1 37 ? -2.250 17.899 104.802 1.00 50.59 37 GLY B O 1
ATOM 3023 N N . TYR B 1 38 ? -0.169 18.048 103.967 1.00 48.57 38 TYR B N 1
ATOM 3024 C CA . TYR B 1 38 ? -0.077 19.493 104.149 1.00 46.86 38 TYR B CA 1
ATOM 3025 C C . TYR B 1 38 ? -0.861 20.231 103.066 1.00 48.09 38 TYR B C 1
ATOM 3026 O O . TYR B 1 38 ? -1.666 21.116 103.359 1.00 47.63 38 TYR B O 1
ATOM 3035 N N . TYR B 1 39 ? -0.619 19.862 101.814 1.00 50.18 39 TYR B N 1
ATOM 3036 C CA . TYR B 1 39 ? -1.290 20.497 100.687 1.00 52.46 39 TYR B CA 1
ATOM 3037 C C . TYR B 1 39 ? -2.777 20.177 100.616 1.00 54.16 39 TYR B C 1
ATOM 3038 O O . TYR B 1 39 ? -3.507 20.753 99.810 1.00 54.81 39 TYR B O 1
ATOM 3047 N N . VAL B 1 40 ? -3.221 19.261 101.469 1.00 55.86 40 VAL B N 1
ATOM 3048 C CA . VAL B 1 40 ? -4.627 18.879 101.531 1.00 57.14 40 VAL B CA 1
ATOM 3049 C C . VAL B 1 40 ? -5.144 19.384 102.871 1.00 57.56 40 VAL B C 1
ATOM 3050 O O . VAL B 1 40 ? -6.349 19.436 103.114 1.00 58.53 40 VAL B O 1
ATOM 3054 N N . THR B 1 41 ? -4.205 19.768 103.732 1.00 58.55 41 THR B N 1
ATOM 3055 C CA . THR B 1 41 ? -4.514 20.276 105.062 1.00 59.31 41 THR B CA 1
ATOM 3056 C C . THR B 1 41 ? -5.427 19.315 105.815 1.00 59.87 41 THR B C 1
ATOM 3057 O O . THR B 1 41 ? -5.291 18.095 105.696 1.00 60.57 41 THR B O 1
ATOM 3061 N N . PHE B 1 51 ? 2.204 33.498 100.901 1.00 47.93 51 PHE B N 1
ATOM 3062 C CA . PHE B 1 51 ? 2.431 34.805 100.294 1.00 47.44 51 PHE B CA 1
ATOM 3063 C C . PHE B 1 51 ? 3.901 35.193 100.314 1.00 45.77 51 PHE B C 1
ATOM 3064 O O . PHE B 1 51 ? 4.249 36.370 100.170 1.00 46.35 51 PHE B O 1
ATOM 3072 N N . THR B 1 52 ? 4.764 34.198 100.488 1.00 42.51 52 THR B N 1
ATOM 3073 C CA . THR B 1 52 ? 6.199 34.445 100.525 1.00 39.42 52 THR B CA 1
ATOM 3074 C C . THR B 1 52 ? 6.856 34.113 99.188 1.00 36.01 52 THR B C 1
ATOM 3075 O O . THR B 1 52 ? 8.060 34.306 99.024 1.00 35.08 52 THR B O 1
ATOM 3079 N N . THR B 1 53 ? 6.069 33.612 98.236 1.00 31.94 53 THR B N 1
ATOM 3080 C CA . THR B 1 53 ? 6.603 33.282 96.917 1.00 29.67 53 THR B CA 1
ATOM 3081 C C . THR B 1 53 ? 6.878 34.586 96.169 1.00 26.74 53 THR B C 1
ATOM 3082 O O . THR B 1 53 ? 6.262 35.614 96.454 1.00 27.67 53 THR B O 1
ATOM 3086 N N . SER B 1 54 ? 7.804 34.547 95.219 1.00 23.35 54 SER B N 1
ATOM 3087 C CA . SER B 1 54 ? 8.155 35.740 94.456 1.00 23.10 54 SER B CA 1
ATOM 3088 C C . SER B 1 54 ? 6.983 36.441 93.756 1.00 23.06 54 SER B C 1
ATOM 3089 O O . SER B 1 54 ? 6.853 37.663 93.837 1.00 23.95 54 SER B O 1
ATOM 3092 N N . PRO B 1 55 ? 6.110 35.685 93.065 1.00 23.23 55 PRO B N 1
ATOM 3093 C CA . PRO B 1 55 ? 4.991 36.359 92.393 1.00 23.87 55 PRO B CA 1
ATOM 3094 C C . PRO B 1 55 ? 3.999 37.057 93.328 1.00 23.54 55 PRO B C 1
ATOM 3095 O O . PRO B 1 55 ? 3.356 38.032 92.939 1.00 22.44 55 PRO B O 1
ATOM 3099 N N . GLU B 1 56 ? 3.873 36.567 94.555 1.00 23.50 56 GLU B N 1
ATOM 3100 C CA . GLU B 1 56 ? 2.965 37.198 95.505 1.00 26.38 56 GLU B CA 1
ATOM 3101 C C . GLU B 1 56 ? 3.637 38.418 96.131 1.00 26.23 56 GLU B C 1
ATOM 3102 O O . GLU B 1 56 ? 2.965 39.331 96.627 1.00 26.78 56 GLU B O 1
ATOM 3108 N N . ILE B 1 57 ? 4.966 38.434 96.100 1.00 23.73 57 ILE B N 1
ATOM 3109 C CA . ILE B 1 57 ? 5.723 39.552 96.653 1.00 24.47 57 ILE B CA 1
ATOM 3110 C C . ILE B 1 57 ? 5.665 40.750 95.704 1.00 26.18 57 ILE B C 1
ATOM 3111 O O . ILE B 1 57 ? 5.583 41.899 96.143 1.00 24.97 57 ILE B O 1
ATOM 3116 N N . SER B 1 58 ? 5.692 40.483 94.401 1.00 26.02 58 SER B N 1
ATOM 3117 C CA . SER B 1 58 ? 5.629 41.561 93.425 1.00 26.49 58 SER B CA 1
ATOM 3118 C C . SER B 1 58 ? 5.153 41.147 92.039 1.00 26.51 58 SER B C 1
ATOM 3119 O O . SER B 1 58 ? 5.467 40.058 91.551 1.00 26.43 58 SER B O 1
ATOM 3122 N N . GLN B 1 59 ? 4.401 42.049 91.413 1.00 24.35 59 GLN B N 1
ATOM 3123 C CA . GLN B 1 59 ? 3.873 41.861 90.074 1.00 21.94 59 GLN B CA 1
ATOM 3124 C C . GLN B 1 59 ? 5.049 41.810 89.100 1.00 20.84 59 GLN B C 1
ATOM 3125 O O . GLN B 1 59 ? 4.939 41.258 88.004 1.00 18.96 59 GLN B O 1
ATOM 3139 N N . PHE B 1 61 ? 7.851 40.117 89.193 1.00 14.82 61 PHE B N 1
ATOM 3140 C CA . PHE B 1 61 ? 8.384 38.783 88.928 1.00 16.57 61 PHE B CA 1
ATOM 3141 C C . PHE B 1 61 ? 7.714 38.171 87.697 1.00 15.29 61 PHE B C 1
ATOM 3142 O O . PHE B 1 61 ? 8.387 37.773 86.744 1.00 15.81 61 PHE B O 1
ATOM 3150 N N . GLY B 1 62 ? 6.385 38.097 87.735 1.00 16.37 62 GLY B N 1
ATOM 3151 C CA . GLY B 1 62 ? 5.628 37.538 86.628 1.00 17.25 62 GLY B CA 1
ATOM 3152 C C . GLY B 1 62 ? 5.807 38.306 85.331 1.00 18.84 62 GLY B C 1
ATOM 3153 O O . GLY B 1 62 ? 5.892 37.704 84.260 1.00 17.53 62 GLY B O 1
ATOM 3154 N N . GLU B 1 63 ? 5.863 39.635 85.418 1.00 18.31 63 GLU B N 1
ATOM 3155 C CA . GLU B 1 63 ? 6.042 40.464 84.228 1.00 19.35 63 GLU B CA 1
ATOM 3156 C C . GLU B 1 63 ? 7.363 40.151 83.526 1.00 19.37 63 GLU B C 1
ATOM 3157 O O . GLU B 1 63 ? 7.407 39.971 82.305 1.00 18.16 63 GLU B O 1
ATOM 3163 N N . LEU B 1 64 ? 8.439 40.094 84.306 1.00 16.69 64 LEU B N 1
ATOM 3164 C CA . LEU B 1 64 ? 9.759 39.837 83.753 1.00 17.12 64 LEU B CA 1
ATOM 3165 C C . LEU B 1 64 ? 9.903 38.450 83.137 1.00 15.84 64 LEU B C 1
ATOM 3166 O O . LEU B 1 64 ? 10.604 38.295 82.139 1.00 15.85 64 LEU B O 1
ATOM 3171 N N . LEU B 1 65 ? 9.259 37.446 83.727 1.00 15.89 65 LEU B N 1
ATOM 3172 C CA . LEU B 1 65 ? 9.327 36.102 83.172 1.00 17.07 65 LEU B CA 1
ATOM 3173 C C . LEU B 1 65 ? 8.492 36.096 81.889 1.00 17.29 65 LEU B C 1
ATOM 3174 O O . LEU B 1 65 ? 8.747 35.321 80.967 1.00 17.85 65 LEU B O 1
ATOM 3179 N N . GLY B 1 66 ? 7.494 36.976 81.836 1.00 17.37 66 GLY B N 1
ATOM 3180 C CA . GLY B 1 66 ? 6.666 37.078 80.647 1.00 14.61 66 GLY B CA 1
ATOM 3181 C C . GLY B 1 66 ? 7.537 37.591 79.515 1.00 17.31 66 GLY B C 1
ATOM 3182 O O . GLY B 1 66 ? 7.499 37.086 78.387 1.00 15.24 66 GLY B O 1
ATOM 3183 N N . LEU B 1 67 ? 8.345 38.600 79.817 1.00 16.38 67 LEU B N 1
ATOM 3184 C CA . LEU B 1 67 ? 9.237 39.166 78.813 1.00 17.23 67 LEU B CA 1
ATOM 3185 C C . LEU B 1 67 ? 10.396 38.216 78.480 1.00 17.89 67 LEU B C 1
ATOM 3186 O O . LEU B 1 67 ? 10.896 38.216 77.357 1.00 16.48 67 LEU B O 1
ATOM 3191 N N . TRP B 1 68 ? 10.829 37.411 79.449 1.00 16.53 68 TRP B N 1
ATOM 3192 C CA . TRP B 1 68 ? 11.904 36.452 79.187 1.00 14.80 68 TRP B CA 1
ATOM 3193 C C . TRP B 1 68 ? 11.340 35.417 78.203 1.00 13.24 68 TRP B C 1
ATOM 3194 O O . TRP B 1 68 ? 12.022 34.982 77.282 1.00 11.69 68 TRP B O 1
ATOM 3205 N N . SER B 1 69 ? 10.083 35.038 78.409 1.00 12.79 69 SER B N 1
ATOM 3206 C CA . SER B 1 69 ? 9.412 34.074 77.539 1.00 14.80 69 SER B CA 1
ATOM 3207 C C . SER B 1 69 ? 9.405 34.566 76.093 1.00 16.11 69 SER B C 1
ATOM 3208 O O . SER B 1 69 ? 9.519 33.767 75.158 1.00 16.75 69 SER B O 1
ATOM 3211 N N . ALA B 1 70 ? 9.268 35.878 75.910 1.00 15.53 70 ALA B N 1
ATOM 3212 C CA . ALA B 1 70 ? 9.274 36.451 74.568 1.00 15.32 70 ALA B CA 1
ATOM 3213 C C . ALA B 1 70 ? 10.643 36.228 73.928 1.00 16.23 70 ALA B C 1
ATOM 3214 O O . ALA B 1 70 ? 10.729 35.939 72.733 1.00 15.46 70 ALA B O 1
ATOM 3216 N N . SER B 1 71 ? 11.713 36.353 74.720 1.00 15.59 71 SER B N 1
ATOM 3217 C CA . SER B 1 71 ? 13.066 36.148 74.191 1.00 15.86 71 SER B CA 1
ATOM 3218 C C . SER B 1 71 ? 13.260 34.699 73.750 1.00 15.55 71 SER B C 1
ATOM 3219 O O . SER B 1 71 ? 13.954 34.427 72.770 1.00 17.93 71 SER B O 1
ATOM 3222 N N . VAL B 1 72 ? 12.655 33.768 74.479 1.00 15.64 72 VAL B N 1
ATOM 3223 C CA . VAL B 1 72 ? 12.761 32.358 74.128 1.00 16.39 72 VAL B CA 1
ATOM 3224 C C . VAL B 1 72 ? 12.005 32.120 72.819 1.00 18.62 72 VA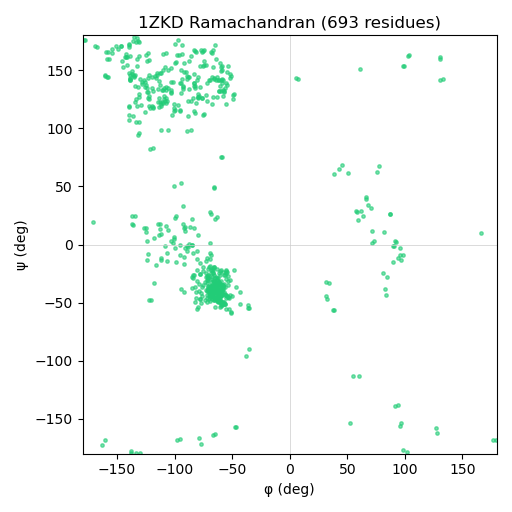L B C 1
ATOM 3225 O O . VAL B 1 72 ? 12.450 31.357 71.956 1.00 17.10 72 VAL B O 1
ATOM 3229 N N . TRP B 1 73 ? 10.859 32.784 72.680 1.00 18.58 73 TRP B N 1
ATOM 3230 C CA . TRP B 1 73 ? 10.043 32.665 71.477 1.00 20.33 73 TRP B CA 1
ATOM 3231 C C . TRP B 1 73 ? 10.885 33.034 70.250 1.00 20.68 73 TRP B C 1
ATOM 3232 O O . TRP B 1 73 ? 10.838 32.354 69.225 1.00 19.97 73 TRP B O 1
ATOM 3243 N N . LYS B 1 74 ? 11.664 34.105 70.359 1.00 23.05 74 LYS B N 1
ATOM 3244 C CA . LYS B 1 74 ? 12.505 34.521 69.245 1.00 26.27 74 LYS B CA 1
ATOM 3245 C C . LYS B 1 74 ? 13.622 33.507 69.009 1.00 27.41 74 LYS B C 1
ATOM 3246 O O . LYS B 1 74 ? 13.955 33.202 67.865 1.00 28.77 74 LYS B O 1
ATOM 3252 N N . ALA B 1 75 ? 14.186 32.973 70.088 1.00 26.54 75 ALA B N 1
ATOM 3253 C CA . ALA B 1 75 ? 15.255 31.984 69.973 1.00 26.76 75 ALA B CA 1
ATOM 3254 C C . ALA B 1 75 ? 14.749 30.681 69.338 1.00 26.43 75 ALA B C 1
ATOM 3255 O O . ALA B 1 75 ? 15.522 29.941 68.729 1.00 26.95 75 ALA B O 1
ATOM 3257 N N . ALA B 1 76 ? 13.453 30.410 69.475 1.00 24.37 76 ALA B N 1
ATOM 3258 C CA . ALA B 1 76 ? 12.862 29.199 68.909 1.00 24.41 76 ALA B CA 1
ATOM 3259 C C . ALA B 1 76 ? 12.306 29.449 67.507 1.00 26.28 76 ALA B C 1
ATOM 3260 O O . ALA B 1 76 ? 11.503 28.663 67.003 1.00 27.31 76 ALA B O 1
ATOM 3262 N N . ASP B 1 77 ? 12.741 30.545 66.893 1.00 27.27 77 ASP B N 1
ATOM 3263 C CA . ASP B 1 77 ? 12.311 30.945 65.553 1.00 30.70 77 ASP B CA 1
ATOM 3264 C C . ASP B 1 77 ? 10.832 31.338 65.450 1.00 30.77 77 ASP B C 1
ATOM 3265 O O . ASP B 1 77 ? 10.156 31.021 64.470 1.00 31.11 77 ASP B O 1
ATOM 3270 N N . GLU B 1 78 ? 10.339 32.028 66.474 1.00 29.86 78 GLU B N 1
ATOM 3271 C CA . GLU B 1 78 ? 8.961 32.517 66.518 1.00 30.41 78 GLU B CA 1
ATOM 3272 C C . GLU B 1 78 ? 7.865 31.557 66.050 1.00 29.71 78 GLU B C 1
ATOM 3273 O O . GLU B 1 78 ? 7.201 31.808 65.048 1.00 29.64 78 GLU B O 1
ATOM 3279 N N . PRO B 1 79 ? 7.659 30.446 66.772 1.00 28.28 79 PRO B N 1
ATOM 3280 C CA . PRO B 1 79 ? 6.615 29.490 66.381 1.00 28.59 79 PRO B CA 1
ATOM 3281 C C . PRO B 1 79 ? 5.223 30.137 66.429 1.00 29.47 79 PRO B C 1
ATOM 3282 O O . PRO B 1 79 ? 4.927 30.929 67.326 1.00 27.85 79 PRO B O 1
ATOM 3286 N N . GLN B 1 80 ? 4.375 29.800 65.458 1.00 29.65 80 GLN B N 1
ATOM 3287 C CA . GLN B 1 80 ? 3.032 30.373 65.379 1.00 30.06 80 GLN B CA 1
ATOM 3288 C C . GLN B 1 80 ? 2.167 30.011 66.573 1.00 29.58 80 GLN B C 1
ATOM 3289 O O . GLN B 1 80 ? 1.184 30.686 66.873 1.00 28.86 80 GLN B O 1
ATOM 3295 N N . THR B 1 81 ? 2.540 28.934 67.247 1.00 29.15 81 THR B N 1
ATOM 3296 C CA . THR B 1 81 ? 1.840 28.506 68.444 1.00 30.96 81 THR B CA 1
ATOM 3297 C C . THR B 1 81 ? 2.895 28.208 69.501 1.00 29.70 81 THR B C 1
ATOM 3298 O O . THR B 1 81 ? 3.763 27.356 69.308 1.00 29.57 81 THR B O 1
ATOM 3302 N N . LEU B 1 82 ? 2.835 28.940 70.604 1.00 29.42 82 LEU B N 1
ATOM 3303 C CA . LEU B 1 82 ? 3.773 28.741 71.694 1.00 27.67 82 LEU B CA 1
ATOM 3304 C C . LEU B 1 82 ? 2.983 28.337 72.921 1.00 28.25 82 LEU B C 1
ATOM 3305 O O . LEU B 1 82 ? 2.131 29.085 73.400 1.00 28.59 82 LEU B O 1
ATOM 3310 N N . ARG B 1 83 ? 3.255 27.139 73.418 1.00 28.47 83 ARG B N 1
ATOM 3311 C CA . ARG B 1 83 ? 2.580 26.653 74.605 1.00 29.81 83 ARG B CA 1
ATOM 3312 C C . ARG B 1 83 ? 3.295 27.320 75.773 1.00 28.03 83 ARG B C 1
ATOM 3313 O O . ARG B 1 83 ? 4.521 27.297 75.847 1.00 28.42 83 ARG B O 1
ATOM 3321 N N . LEU B 1 84 ? 2.532 27.932 76.667 1.00 27.34 84 LEU B N 1
ATOM 3322 C CA . LEU B 1 84 ? 3.099 28.584 77.838 1.00 26.42 84 LEU B CA 1
ATOM 3323 C C . LEU B 1 84 ? 2.613 27.725 78.996 1.00 27.15 84 LEU B C 1
ATOM 3324 O O . LEU B 1 84 ? 1.474 27.848 79.449 1.00 27.13 84 LEU B O 1
ATOM 3329 N N . ILE B 1 85 ? 3.489 26.838 79.454 1.00 26.10 85 ILE B N 1
ATOM 3330 C CA . ILE B 1 85 ? 3.161 25.904 80.518 1.00 25.97 85 ILE B CA 1
ATOM 3331 C C . ILE B 1 85 ? 3.723 26.270 81.880 1.00 26.66 85 ILE B C 1
ATOM 3332 O O . ILE B 1 85 ? 4.910 26.571 82.012 1.00 26.91 85 ILE B O 1
ATOM 3337 N N . GLU B 1 86 ? 2.870 26.245 82.896 1.00 24.82 86 GLU B N 1
ATOM 3338 C CA . GLU B 1 86 ? 3.335 26.511 84.243 1.00 26.44 86 GLU B CA 1
ATOM 3339 C C . GLU B 1 86 ? 2.993 25.325 85.134 1.00 27.45 86 GLU B C 1
ATOM 3340 O O . GLU B 1 86 ? 1.840 24.885 85.192 1.00 27.07 86 GLU B O 1
ATOM 3346 N N . ILE B 1 87 ? 4.011 24.805 85.813 1.00 28.04 87 ILE B N 1
ATOM 3347 C CA . ILE B 1 87 ? 3.843 23.686 86.726 1.00 28.87 87 ILE B CA 1
ATOM 3348 C C . ILE B 1 87 ? 3.675 24.281 88.115 1.00 29.62 87 ILE B C 1
ATOM 3349 O O . ILE B 1 87 ? 4.587 24.930 88.638 1.00 28.67 87 ILE B O 1
ATOM 3354 N N . GLY B 1 88 ? 2.500 24.076 88.704 1.00 31.56 88 GLY B N 1
ATOM 3355 C CA . GLY B 1 88 ? 2.235 24.610 90.030 1.00 32.54 88 GLY B CA 1
ATOM 3356 C C . GLY B 1 88 ? 1.961 26.106 90.012 1.00 33.02 88 GLY B C 1
ATOM 3357 O O . GLY B 1 88 ? 2.711 26.884 90.607 1.00 33.06 88 GLY B O 1
ATOM 3358 N N . PRO B 1 89 ? 0.886 26.544 89.336 1.00 33.63 89 PRO B N 1
ATOM 3359 C CA . PRO B 1 89 ? 0.551 27.972 89.265 1.00 33.91 89 PRO B CA 1
ATOM 3360 C C . PRO B 1 89 ? 0.062 28.629 90.563 1.00 34.24 89 PRO B C 1
ATOM 3361 O O . PRO B 1 89 ? -0.243 29.822 90.581 1.00 34.53 89 PRO B O 1
ATOM 3365 N N . GLY B 1 90 ? 0.002 27.864 91.649 1.00 34.38 90 GLY B N 1
ATOM 3366 C CA . GLY B 1 90 ? -0.450 28.430 92.912 1.00 35.63 90 GLY B CA 1
ATOM 3367 C C . GLY B 1 90 ? -1.813 29.092 92.790 1.00 36.14 90 GLY B C 1
ATOM 3368 O O . GLY B 1 90 ? -2.809 28.411 92.561 1.00 35.71 90 GLY B O 1
ATOM 3369 N N . ARG B 1 91 ? -1.864 30.414 92.946 1.00 36.92 91 ARG B N 1
ATOM 3370 C CA . ARG B 1 91 ? -3.121 31.154 92.834 1.00 36.20 91 ARG B CA 1
ATOM 3371 C C . ARG B 1 91 ? -3.348 31.643 91.404 1.00 34.71 91 ARG B C 1
ATOM 3372 O O . ARG B 1 91 ? -4.432 32.126 91.068 1.00 34.33 91 ARG B O 1
ATOM 3380 N N . GLY B 1 92 ? -2.319 31.523 90.569 1.00 32.47 92 GLY B N 1
ATOM 3381 C CA . GLY B 1 92 ? -2.424 31.963 89.190 1.00 31.15 92 GLY B CA 1
ATOM 3382 C C . GLY B 1 92 ? -1.952 33.395 89.025 1.00 29.61 92 GLY B C 1
ATOM 3383 O O . GLY B 1 92 ? -2.009 33.953 87.929 1.00 28.35 92 GLY B O 1
ATOM 3384 N N . THR B 1 93 ? -1.483 33.985 90.122 1.00 29.48 93 THR B N 1
ATOM 3385 C CA . THR B 1 93 ? -0.996 35.365 90.123 1.00 29.58 93 THR B CA 1
ATOM 3386 C C . THR B 1 93 ? 0.178 35.580 89.165 1.00 29.52 93 THR B C 1
ATOM 3387 O O . THR B 1 93 ? 0.197 36.555 88.404 1.00 29.64 93 THR B O 1
ATOM 3407 N N . ALA B 1 96 ? -0.940 35.712 85.579 1.00 23.36 96 ALA B N 1
ATOM 3408 C CA . ALA B 1 96 ? -1.712 36.906 85.256 1.00 22.73 96 ALA B CA 1
ATOM 3409 C C . ALA B 1 96 ? -0.774 38.077 84.971 1.00 22.21 96 ALA B C 1
ATOM 3410 O O . ALA B 1 96 ? -1.022 38.882 84.074 1.00 19.97 96 ALA B O 1
ATOM 3412 N N . ASP B 1 97 ? 0.312 38.165 85.730 1.00 21.12 97 ASP B N 1
ATOM 3413 C CA . ASP B 1 97 ? 1.273 39.239 85.532 1.00 20.02 97 ASP B CA 1
ATOM 3414 C C . ASP B 1 97 ? 2.056 39.032 84.242 1.00 19.54 97 ASP B C 1
ATOM 3415 O O . ASP B 1 97 ? 2.316 39.985 83.503 1.00 19.04 97 ASP B O 1
ATOM 3420 N N . ALA B 1 98 ? 2.419 37.782 83.964 1.00 18.97 98 ALA B N 1
ATOM 3421 C CA . ALA B 1 98 ? 3.168 37.458 82.757 1.00 18.25 98 ALA B CA 1
ATOM 3422 C C . ALA B 1 98 ? 2.356 37.809 81.510 1.00 18.69 98 ALA B C 1
ATOM 3423 O O . ALA B 1 98 ? 2.870 38.421 80.570 1.00 15.08 98 ALA B O 1
ATOM 3425 N N . LEU B 1 99 ? 1.087 37.411 81.513 1.00 19.59 99 LEU B N 1
ATOM 3426 C CA . LEU B 1 99 ? 0.182 37.671 80.398 1.00 22.35 99 LEU B CA 1
ATOM 3427 C C . LEU B 1 99 ? -0.055 39.168 80.200 1.00 23.16 99 LEU B C 1
ATOM 3428 O O . LEU B 1 99 ? -0.149 39.646 79.068 1.00 23.38 99 LEU B O 1
ATOM 3433 N N . ARG B 1 100 ? -0.138 39.915 81.297 1.00 24.67 100 ARG B N 1
ATOM 3434 C CA . ARG B 1 100 ? -0.343 41.355 81.187 1.00 25.41 100 ARG B CA 1
ATOM 3435 C C . ARG B 1 100 ? 0.849 42.007 80.480 1.00 25.59 100 ARG B C 1
ATOM 3436 O O . ARG B 1 100 ? 0.676 42.918 79.666 1.00 25.13 100 ARG B O 1
ATOM 3444 N N . ALA B 1 101 ? 2.060 41.533 80.771 1.00 24.06 101 ALA B N 1
ATOM 3445 C CA . ALA B 1 101 ? 3.253 42.087 80.129 1.00 23.89 101 ALA B CA 1
ATOM 3446 C C . ALA B 1 101 ? 3.321 41.687 78.648 1.00 23.26 101 ALA B C 1
ATOM 3447 O O . ALA B 1 101 ? 3.727 42.479 77.798 1.00 21.68 101 ALA B O 1
ATOM 3449 N N . LEU B 1 102 ? 2.921 40.454 78.358 1.00 22.50 102 LEU B N 1
ATOM 3450 C CA . LEU B 1 102 ? 2.932 39.934 76.995 1.00 25.02 102 LEU B CA 1
ATOM 3451 C C . LEU B 1 102 ? 1.852 40.578 76.117 1.00 26.52 102 LEU B C 1
ATOM 3452 O O . LEU B 1 102 ? 1.993 40.647 74.897 1.00 26.87 102 LEU B O 1
ATOM 3457 N N . ARG B 1 103 ? 0.780 41.052 76.748 1.00 28.06 103 ARG B N 1
ATOM 3458 C CA . ARG B 1 103 ? -0.328 41.695 76.040 1.00 30.57 103 ARG B CA 1
ATOM 3459 C C . ARG B 1 103 ? 0.161 42.895 75.220 1.00 31.68 103 ARG B C 1
ATOM 3460 O O . ARG B 1 103 ? -0.447 43.264 74.216 1.00 32.56 103 ARG B O 1
ATOM 3468 N N . VAL B 1 104 ? 1.267 43.493 75.655 1.00 31.68 104 VAL B N 1
ATOM 3469 C CA . VAL B 1 104 ? 1.854 44.650 74.981 1.00 30.88 104 VAL B CA 1
ATOM 3470 C C . VAL B 1 104 ? 2.450 44.301 73.612 1.00 30.33 104 VAL B C 1
ATOM 3471 O O . VAL B 1 104 ? 2.778 45.188 72.824 1.00 31.11 104 VAL B O 1
ATOM 3475 N N . LEU B 1 105 ? 2.586 43.007 73.338 1.00 29.55 105 LEU B N 1
ATOM 3476 C CA . LEU B 1 105 ? 3.146 42.519 72.076 1.00 27.76 105 LEU B CA 1
ATOM 3477 C C . LEU B 1 105 ? 2.060 41.690 71.369 1.00 25.80 105 LEU B C 1
ATOM 3478 O O . LEU B 1 105 ? 2.041 40.464 71.458 1.00 24.30 105 LEU B O 1
ATOM 3483 N N . PRO B 1 106 ? 1.152 42.357 70.640 1.00 25.88 106 PRO B N 1
ATOM 3484 C CA . PRO B 1 106 ? 0.049 41.702 69.922 1.00 24.82 106 PRO B CA 1
ATOM 3485 C C . PRO B 1 106 ? 0.311 40.415 69.127 1.00 22.85 106 PRO B C 1
ATOM 3486 O O . PRO B 1 106 ? -0.407 39.433 69.306 1.00 23.63 106 PRO B O 1
ATOM 3490 N N . ILE B 1 107 ? 1.313 40.412 68.252 1.00 24.08 107 ILE B N 1
ATOM 3491 C CA . ILE B 1 107 ? 1.616 39.229 67.443 1.00 24.74 107 ILE B CA 1
ATOM 3492 C C . ILE B 1 107 ? 1.883 37.988 68.293 1.00 24.40 107 ILE B C 1
ATOM 3493 O O . ILE B 1 107 ? 1.298 36.923 68.060 1.00 23.00 107 ILE B O 1
ATOM 3498 N N . LEU B 1 108 ? 2.777 38.128 69.272 1.00 21.51 108 LEU B N 1
ATOM 3499 C CA . LEU B 1 108 ? 3.135 37.024 70.159 1.00 18.74 108 LEU B CA 1
ATOM 3500 C C . LEU B 1 108 ? 1.975 36.631 71.062 1.00 17.81 108 LEU B C 1
ATOM 3501 O O . LEU B 1 108 ? 1.728 35.444 71.287 1.00 18.13 108 LEU B O 1
ATOM 3506 N N . TYR B 1 109 ? 1.258 37.626 71.575 1.00 18.30 109 TYR B N 1
ATOM 3507 C CA . TYR B 1 109 ? 0.129 37.365 72.460 1.00 21.39 109 TYR B CA 1
ATOM 3508 C C . TYR B 1 109 ? -0.938 36.476 71.818 1.00 22.81 109 TYR B C 1
ATOM 3509 O O . TYR B 1 109 ? -1.568 35.665 72.502 1.00 21.10 109 TYR B O 1
ATOM 3518 N N . GLN B 1 110 ? -1.150 36.644 70.515 1.00 24.08 110 GLN B N 1
ATOM 3519 C CA . GLN B 1 110 ? -2.142 35.847 69.793 1.00 27.71 110 GLN B CA 1
ATOM 3520 C C . GLN B 1 110 ? -1.579 34.469 69.446 1.00 27.30 110 GLN B C 1
ATOM 3521 O O . GLN B 1 110 ? -2.317 33.577 69.033 1.00 28.57 110 GLN B O 1
ATOM 3527 N N . SER B 1 111 ? -0.270 34.305 69.599 1.00 25.81 111 SER B N 1
ATOM 3528 C CA . SER B 1 111 ? 0.382 33.028 69.303 1.00 26.72 111 SER B CA 1
ATOM 3529 C C . SER B 1 111 ? 0.411 32.123 70.534 1.00 27.73 111 SER B C 1
ATOM 3530 O O . SER B 1 111 ? 0.814 30.961 70.449 1.00 29.75 111 SER B O 1
ATOM 3533 N N . LEU B 1 112 ? -0.027 32.658 71.671 1.00 27.39 112 LEU B N 1
ATOM 3534 C CA . LEU B 1 112 ? -0.023 31.928 72.935 1.00 26.75 112 LEU B CA 1
ATOM 3535 C C . LEU B 1 112 ? -1.191 30.988 73.199 1.00 28.49 112 LEU B C 1
ATOM 3536 O O . LEU B 1 112 ? -2.327 31.240 72.803 1.00 28.16 112 LEU B O 1
ATOM 3541 N N . SER B 1 113 ? -0.880 29.903 73.896 1.00 28.24 113 SER B N 1
ATOM 3542 C CA . SER B 1 113 ? -1.857 28.910 74.318 1.00 29.48 113 SER B CA 1
ATOM 3543 C C . SER B 1 113 ? -1.381 28.593 75.731 1.00 29.87 113 SER B C 1
ATOM 3544 O O . SER B 1 113 ? -0.339 27.962 75.914 1.00 28.31 113 SER B O 1
ATOM 3547 N N . VAL B 1 114 ? -2.130 29.063 76.721 1.00 28.88 114 VAL B N 1
ATOM 3548 C CA . VAL B 1 114 ? -1.768 28.871 78.116 1.00 29.90 114 VAL B CA 1
ATOM 3549 C C . VAL B 1 114 ? -2.183 27.513 78.669 1.00 32.21 114 VAL B C 1
ATOM 3550 O O . VAL B 1 114 ? -3.313 27.058 78.461 1.00 31.69 114 VAL B O 1
ATOM 3554 N N . HIS B 1 115 ? -1.264 26.872 79.386 1.00 32.20 115 HIS B N 1
ATOM 3555 C CA . HIS B 1 115 ? -1.529 25.560 79.963 1.00 32.34 115 HIS B CA 1
ATOM 3556 C C . HIS B 1 115 ? -1.027 25.451 81.390 1.00 33.59 115 HIS B C 1
ATOM 3557 O O . HIS B 1 115 ? 0.181 25.432 81.638 1.00 33.18 115 HIS B O 1
ATOM 3564 N N . LEU B 1 116 ? -1.959 25.383 82.330 1.00 33.90 116 LEU B N 1
ATOM 3565 C CA . LEU B 1 116 ? -1.597 25.266 83.730 1.00 36.40 116 LEU B CA 1
ATOM 3566 C C . LEU B 1 116 ? -1.799 23.840 84.214 1.00 37.97 116 LEU B C 1
ATOM 3567 O O . LEU B 1 116 ? -2.829 23.216 83.945 1.00 38.17 116 LEU B O 1
ATOM 3572 N N . VAL B 1 117 ? -0.796 23.321 84.912 1.00 39.87 117 VAL B N 1
ATOM 3573 C CA . VAL B 1 117 ? -0.863 21.975 85.455 1.00 41.19 117 VAL B CA 1
ATOM 3574 C C . VAL B 1 117 ? -1.167 22.126 86.933 1.00 43.34 117 VAL B C 1
ATOM 3575 O O . VAL B 1 117 ? -0.339 22.611 87.704 1.00 43.58 117 VAL B O 1
ATOM 3579 N N . GLU B 1 118 ? -2.370 21.721 87.318 1.00 45.70 118 GLU B N 1
ATOM 3580 C CA . GLU B 1 118 ? -2.802 21.831 88.699 1.00 48.89 118 GLU B CA 1
ATOM 3581 C C . GLU B 1 118 ? -3.587 20.588 89.100 1.00 50.98 118 GLU B C 1
ATOM 3582 O O . GLU B 1 118 ? -4.628 20.285 88.516 1.00 51.23 118 GLU B O 1
ATOM 3588 N N . ILE B 1 119 ? -3.076 19.867 90.092 1.00 52.60 119 ILE B N 1
ATOM 3589 C CA . ILE B 1 119 ? -3.733 18.659 90.571 1.00 55.11 119 ILE B CA 1
ATOM 3590 C C . ILE B 1 119 ? -4.848 18.982 91.563 1.00 56.48 119 ILE B C 1
ATOM 3591 O O . ILE B 1 119 ? -5.890 18.327 91.567 1.00 57.61 119 ILE B O 1
ATOM 3596 N N . ASN B 1 120 ? -4.630 19.997 92.395 1.00 57.99 120 ASN B N 1
ATOM 3597 C CA . ASN B 1 120 ? -5.615 20.404 93.394 1.00 59.83 120 ASN B CA 1
ATOM 3598 C C . ASN B 1 120 ? -6.822 21.037 92.702 1.00 60.71 120 ASN B C 1
ATOM 3599 O O . ASN B 1 120 ? -6.672 21.768 91.725 1.00 60.87 120 ASN B O 1
ATOM 3604 N N . PRO B 1 121 ? -8.038 20.761 93.201 1.00 61.95 121 PRO B N 1
ATOM 3605 C CA . PRO B 1 121 ? -9.274 21.302 92.624 1.00 62.43 121 PRO B CA 1
ATOM 3606 C C . PRO B 1 121 ? -9.616 22.745 92.997 1.00 62.93 121 PRO B C 1
ATOM 3607 O O . PRO B 1 121 ? -9.849 23.578 92.120 1.00 63.10 121 PRO B O 1
ATOM 3611 N N . VAL B 1 122 ? -9.656 23.043 94.292 1.00 62.98 122 VAL B N 1
ATOM 3612 C CA . VAL B 1 122 ? -9.987 24.394 94.739 1.00 62.85 122 VAL B CA 1
ATOM 3613 C C . VAL B 1 122 ? -8.933 25.397 94.289 1.00 62.35 122 VAL B C 1
ATOM 3614 O O . VAL B 1 122 ? -9.241 26.554 94.000 1.00 62.26 122 VAL B O 1
ATOM 3618 N N . LEU B 1 123 ? -7.686 24.946 94.234 1.00 62.02 123 LEU B N 1
ATOM 3619 C CA . LEU B 1 123 ? -6.589 25.803 93.816 1.00 61.46 123 LEU B CA 1
ATOM 3620 C C . LEU B 1 123 ? -6.764 26.078 92.325 1.00 60.93 123 LEU B C 1
ATOM 3621 O O . LEU B 1 123 ? -6.473 27.171 91.840 1.00 60.82 123 LEU B O 1
ATOM 3626 N N . ARG B 1 124 ? -7.257 25.074 91.606 1.00 60.25 124 ARG B N 1
ATOM 3627 C CA . ARG B 1 124 ? -7.493 25.193 90.173 1.00 59.59 124 ARG B CA 1
ATOM 3628 C C . ARG B 1 124 ? -8.635 26.176 89.925 1.00 58.93 124 ARG B C 1
ATOM 3629 O O . ARG B 1 124 ? -8.656 26.882 88.920 1.00 58.71 124 ARG B O 1
ATOM 3637 N N . GLN B 1 125 ? -9.580 26.215 90.860 1.00 58.35 125 GLN B N 1
ATOM 3638 C CA . GLN B 1 125 ? -10.739 27.097 90.767 1.00 58.18 125 GLN B CA 1
ATOM 3639 C C . GLN B 1 125 ? -10.372 28.565 90.965 1.00 56.42 125 GLN B C 1
ATOM 3640 O O . GLN B 1 125 ? -10.899 29.440 90.277 1.00 55.63 125 GLN B O 1
ATOM 3646 N N . LYS B 1 126 ? -9.476 28.838 91.907 1.00 54.88 126 LYS B N 1
ATOM 3647 C CA . LYS B 1 126 ? -9.058 30.211 92.170 1.00 53.86 126 LYS B CA 1
ATOM 3648 C C . LYS B 1 126 ? -8.405 30.765 90.905 1.00 51.67 126 LYS B C 1
ATOM 3649 O O . LYS B 1 126 ? -8.661 31.899 90.495 1.00 49.90 126 LYS B O 1
ATOM 3655 N N . GLN B 1 127 ? -7.563 29.944 90.288 1.00 50.18 127 GLN B N 1
ATOM 3656 C CA . GLN B 1 127 ? -6.866 30.319 89.066 1.00 48.71 127 GLN B CA 1
ATOM 3657 C C . GLN B 1 127 ? -7.864 30.613 87.947 1.00 49.31 127 GLN B C 1
ATOM 3658 O O . GLN B 1 127 ? -7.680 31.547 87.167 1.00 48.77 127 GLN B O 1
ATOM 3664 N N . GLN B 1 128 ? -8.925 29.813 87.876 1.00 49.70 128 GLN B N 1
ATOM 3665 C CA . GLN B 1 128 ? -9.954 29.978 86.851 1.00 49.23 128 GLN B CA 1
ATOM 3666 C C . GLN B 1 128 ? -10.713 31.297 86.997 1.00 48.54 128 GLN B C 1
ATOM 3667 O O . GLN B 1 128 ? -11.056 31.937 86.004 1.00 47.48 128 GLN B O 1
ATOM 3673 N N . THR B 1 129 ? -10.971 31.706 88.235 1.00 48.54 129 THR B N 1
ATOM 3674 C CA . THR B 1 129 ? -11.686 32.954 88.485 1.00 48.11 129 THR B CA 1
ATOM 3675 C C . THR B 1 129 ? -10.830 34.157 88.114 1.00 48.29 129 THR B C 1
ATOM 3676 O O . THR B 1 129 ? -11.305 35.113 87.503 1.00 48.05 129 THR B O 1
ATOM 3680 N N . LEU B 1 130 ? -9.559 34.095 88.492 1.00 48.55 130 LEU B N 1
ATOM 3681 C CA . LEU B 1 130 ? -8.618 35.176 88.238 1.00 47.96 130 LEU B CA 1
ATOM 3682 C C . LEU B 1 130 ? -8.348 35.387 86.749 1.00 47.23 130 LEU B C 1
ATOM 3683 O O . LEU B 1 130 ? -8.216 36.519 86.285 1.00 46.47 130 LEU B O 1
ATOM 3688 N N . LEU B 1 131 ? -8.276 34.295 86.000 1.00 46.96 131 LEU B N 1
ATOM 3689 C CA . LEU B 1 131 ? -8.003 34.374 84.571 1.00 47.60 131 LEU B CA 1
ATOM 3690 C C . LEU B 1 131 ? -9.234 34.075 83.723 1.00 48.47 131 LEU B C 1
ATOM 3691 O O . LEU B 1 131 ? -9.125 33.825 82.523 1.00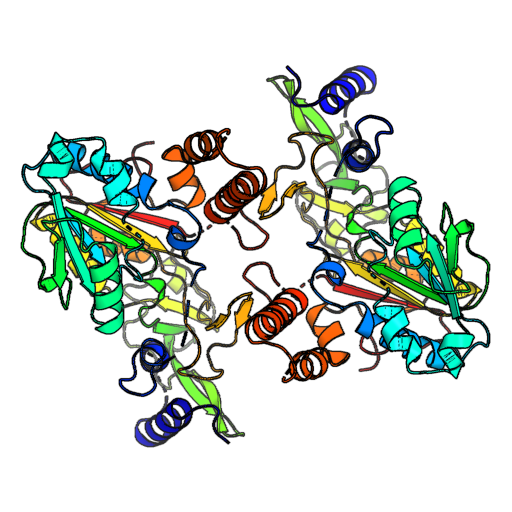 48.49 131 LEU B O 1
ATOM 3696 N N . ALA B 1 132 ? -10.405 34.110 84.352 1.00 48.72 132 ALA B N 1
ATOM 3697 C CA . ALA B 1 132 ? -11.658 33.836 83.657 1.00 48.66 132 ALA B CA 1
ATOM 3698 C C . ALA B 1 132 ? -11.854 34.736 82.442 1.00 48.61 132 ALA B C 1
ATOM 3699 O O . ALA B 1 132 ? -12.572 34.379 81.507 1.00 49.32 132 ALA B O 1
ATOM 3701 N N . GLY B 1 133 ? -11.211 35.898 82.453 1.00 47.77 133 GLY B N 1
ATOM 3702 C CA . GLY B 1 133 ? -11.349 36.826 81.346 1.00 47.91 133 GLY B CA 1
ATOM 3703 C C . GLY B 1 133 ? -10.556 36.511 80.088 1.00 48.36 133 GLY B C 1
ATOM 3704 O O . GLY B 1 133 ? -10.941 36.930 78.995 1.00 47.83 133 GLY B O 1
ATOM 3705 N N . ILE B 1 134 ? -9.454 35.777 80.222 1.00 48.09 134 ILE B N 1
ATOM 3706 C CA . ILE B 1 134 ? -8.629 35.454 79.060 1.00 47.69 134 ILE B CA 1
ATOM 3707 C C . ILE B 1 134 ? -8.948 34.103 78.421 1.00 47.63 134 ILE B C 1
ATOM 3708 O O . ILE B 1 134 ? -9.177 33.112 79.113 1.00 47.90 134 ILE B O 1
ATOM 3713 N N . ARG B 1 135 ? -8.954 34.073 77.092 1.00 47.99 135 ARG B N 1
ATOM 3714 C CA . ARG B 1 135 ? -9.235 32.843 76.363 1.00 49.31 135 ARG B CA 1
ATOM 3715 C C . ARG B 1 135 ? -7.926 32.128 76.036 1.00 47.80 135 ARG B C 1
ATOM 3716 O O . ARG B 1 135 ? -6.841 32.670 76.254 1.00 47.81 135 ARG B O 1
ATOM 3724 N N . ASN B 1 136 ? -8.035 30.910 75.515 1.00 46.99 136 ASN B N 1
ATOM 3725 C CA . ASN B 1 136 ? -6.870 30.106 75.162 1.00 46.23 136 ASN B CA 1
ATOM 3726 C C . ASN B 1 136 ? -6.102 29.668 76.404 1.00 44.96 136 ASN B C 1
ATOM 3727 O O . ASN B 1 136 ? -4.876 29.574 76.385 1.00 44.86 136 ASN B O 1
ATOM 3732 N N . ILE B 1 137 ? -6.827 29.415 77.487 1.00 43.15 137 ILE B N 1
ATOM 3733 C CA . ILE B 1 137 ? -6.215 28.966 78.730 1.00 42.26 137 ILE B CA 1
ATOM 3734 C C . ILE B 1 137 ? -6.787 27.590 79.069 1.00 42.37 137 ILE B C 1
ATOM 3735 O O . ILE B 1 137 ? -8.001 27.385 79.027 1.00 41.41 137 ILE B O 1
ATOM 3740 N N . HIS B 1 138 ? -5.909 26.649 79.397 1.00 42.49 138 HIS B N 1
ATOM 3741 C CA . HIS B 1 138 ? -6.336 25.290 79.703 1.00 42.96 138 HIS B CA 1
ATOM 3742 C C . HIS B 1 138 ? -5.717 24.721 80.977 1.00 43.94 138 HIS B C 1
ATOM 3743 O O . HIS B 1 138 ? -4.620 25.111 81.379 1.00 43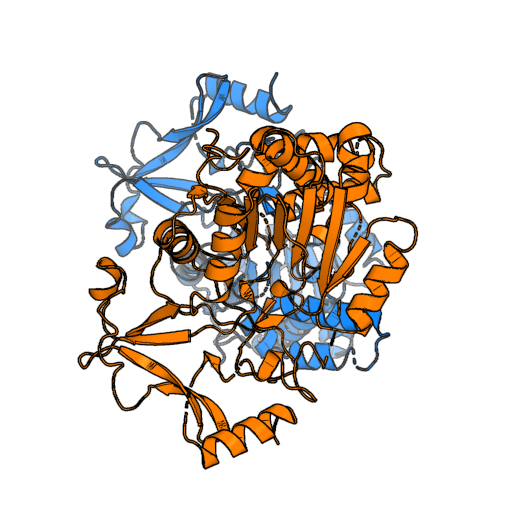.67 138 HIS B O 1
ATOM 3750 N N . TRP B 1 139 ? -6.424 23.781 81.598 1.00 43.58 139 TRP B N 1
ATOM 3751 C CA . TRP B 1 139 ? -5.966 23.162 82.837 1.00 44.30 139 TRP B CA 1
ATOM 3752 C C . TRP B 1 139 ? -5.717 21.672 82.632 1.00 43.81 139 TRP B C 1
ATOM 3753 O O . TRP B 1 139 ? -6.442 21.012 81.891 1.00 42.78 139 TRP B O 1
ATOM 3764 N N . HIS B 1 140 ? -4.689 21.145 83.292 1.00 43.69 140 HIS B N 1
ATOM 3765 C CA . HIS B 1 140 ? -4.331 19.739 83.143 1.00 44.04 140 HIS B CA 1
ATOM 3766 C C . HIS B 1 140 ? -3.953 19.052 84.456 1.00 44.91 140 HIS B C 1
ATOM 3767 O O . HIS B 1 140 ? -3.296 19.642 85.314 1.00 44.80 140 HIS B O 1
ATOM 3774 N N . ASP B 1 141 ? -4.367 17.796 84.593 1.00 45.71 141 ASP B N 1
ATOM 3775 C CA . ASP B 1 141 ? -4.074 17.009 85.785 1.00 47.35 141 ASP B CA 1
ATOM 3776 C C . ASP B 1 141 ? -2.569 16.845 85.940 1.00 46.39 141 ASP B C 1
ATOM 3777 O O . ASP B 1 141 ? -2.033 16.954 87.041 1.00 46.03 141 ASP B O 1
ATOM 3782 N N . SER B 1 142 ? -1.890 16.580 84.830 1.00 45.50 142 SER B N 1
ATOM 3783 C CA . SER B 1 142 ? -0.451 16.393 84.862 1.00 44.46 142 SER B CA 1
ATOM 3784 C C . SER B 1 142 ? 0.244 16.989 83.643 1.00 43.82 142 SER B C 1
ATOM 3785 O O . SER B 1 142 ? -0.389 17.297 82.634 1.00 44.01 142 SER B O 1
ATOM 3788 N N . PHE B 1 143 ? 1.558 17.143 83.761 1.00 41.82 143 PHE B N 1
ATOM 3789 C CA . PHE B 1 143 ? 2.402 17.686 82.705 1.00 40.85 143 PHE B CA 1
ATOM 3790 C C . PHE B 1 143 ? 2.230 16.887 81.410 1.00 41.66 143 PHE B C 1
ATOM 3791 O O . PHE B 1 143 ? 2.373 17.422 80.309 1.00 40.23 143 PHE B O 1
ATOM 3799 N N . GLU B 1 144 ? 1.922 15.603 81.554 1.00 43.30 144 GLU B N 1
ATOM 3800 C CA . GLU B 1 144 ? 1.753 14.725 80.403 1.00 45.34 144 GLU B CA 1
ATOM 3801 C C . GLU B 1 144 ? 0.492 14.996 79.575 1.00 44.42 144 GLU B C 1
ATOM 3802 O O . GLU B 1 144 ? 0.423 14.616 78.409 1.00 44.09 144 GLU B O 1
ATOM 3808 N N . ASP B 1 145 ? -0.499 15.650 80.173 1.00 44.70 145 ASP B N 1
ATOM 3809 C CA . ASP B 1 145 ? -1.756 15.943 79.481 1.00 45.37 145 ASP B CA 1
ATOM 3810 C C . ASP B 1 145 ? -1.665 17.125 78.510 1.00 44.60 145 ASP B C 1
ATOM 3811 O O . ASP B 1 145 ? -2.532 17.303 77.655 1.00 45.03 145 ASP B O 1
ATOM 3816 N N . VAL B 1 146 ? -0.614 17.928 78.645 1.00 42.36 146 VAL B N 1
ATOM 3817 C CA . VAL B 1 146 ? -0.425 19.100 77.795 1.00 39.46 146 VAL B CA 1
ATOM 3818 C C . VAL B 1 146 ? -0.164 18.750 76.336 1.00 39.91 146 VAL B C 1
ATOM 3819 O O . VAL B 1 146 ? 0.734 17.966 76.028 1.00 38.24 146 VAL B O 1
ATOM 3823 N N . PRO B 1 147 ? -0.948 19.333 75.411 1.00 39.72 147 PRO B N 1
ATOM 3824 C CA . PRO B 1 147 ? -0.756 19.053 73.988 1.00 39.81 147 PRO B CA 1
ATOM 3825 C C . PRO B 1 147 ? 0.656 19.418 73.539 1.00 40.29 147 PRO B C 1
ATOM 3826 O O . PRO B 1 147 ? 1.278 20.327 74.091 1.00 40.13 147 PRO B O 1
ATOM 3830 N N . GLU B 1 148 ? 1.150 18.701 72.536 1.00 39.80 148 GLU B N 1
ATOM 3831 C CA . GLU B 1 148 ? 2.496 18.910 72.013 1.00 39.50 148 GLU B CA 1
ATOM 3832 C C . GLU B 1 148 ? 2.703 20.257 71.321 1.00 37.62 148 GLU B C 1
ATOM 3833 O O . GLU B 1 148 ? 1.746 20.978 71.028 1.00 38.72 148 GLU B O 1
ATOM 3839 N N . GLY B 1 149 ? 3.966 20.588 71.069 1.00 34.69 149 GLY B N 1
ATOM 3840 C CA . GLY B 1 149 ? 4.299 21.840 70.417 1.00 31.20 149 GLY B CA 1
ATOM 3841 C C . GLY B 1 149 ? 5.382 22.603 71.164 1.00 29.00 149 GLY B C 1
ATOM 3842 O O . GLY B 1 149 ? 5.613 22.346 72.345 1.00 27.31 149 GLY B O 1
ATOM 3843 N N . PRO B 1 150 ? 6.074 23.542 70.496 1.00 27.46 150 PRO B N 1
ATOM 3844 C CA . PRO B 1 150 ? 7.137 24.343 71.117 1.00 25.37 150 PRO B CA 1
ATOM 3845 C C . PRO B 1 150 ? 6.587 25.014 72.369 1.00 24.87 150 PRO B C 1
ATOM 3846 O O . PRO B 1 150 ? 5.404 25.355 72.416 1.00 24.27 150 PRO B O 1
ATOM 3850 N N . ALA B 1 151 ? 7.429 25.218 73.381 1.00 22.15 151 ALA B N 1
ATOM 3851 C CA . ALA B 1 151 ? 6.934 25.826 74.605 1.00 21.88 151 ALA B CA 1
ATOM 3852 C C . ALA B 1 151 ? 7.946 26.477 75.532 1.00 21.34 151 ALA B C 1
ATOM 3853 O O . ALA B 1 151 ? 9.153 26.299 75.410 1.00 21.90 151 ALA B O 1
ATOM 3855 N N . VAL B 1 152 ? 7.407 27.257 76.459 1.00 20.08 152 VAL B N 1
ATOM 3856 C CA . VAL B 1 152 ? 8.186 27.897 77.499 1.00 19.57 152 VAL B CA 1
ATOM 3857 C C . VAL B 1 152 ? 7.559 27.299 78.750 1.00 18.97 152 VAL B C 1
ATOM 3858 O O . VAL B 1 152 ? 6.356 27.455 78.982 1.00 19.80 152 VAL B O 1
ATOM 3862 N N . ILE B 1 153 ? 8.360 26.587 79.532 1.00 16.14 153 ILE B N 1
ATOM 3863 C CA . ILE B 1 153 ? 7.872 25.960 80.751 1.00 14.55 153 ILE B CA 1
ATOM 3864 C C . ILE B 1 153 ? 8.421 26.721 81.948 1.00 16.96 153 ILE B C 1
ATOM 3865 O O . ILE B 1 153 ? 9.634 26.917 82.066 1.00 15.02 153 ILE B O 1
ATOM 3870 N N . LEU B 1 154 ? 7.527 27.159 82.826 1.00 14.27 154 LEU B N 1
ATOM 3871 C CA . LEU B 1 154 ? 7.927 27.910 84.006 1.00 17.50 154 LEU B CA 1
ATOM 3872 C C . LEU B 1 154 ? 7.643 27.080 85.260 1.00 15.98 154 LEU B C 1
ATOM 3873 O O . LEU B 1 154 ? 6.513 26.648 85.492 1.00 17.07 154 LEU B O 1
ATOM 3878 N N . ALA B 1 155 ? 8.679 26.838 86.053 1.00 13.35 155 ALA B N 1
ATOM 3879 C CA . ALA B 1 155 ? 8.538 26.041 87.270 1.00 14.90 155 ALA B CA 1
ATOM 3880 C C . ALA B 1 155 ? 9.176 26.749 88.460 1.00 14.28 155 ALA B C 1
ATOM 3881 O O . ALA B 1 155 ? 10.388 26.641 88.687 1.00 12.33 155 ALA B O 1
ATOM 3883 N N . ASN B 1 156 ? 8.351 27.469 89.217 1.00 16.86 156 ASN B N 1
ATOM 3884 C CA . ASN B 1 156 ? 8.811 28.217 90.384 1.00 15.51 156 ASN B CA 1
ATOM 3885 C C . ASN B 1 156 ? 8.503 27.467 91.672 1.00 14.86 156 ASN B C 1
ATOM 3886 O O . ASN B 1 156 ? 7.342 27.271 92.023 1.00 13.73 156 ASN B O 1
ATOM 3891 N N . GLU B 1 157 ? 9.563 27.059 92.364 1.00 12.97 157 GLU B N 1
ATOM 3892 C CA . GLU B 1 157 ? 9.480 26.309 93.614 1.00 16.63 157 GLU B CA 1
ATOM 3893 C C . GLU B 1 157 ? 8.826 24.931 93.494 1.00 19.13 157 GLU B C 1
ATOM 3894 O O . GLU B 1 157 ? 8.310 24.404 94.481 1.00 22.15 157 GLU B O 1
ATOM 3900 N N . TYR B 1 158 ? 8.870 24.344 92.301 1.00 19.30 158 TYR B N 1
ATOM 3901 C CA . TYR B 1 158 ? 8.284 23.019 92.060 1.00 19.55 158 TYR B CA 1
ATOM 3902 C C . TYR B 1 158 ? 9.170 21.884 92.593 1.00 18.83 158 TYR B C 1
ATOM 3903 O O . TYR B 1 158 ? 8.694 20.964 93.264 1.00 18.92 158 TYR B O 1
ATOM 3912 N N . PHE B 1 159 ? 10.462 21.959 92.294 1.00 16.73 159 PHE B N 1
ATOM 3913 C CA . PHE B 1 159 ? 11.412 20.936 92.716 1.00 16.99 159 PHE B CA 1
ATOM 3914 C C . PHE B 1 159 ? 11.743 20.891 94.201 1.00 18.01 159 PHE B C 1
ATOM 3915 O O . PHE B 1 159 ? 12.055 19.823 94.723 1.00 17.27 159 PHE B O 1
ATOM 3923 N N . ASP B 1 160 ? 11.669 22.027 94.892 1.00 18.74 160 ASP B N 1
ATOM 3924 C CA . ASP B 1 160 ? 12.012 22.035 96.312 1.00 21.43 160 ASP B CA 1
ATOM 3925 C C . ASP B 1 160 ? 11.024 21.296 97.207 1.00 21.58 160 ASP B C 1
ATOM 3926 O O . ASP B 1 160 ? 11.367 20.941 98.334 1.00 20.94 160 ASP B O 1
ATOM 3931 N N . VAL B 1 161 ? 9.809 21.054 96.717 1.00 21.18 161 VAL B N 1
ATOM 3932 C CA . VAL B 1 161 ? 8.818 20.334 97.517 1.00 22.64 161 VAL B CA 1
ATOM 3933 C C . VAL B 1 161 ? 8.682 18.850 97.142 1.00 21.73 161 VAL B C 1
ATOM 3934 O O . VAL B 1 161 ? 7.809 18.152 97.663 1.00 19.78 161 VAL B O 1
ATOM 3938 N N . LEU B 1 162 ? 9.528 18.367 96.233 1.00 19.96 162 LEU B N 1
ATOM 3939 C CA . LEU B 1 162 ? 9.505 16.942 95.878 1.00 19.21 162 LEU B CA 1
ATOM 3940 C C . LEU B 1 162 ? 10.296 16.232 96.989 1.00 18.59 162 LEU B C 1
ATOM 3941 O O . LEU B 1 162 ? 11.299 16.765 97.478 1.00 20.83 162 LEU B O 1
ATOM 3946 N N . PRO B 1 163 ? 9.855 15.031 97.410 1.00 17.06 163 PRO B N 1
ATOM 3947 C CA . PRO B 1 163 ? 10.541 14.280 98.471 1.00 15.50 163 PRO B CA 1
ATOM 3948 C C . PRO B 1 163 ? 12.060 14.169 98.294 1.00 16.62 163 PRO B C 1
ATOM 3949 O O . PRO B 1 163 ? 12.549 13.777 97.238 1.00 16.50 163 PRO B O 1
ATOM 3953 N N . ILE B 1 164 ? 12.796 14.501 99.347 1.00 15.54 164 ILE B N 1
ATOM 3954 C CA . ILE B 1 164 ? 14.254 14.445 99.329 1.00 14.58 164 ILE B CA 1
ATOM 3955 C C . ILE B 1 164 ? 14.751 13.088 99.844 1.00 15.71 164 ILE B C 1
ATOM 3956 O O . ILE B 1 164 ? 14.230 12.573 100.833 1.00 15.96 164 ILE B O 1
ATOM 3961 N N . HIS B 1 165 ? 15.744 12.509 99.170 1.00 16.27 165 HIS B N 1
ATOM 3962 C CA . HIS B 1 165 ? 16.339 11.234 99.605 1.00 16.12 165 HIS B CA 1
ATOM 3963 C C . HIS B 1 165 ? 17.671 11.579 100.271 1.00 15.37 165 HIS B C 1
ATOM 3964 O O . HIS B 1 165 ? 18.391 12.446 99.784 1.00 16.04 165 HIS B O 1
ATOM 3971 N N . GLN B 1 166 ? 18.001 10.901 101.369 1.00 15.08 166 GLN B N 1
ATOM 3972 C CA . GLN B 1 166 ? 19.240 11.176 102.085 1.00 16.67 166 GLN B CA 1
ATOM 3973 C C . GLN B 1 166 ? 19.999 9.903 102.464 1.00 18.12 166 GLN B C 1
ATOM 3974 O O . GLN B 1 166 ? 19.393 8.875 102.776 1.00 19.10 166 GLN B O 1
ATOM 3980 N N . ALA B 1 167 ? 21.327 9.982 102.444 1.00 19.62 167 ALA B N 1
ATOM 3981 C CA . ALA B 1 167 ? 22.171 8.844 102.802 1.00 21.78 167 ALA B CA 1
ATOM 3982 C C . ALA B 1 167 ? 23.314 9.342 103.677 1.00 22.72 167 ALA B C 1
ATOM 3983 O O . ALA B 1 167 ? 23.786 10.469 103.505 1.00 19.38 167 ALA B O 1
ATOM 3985 N N . ILE B 1 168 ? 23.751 8.504 104.618 1.00 25.12 168 ILE B N 1
ATOM 3986 C CA . ILE B 1 168 ? 24.828 8.853 105.542 1.00 27.83 168 ILE B CA 1
ATOM 3987 C C . ILE B 1 168 ? 26.057 7.978 105.309 1.00 29.50 168 ILE B C 1
ATOM 3988 O O . ILE B 1 168 ? 25.946 6.759 105.206 1.00 30.40 168 ILE B O 1
ATOM 3993 N N . LYS B 1 169 ? 27.227 8.602 105.258 1.00 30.86 169 LYS B N 1
ATOM 3994 C CA . LYS B 1 169 ? 28.469 7.871 105.034 1.00 34.93 169 LYS B CA 1
ATOM 3995 C C . LYS B 1 169 ? 28.984 7.117 106.260 1.00 36.99 169 LYS B C 1
ATOM 3996 O O . LYS B 1 169 ? 29.152 7.693 107.334 1.00 36.49 169 LYS B O 1
ATOM 4002 N N . ARG B 1 170 ? 29.230 5.824 106.081 1.00 40.47 170 ARG B N 1
ATOM 4003 C CA . ARG B 1 170 ? 29.765 4.975 107.140 1.00 44.68 170 ARG B CA 1
ATOM 4004 C C . ARG B 1 170 ? 30.914 4.182 106.520 1.00 46.16 170 ARG B C 1
ATOM 4005 O O . ARG B 1 170 ? 30.985 4.047 105.299 1.00 45.84 170 ARG B O 1
ATOM 4013 N N . GLU B 1 171 ? 31.817 3.665 107.346 1.00 47.67 171 GLU B N 1
ATOM 4014 C CA . GLU B 1 171 ? 32.948 2.910 106.814 1.00 49.39 171 GLU B CA 1
ATOM 4015 C C . GLU B 1 171 ? 32.494 1.720 105.979 1.00 47.99 171 GLU B C 1
ATOM 4016 O O . GLU B 1 171 ? 33.225 1.247 105.108 1.00 47.53 171 GLU B O 1
ATOM 4022 N N . THR B 1 172 ? 31.280 1.249 106.238 1.00 46.97 172 THR B N 1
ATOM 4023 C CA . THR B 1 172 ? 30.728 0.121 105.504 1.00 46.38 172 THR B CA 1
ATOM 4024 C C . THR B 1 172 ? 29.998 0.565 104.240 1.00 45.43 172 THR B C 1
ATOM 4025 O O . THR B 1 172 ? 29.504 -0.266 103.474 1.00 46.16 172 THR B O 1
ATOM 4029 N N . GLY B 1 173 ? 29.934 1.876 104.023 1.00 43.39 173 GLY B N 1
ATOM 4030 C CA . GLY B 1 173 ? 29.256 2.400 102.848 1.00 40.85 173 GLY B CA 1
ATOM 4031 C C . GLY B 1 173 ? 28.227 3.464 103.193 1.00 38.03 173 GLY B C 1
ATOM 4032 O O . GLY B 1 173 ? 28.258 4.032 104.283 1.00 38.26 173 GLY B O 1
ATOM 4033 N N . TRP B 1 174 ? 27.320 3.743 102.261 1.00 35.94 174 TRP B N 1
ATOM 4034 C CA . TRP B 1 174 ? 26.280 4.742 102.486 1.00 33.40 174 TRP B CA 1
ATOM 4035 C C . TRP B 1 174 ? 24.957 4.062 102.851 1.00 33.40 174 TRP B C 1
ATOM 4036 O O . TRP B 1 174 ? 24.431 3.261 102.080 1.00 32.48 174 TRP B O 1
ATOM 4047 N N . HIS B 1 175 ? 24.424 4.377 104.029 1.00 33.71 175 HIS B N 1
ATOM 4048 C CA . HIS B 1 175 ? 23.151 3.803 104.476 1.00 34.29 175 HIS B CA 1
ATOM 4049 C C . HIS B 1 175 ? 22.054 4.860 104.365 1.00 32.45 175 HIS B C 1
ATOM 4050 O O . HIS B 1 175 ? 22.249 6.006 104.776 1.00 31.35 175 HIS B O 1
ATOM 4057 N N . GLU B 1 176 ? 20.902 4.480 103.825 1.00 30.64 176 GLU B N 1
ATOM 4058 C CA . GLU B 1 176 ? 19.809 5.432 103.692 1.00 29.15 176 GLU B CA 1
ATOM 4059 C C . GLU B 1 176 ? 19.397 5.976 105.047 1.00 27.65 176 GLU B C 1
ATOM 4060 O O . GLU B 1 176 ? 19.394 5.253 106.046 1.00 26.30 176 GLU B O 1
ATOM 4066 N N . ARG B 1 177 ? 19.070 7.262 105.082 1.00 24.98 177 ARG B N 1
ATOM 4067 C CA . ARG B 1 177 ? 18.643 7.897 106.319 1.00 23.74 177 ARG B CA 1
ATOM 4068 C C . ARG B 1 177 ? 17.156 7.590 106.479 1.00 23.49 177 ARG B C 1
ATOM 4069 O O . ARG B 1 177 ? 16.395 7.662 105.510 1.00 23.43 177 ARG B O 1
ATOM 4077 N N . VAL B 1 178 ? 16.745 7.231 107.691 1.00 23.25 178 VAL B N 1
ATOM 4078 C CA . VAL B 1 178 ? 15.355 6.885 107.938 1.00 23.16 178 VAL B CA 1
ATOM 4079 C C . VAL B 1 178 ? 14.773 7.548 109.177 1.00 22.87 178 VAL B C 1
ATOM 4080 O O . VAL B 1 178 ? 15.473 8.224 109.931 1.00 22.79 178 VAL B O 1
ATOM 4084 N N . ILE B 1 179 ? 13.475 7.348 109.371 1.00 22.99 179 ILE B N 1
ATOM 4085 C CA . ILE B 1 179 ? 12.763 7.893 110.515 1.00 23.01 179 ILE B CA 1
ATOM 4086 C C . ILE B 1 179 ? 12.393 6.733 111.438 1.00 25.61 179 ILE B C 1
ATOM 4087 O O . ILE B 1 179 ? 11.891 5.705 110.980 1.00 24.59 179 ILE B O 1
ATOM 4092 N N . GLU B 1 180 ? 12.645 6.906 112.731 1.00 27.20 180 GLU B N 1
ATOM 4093 C CA . GLU B 1 180 ? 12.341 5.886 113.729 1.00 30.86 180 GLU B CA 1
ATOM 4094 C C . GLU B 1 180 ? 11.569 6.502 114.889 1.00 32.85 180 GLU B C 1
ATOM 4095 O O . GLU B 1 180 ? 11.278 7.698 114.893 1.00 32.46 180 GLU B O 1
ATOM 4101 N N . ILE B 1 181 ? 11.238 5.673 115.872 1.00 36.03 181 ILE B N 1
ATOM 4102 C CA . ILE B 1 181 ? 10.516 6.135 117.049 1.00 37.77 181 ILE B CA 1
ATOM 4103 C C . ILE B 1 181 ? 11.476 6.106 118.231 1.00 39.80 181 ILE B C 1
ATOM 4104 O O . ILE B 1 181 ? 12.124 5.092 118.488 1.00 39.92 181 ILE B O 1
ATOM 4109 N N . GLY B 1 182 ? 11.574 7.227 118.938 1.00 41.49 182 GLY B N 1
ATOM 4110 C CA . GLY B 1 182 ? 12.468 7.311 120.077 1.00 44.60 182 GLY B CA 1
ATOM 4111 C C . GLY B 1 182 ? 11.915 6.655 121.326 1.00 46.05 182 GLY B C 1
ATOM 4112 O O . GLY B 1 182 ? 10.937 5.909 121.266 1.00 46.51 182 GLY B O 1
ATOM 4113 N N . ALA B 1 183 ? 12.543 6.940 122.463 1.00 47.78 183 ALA B N 1
ATOM 4114 C CA . ALA B 1 183 ? 12.119 6.377 123.738 1.00 49.14 183 ALA B CA 1
ATOM 4115 C C . ALA B 1 183 ? 10.775 6.946 124.188 1.00 50.34 183 ALA B C 1
ATOM 4116 O O . ALA B 1 183 ? 9.893 6.204 124.624 1.00 49.61 183 ALA B O 1
ATOM 4118 N N . SER B 1 184 ? 10.618 8.261 124.081 1.00 51.05 184 SER B N 1
ATOM 4119 C CA . SER B 1 184 ? 9.373 8.901 124.488 1.00 51.79 184 SER B CA 1
ATOM 4120 C C . SER B 1 184 ? 8.318 8.871 123.385 1.00 50.99 184 SER B C 1
ATOM 4121 O O . SER B 1 184 ? 7.385 9.677 123.378 1.00 51.81 184 SER B O 1
ATOM 4124 N N . GLY B 1 185 ? 8.468 7.934 122.455 1.00 50.20 185 GLY B N 1
ATOM 4125 C CA . GLY B 1 185 ? 7.516 7.810 121.365 1.00 47.89 185 GLY B CA 1
ATOM 4126 C C . GLY B 1 185 ? 7.578 8.920 120.332 1.00 46.55 185 GLY B C 1
ATOM 4127 O O . GLY B 1 185 ? 6.684 9.042 119.493 1.00 46.00 185 GLY B O 1
ATOM 4128 N N . GLU B 1 186 ? 8.624 9.738 120.382 1.00 45.11 186 GLU B N 1
ATOM 4129 C CA . GLU B 1 186 ? 8.762 10.828 119.423 1.00 43.43 186 GLU B CA 1
ATOM 4130 C C . GLU B 1 186 ? 9.476 10.332 118.166 1.00 41.51 186 GLU B C 1
ATOM 4131 O O . GLU B 1 186 ? 10.181 9.325 118.196 1.00 39.32 186 GLU B O 1
ATOM 4137 N N . LEU B 1 187 ? 9.282 11.047 117.064 1.00 39.43 187 LEU B N 1
ATOM 4138 C CA . LEU B 1 187 ? 9.915 10.697 115.799 1.00 37.23 187 LEU B CA 1
ATOM 4139 C C . LEU B 1 187 ? 11.366 11.156 115.831 1.00 35.75 187 LEU B C 1
ATOM 4140 O O . LEU B 1 187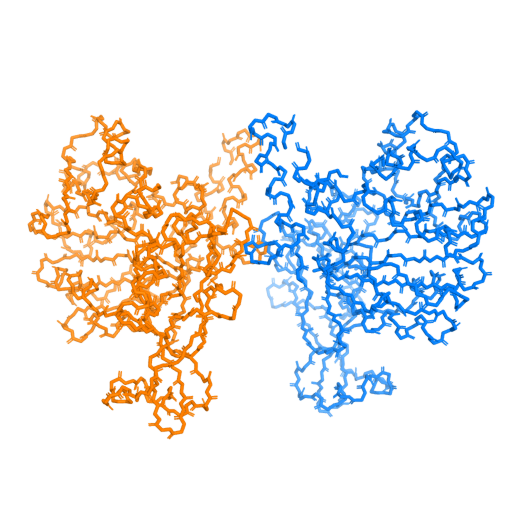 ? 11.659 12.270 116.262 1.00 36.52 187 LEU B O 1
ATOM 4145 N N . VAL B 1 188 ? 12.276 10.297 115.384 1.00 33.15 188 VAL B N 1
ATOM 4146 C CA . VAL B 1 188 ? 13.695 10.637 115.377 1.00 30.94 188 VAL B CA 1
ATOM 4147 C C . VAL B 1 188 ? 14.355 10.166 114.089 1.00 29.96 188 VAL B C 1
ATOM 4148 O O . VAL B 1 188 ? 13.806 9.328 113.379 1.00 28.06 188 VAL B O 1
ATOM 4152 N N . PHE B 1 189 ? 15.530 10.717 113.793 1.00 29.33 189 PHE B N 1
ATOM 4153 C CA . PHE B 1 189 ? 16.283 10.340 112.602 1.00 29.65 189 PHE B CA 1
ATOM 4154 C C . PHE B 1 189 ? 17.093 9.081 112.887 1.00 30.28 189 PHE B C 1
ATOM 4155 O O . PHE B 1 189 ? 17.673 8.944 113.958 1.00 31.69 189 PHE B O 1
ATOM 4163 N N . GLY B 1 190 ? 17.140 8.172 111.920 1.00 30.91 190 GLY B N 1
ATOM 4164 C CA . GLY B 1 190 ? 17.887 6.942 112.103 1.00 32.51 190 GLY B CA 1
ATOM 4165 C C . GLY B 1 190 ? 18.678 6.568 110.867 1.00 33.43 190 GLY B C 1
ATOM 4166 O O . GLY B 1 190 ? 18.679 7.300 109.876 1.00 31.99 190 GLY B O 1
ATOM 4167 N N . VAL B 1 191 ? 19.351 5.423 110.920 1.00 33.81 191 VAL B N 1
ATOM 4168 C CA . VAL B 1 191 ? 20.146 4.963 109.788 1.00 34.62 191 VAL B CA 1
ATOM 4169 C C . VAL B 1 191 ? 19.788 3.528 109.414 1.00 35.49 191 VAL B C 1
ATOM 4170 O O . VAL B 1 191 ? 19.569 2.689 110.287 1.00 35.35 191 VAL B O 1
ATOM 4174 N N . ALA B 1 192 ? 19.728 3.249 108.116 1.00 35.72 192 ALA B N 1
ATOM 4175 C CA . ALA B 1 192 ? 19.404 1.907 107.650 1.00 37.75 192 ALA B CA 1
ATOM 4176 C C . ALA B 1 192 ? 20.446 0.915 108.163 1.00 39.00 192 ALA B C 1
ATOM 4177 O O . ALA B 1 192 ? 21.581 1.292 108.469 1.00 38.44 192 ALA B O 1
ATOM 4179 N N . ALA B 1 193 ? 20.054 -0.352 108.254 1.00 41.00 193 ALA B N 1
ATOM 4180 C CA . ALA B 1 193 ? 20.941 -1.403 108.739 1.00 42.35 193 ALA B CA 1
ATOM 4181 C C . ALA B 1 193 ? 22.032 -1.735 107.730 1.00 42.77 193 ALA B C 1
ATOM 4182 O O . ALA B 1 193 ? 23.215 -1.782 108.075 1.00 42.34 193 ALA B O 1
ATOM 4184 N N . ASP B 1 194 ? 21.625 -1.962 106.484 1.00 43.45 194 ASP B N 1
ATOM 4185 C CA . ASP B 1 194 ? 22.558 -2.299 105.415 1.00 46.08 194 ASP B CA 1
ATOM 4186 C C . ASP B 1 194 ? 22.820 -1.113 104.488 1.00 47.09 194 ASP B C 1
ATOM 4187 O O . ASP B 1 194 ? 21.971 -0.232 104.331 1.00 46.52 194 ASP B O 1
ATOM 4192 N N . PRO B 1 195 ? 24.007 -1.075 103.862 1.00 47.58 195 PRO B N 1
ATOM 4193 C CA . PRO B 1 195 ? 24.353 0.021 102.953 1.00 47.30 195 PRO B CA 1
ATOM 4194 C C . PRO B 1 195 ? 23.611 -0.114 101.627 1.00 47.38 195 PRO B C 1
ATOM 4195 O O . PRO B 1 195 ? 23.013 -1.152 101.343 1.00 45.66 195 PRO B O 1
ATOM 4199 N N . ILE B 1 196 ? 23.647 0.945 100.824 1.00 47.50 196 ILE B N 1
ATOM 4200 C CA . ILE B 1 196 ? 23.010 0.923 99.515 1.00 48.66 196 ILE B CA 1
ATOM 4201 C C . ILE B 1 196 ? 24.048 0.266 98.610 1.00 49.28 196 ILE B C 1
ATOM 4202 O O . ILE B 1 196 ? 25.192 0.719 98.548 1.00 48.44 196 ILE B O 1
ATOM 4207 N N . PRO B 1 197 ? 23.661 -0.805 97.893 1.00 49.72 197 PRO B N 1
ATOM 4208 C CA . PRO B 1 197 ? 24.548 -1.550 96.988 1.00 50.02 197 PRO B CA 1
ATOM 4209 C C . PRO B 1 197 ? 25.598 -0.750 96.213 1.00 49.62 197 PRO B C 1
ATOM 4210 O O . PRO B 1 197 ? 26.723 -0.577 96.685 1.00 50.32 197 PRO B O 1
ATOM 4214 N N . GLY B 1 198 ? 25.246 -0.275 95.023 1.00 48.50 198 GLY B N 1
ATOM 4215 C CA . GLY B 1 198 ? 26.202 0.485 94.237 1.00 46.72 198 GLY B CA 1
ATOM 4216 C C . GLY B 1 198 ? 25.977 1.982 94.329 1.00 46.13 198 GLY B C 1
ATOM 4217 O O . GLY B 1 198 ? 25.912 2.669 93.307 1.00 45.70 198 GLY B O 1
ATOM 4218 N N . PHE B 1 199 ? 25.860 2.494 95.551 1.00 44.75 199 PHE B N 1
ATOM 4219 C CA . PHE B 1 199 ? 25.627 3.919 95.742 1.00 43.40 199 PHE B CA 1
ATOM 4220 C C . PHE B 1 199 ? 26.829 4.774 95.330 1.00 43.64 199 PHE B C 1
ATOM 4221 O O . PHE B 1 199 ? 26.665 5.801 94.675 1.00 42.85 199 PHE B O 1
ATOM 4229 N N . GLU B 1 200 ? 28.032 4.358 95.718 1.00 46.00 200 GLU B N 1
ATOM 4230 C CA . GLU B 1 200 ? 29.234 5.116 95.379 1.00 48.63 200 GLU B CA 1
ATOM 4231 C C . GLU B 1 200 ? 29.359 5.396 93.890 1.00 49.10 200 GLU B C 1
ATOM 4232 O O . GLU B 1 200 ? 29.919 6.416 93.493 1.00 48.89 200 GLU B O 1
ATOM 4238 N N . ALA B 1 201 ? 28.849 4.484 93.069 1.00 49.89 201 ALA B N 1
ATOM 4239 C CA . ALA B 1 201 ? 28.886 4.670 91.625 1.00 51.09 201 ALA B CA 1
ATOM 4240 C C . ALA B 1 201 ? 27.810 5.707 91.331 1.00 51.03 201 ALA B C 1
ATOM 4241 O O . ALA B 1 201 ? 26.857 5.839 92.095 1.00 51.30 201 ALA B O 1
ATOM 4243 N N . LEU B 1 202 ? 27.959 6.445 90.237 1.00 50.91 202 LEU B N 1
ATOM 4244 C CA . LEU B 1 202 ? 26.990 7.483 89.884 1.00 50.25 202 LEU B CA 1
ATOM 4245 C C . LEU B 1 202 ? 26.865 8.562 90.972 1.00 48.07 202 LEU B C 1
ATOM 4246 O O . LEU B 1 202 ? 25.866 9.280 91.047 1.00 47.86 202 LEU B O 1
ATOM 4251 N N . LEU B 1 203 ? 27.888 8.662 91.815 1.00 44.62 203 LEU B N 1
ATOM 4252 C CA . LEU B 1 203 ? 27.942 9.666 92.876 1.00 39.77 203 LEU B CA 1
ATOM 4253 C C . LEU B 1 203 ? 29.087 10.580 92.445 1.00 36.64 203 LEU B C 1
ATOM 4254 O O . LEU B 1 203 ? 30.123 10.098 91.988 1.00 37.42 203 LEU B O 1
ATOM 4259 N N . PRO B 1 204 ? 28.920 11.904 92.563 1.00 33.22 204 PRO B N 1
ATOM 4260 C CA . PRO B 1 204 ? 30.025 12.772 92.145 1.00 32.67 204 PRO B CA 1
ATOM 4261 C C . PRO B 1 204 ? 31.353 12.309 92.753 1.00 32.06 204 PRO B C 1
ATOM 4262 O O . PRO B 1 204 ? 31.467 12.163 93.967 1.00 31.24 204 PRO B O 1
ATOM 4266 N N . PRO B 1 205 ? 32.372 12.074 91.909 1.00 31.68 205 PRO B N 1
ATOM 4267 C CA . PRO B 1 205 ? 33.690 11.622 92.369 1.00 30.93 205 PRO B CA 1
ATOM 4268 C C . PRO B 1 205 ? 34.153 12.207 93.702 1.00 30.73 205 PRO B C 1
ATOM 4269 O O . PRO B 1 205 ? 34.520 11.464 94.614 1.00 29.58 205 PRO B O 1
ATOM 4273 N N . LEU B 1 206 ? 34.125 13.533 93.820 1.00 30.29 206 LEU B N 1
ATOM 4274 C CA . LEU B 1 206 ? 34.562 14.188 95.049 1.00 31.17 206 LEU B CA 1
ATOM 4275 C C . LEU B 1 206 ? 33.771 13.736 96.277 1.00 30.68 206 LEU B C 1
ATOM 4276 O O . LEU B 1 206 ? 34.354 13.384 97.302 1.00 31.67 206 LEU B O 1
ATOM 4281 N N . ALA B 1 207 ? 32.446 13.741 96.174 1.00 29.72 207 ALA B N 1
ATOM 4282 C CA . ALA B 1 207 ? 31.602 13.340 97.295 1.00 29.51 207 ALA B CA 1
ATOM 4283 C C . ALA B 1 207 ? 31.936 11.938 97.809 1.00 29.76 207 ALA B C 1
ATOM 4284 O O . ALA B 1 207 ? 31.633 11.603 98.956 1.00 29.09 207 ALA B O 1
ATOM 4286 N N . ARG B 1 208 ? 32.557 11.121 96.965 1.00 30.00 208 ARG B N 1
ATOM 4287 C CA . ARG B 1 208 ? 32.917 9.758 97.360 1.00 31.97 208 ARG B CA 1
ATOM 4288 C C . ARG B 1 208 ? 33.998 9.737 98.437 1.00 31.83 208 ARG B C 1
ATOM 4289 O O . ARG B 1 208 ? 34.131 8.755 99.167 1.00 33.35 208 ARG B O 1
ATOM 4297 N N . LEU B 1 209 ? 34.758 10.824 98.536 1.00 31.00 209 LEU B N 1
ATOM 4298 C CA . LEU B 1 209 ? 35.835 10.925 99.517 1.00 32.22 209 LEU B CA 1
ATOM 4299 C C . LEU B 1 209 ? 35.367 11.536 100.834 1.00 32.84 209 LEU B C 1
ATOM 4300 O O . LEU B 1 209 ? 36.184 11.876 101.686 1.00 32.76 209 LEU B O 1
ATOM 4305 N N . SER B 1 210 ? 34.052 11.665 100.994 1.00 32.11 210 SER B N 1
ATOM 4306 C CA . SER B 1 210 ? 33.472 12.244 102.202 1.00 32.88 210 SER B CA 1
ATOM 4307 C C . SER B 1 210 ? 33.760 11.416 103.447 1.00 32.65 210 SER B C 1
ATOM 4308 O O . SER B 1 210 ? 33.755 10.184 103.405 1.00 32.29 210 SER B O 1
ATOM 4311 N N . PRO B 1 211 ? 34.015 12.087 104.579 1.00 33.35 211 PRO B N 1
ATOM 4312 C CA . PRO B 1 211 ? 34.295 11.369 105.827 1.00 33.18 211 PRO B CA 1
ATOM 4313 C C . PRO B 1 211 ? 32.997 10.803 106.402 1.00 33.23 211 PRO B C 1
ATOM 4314 O O . PRO B 1 211 ? 31.909 11.166 105.963 1.00 30.70 211 PRO B O 1
ATOM 4318 N N . PRO B 1 212 ? 33.098 9.889 107.381 1.00 33.68 212 PRO B N 1
ATOM 4319 C CA . PRO B 1 212 ? 31.893 9.307 107.979 1.00 31.91 212 PRO B CA 1
ATOM 4320 C C . PRO B 1 212 ? 31.001 10.383 108.595 1.00 30.04 212 PRO B C 1
ATOM 4321 O O . PRO B 1 212 ? 31.495 11.355 109.167 1.00 28.26 212 PRO B O 1
ATOM 4325 N N . GLY B 1 213 ? 29.691 10.211 108.463 1.00 28.90 213 GLY B N 1
ATOM 4326 C CA . GLY B 1 213 ? 28.763 11.182 109.013 1.00 27.73 213 GLY B CA 1
ATOM 4327 C C . GLY B 1 213 ? 28.311 12.215 107.994 1.00 26.78 213 GLY B C 1
ATOM 4328 O O . GLY B 1 213 ? 27.399 13.007 108.255 1.00 26.34 213 GLY B O 1
ATOM 4329 N N . ALA B 1 214 ? 28.952 12.217 106.829 1.00 24.14 214 ALA B N 1
ATOM 4330 C CA . ALA B 1 214 ? 28.587 13.157 105.778 1.00 20.72 214 ALA B CA 1
ATOM 4331 C C . ALA B 1 214 ? 27.218 12.766 105.245 1.00 19.24 214 ALA B C 1
ATOM 4332 O O . ALA B 1 214 ? 26.905 11.583 105.118 1.00 18.12 214 ALA B O 1
ATOM 4334 N N . VAL B 1 215 ? 26.403 13.769 104.937 1.00 19.51 215 VAL B N 1
ATOM 4335 C CA . VAL B 1 215 ? 25.056 13.542 104.419 1.00 16.35 215 VAL B CA 1
ATOM 4336 C C . VAL B 1 215 ? 24.932 13.932 102.948 1.00 16.85 215 VAL B C 1
ATOM 4337 O O . VAL B 1 215 ? 25.185 15.076 102.579 1.00 16.83 215 VAL B O 1
ATOM 4341 N N . PHE B 1 216 ? 24.538 12.990 102.102 1.00 16.52 216 PHE B N 1
ATOM 4342 C CA . PHE B 1 216 ? 24.364 13.316 100.694 1.00 16.82 216 PHE B CA 1
ATOM 4343 C C . PHE B 1 216 ? 22.875 13.300 100.376 1.00 16.94 216 PHE B C 1
ATOM 4344 O O . PHE B 1 216 ? 22.165 12.379 100.776 1.00 18.85 216 PHE B O 1
ATOM 4352 N N . GLU B 1 217 ? 22.405 14.311 99.650 1.00 16.71 217 GLU B N 1
ATOM 4353 C CA . GLU B 1 217 ? 20.990 14.406 99.299 1.00 16.24 217 GLU B CA 1
ATOM 4354 C C . GLU B 1 217 ? 20.777 14.327 97.796 1.00 15.61 217 GLU B C 1
ATOM 4355 O O . GLU B 1 217 ? 21.579 14.842 97.018 1.00 16.39 217 GLU B O 1
ATOM 4361 N N . TRP B 1 218 ? 19.680 13.699 97.392 1.00 14.13 218 TRP B N 1
ATOM 4362 C CA . TRP B 1 218 ? 19.365 13.577 95.981 1.00 14.79 218 TRP B CA 1
ATOM 4363 C C . TRP B 1 218 ? 17.878 13.324 95.779 1.00 14.54 218 TRP B C 1
ATOM 4364 O O . TRP B 1 218 ? 17.152 13.017 96.723 1.00 15.86 218 TRP B O 1
ATOM 4375 N N . ARG B 1 219 ? 17.431 13.483 94.540 1.00 15.80 219 ARG B N 1
ATOM 4376 C CA . ARG B 1 219 ? 16.046 13.223 94.168 1.00 17.23 219 ARG B CA 1
ATOM 4377 C C . ARG B 1 219 ? 16.106 12.428 92.870 1.00 19.12 219 ARG B C 1
ATOM 4378 O O . ARG B 1 219 ? 17.004 12.644 92.050 1.00 19.61 219 ARG B O 1
ATOM 4386 N N . PRO B 1 220 ? 15.179 11.472 92.678 1.00 19.21 220 PRO B N 1
ATOM 4387 C CA . PRO B 1 220 ? 15.202 10.702 91.427 1.00 19.08 220 PRO B CA 1
ATOM 4388 C C . PRO B 1 220 ? 15.038 11.718 90.295 1.00 19.56 220 PRO B C 1
ATOM 4389 O O . PRO B 1 220 ? 14.452 12.781 90.499 1.00 18.67 220 PRO B O 1
ATOM 4393 N N . ASP B 1 221 ? 15.553 11.397 89.114 1.00 17.20 221 ASP B N 1
ATOM 4394 C CA . ASP B 1 221 ? 15.481 12.312 87.983 1.00 19.52 221 ASP B CA 1
ATOM 4395 C C . ASP B 1 221 ? 14.217 12.239 87.124 1.00 17.65 221 ASP B C 1
ATOM 4396 O O . ASP B 1 221 ? 14.184 12.786 86.028 1.00 18.75 221 ASP B O 1
ATOM 4401 N N . THR B 1 222 ? 13.174 11.596 87.630 1.00 19.54 222 THR B N 1
ATOM 4402 C CA . THR B 1 222 ? 11.917 11.444 86.888 1.00 20.80 222 THR B CA 1
ATOM 4403 C C . THR B 1 222 ? 11.330 12.736 86.305 1.00 19.83 222 THR B C 1
ATOM 4404 O O . THR B 1 222 ? 11.124 12.843 85.093 1.00 18.35 222 THR B O 1
ATOM 4408 N N . GLU B 1 223 ? 11.055 13.714 87.163 1.00 19.22 223 GLU B N 1
ATOM 4409 C CA . GLU B 1 223 ? 10.465 14.971 86.704 1.00 19.26 223 GLU B CA 1
ATOM 4410 C C . GLU B 1 223 ? 11.336 15.775 85.749 1.00 18.27 223 GLU B C 1
ATOM 4411 O O . GLU B 1 223 ? 10.859 16.223 84.712 1.00 19.14 223 GLU B O 1
ATOM 4417 N N . ILE B 1 224 ? 12.606 15.971 86.090 1.00 16.65 224 ILE B N 1
ATOM 4418 C CA . ILE B 1 224 ? 13.478 16.742 85.215 1.00 15.69 224 ILE B CA 1
ATOM 4419 C C . ILE B 1 224 ? 13.679 16.028 83.873 1.00 16.35 224 ILE B C 1
ATOM 4420 O O . ILE B 1 224 ? 13.813 16.673 82.825 1.00 13.14 224 ILE B O 1
ATOM 4425 N N . LEU B 1 225 ? 13.693 14.697 83.887 1.00 16.82 225 LEU B N 1
ATOM 4426 C CA . LEU B 1 225 ? 13.845 13.966 82.627 1.00 18.56 225 LEU B CA 1
ATOM 4427 C C . LEU B 1 225 ? 12.612 14.196 81.733 1.00 17.26 225 LEU B C 1
ATOM 4428 O O . LEU B 1 225 ? 12.744 14.387 80.525 1.00 18.02 225 LEU B O 1
ATOM 4433 N N . LYS B 1 226 ? 11.420 14.197 82.321 1.00 19.16 226 LYS B N 1
ATOM 4434 C CA . LYS B 1 226 ? 10.206 14.437 81.536 1.00 20.54 226 LYS B CA 1
ATOM 4435 C C . LYS B 1 226 ? 10.223 15.841 80.943 1.00 21.20 226 LYS B C 1
ATOM 4436 O O . LYS B 1 226 ? 9.915 16.038 79.767 1.00 19.01 226 LYS B O 1
ATOM 4442 N N . ILE B 1 227 ? 10.589 16.819 81.766 1.00 19.97 227 ILE B N 1
ATOM 4443 C CA . ILE B 1 227 ? 10.645 18.198 81.302 1.00 21.43 227 ILE B CA 1
ATOM 4444 C C . ILE B 1 227 ? 11.715 18.385 80.233 1.00 19.84 227 ILE B C 1
ATOM 4445 O O . ILE B 1 227 ? 11.459 19.004 79.204 1.00 19.71 227 ILE B O 1
ATOM 4450 N N . ALA B 1 228 ? 12.907 17.840 80.471 1.00 18.14 228 ALA B N 1
ATOM 4451 C CA . ALA B 1 228 ? 14.006 17.970 79.517 1.00 15.82 228 ALA B CA 1
ATOM 4452 C C . ALA B 1 228 ? 13.773 17.257 78.185 1.00 18.60 228 ALA B C 1
ATOM 4453 O O . ALA B 1 228 ? 14.195 17.750 77.135 1.00 17.46 228 ALA B O 1
ATOM 4455 N N . SER B 1 229 ? 13.119 16.098 78.208 1.00 19.93 229 SER B N 1
ATOM 4456 C CA . SER B 1 229 ? 12.886 15.396 76.948 1.00 23.32 229 SER B CA 1
ATOM 4457 C C . SER B 1 229 ? 11.802 16.108 76.147 1.00 23.39 229 SER B C 1
ATOM 4458 O O . SER B 1 229 ? 11.847 16.134 74.922 1.00 23.79 229 SER B O 1
ATOM 4461 N N . ARG B 1 230 ? 10.843 16.709 76.844 1.00 25.62 230 ARG B N 1
ATOM 4462 C CA . ARG B 1 230 ? 9.772 17.449 76.183 1.00 26.10 230 ARG B CA 1
ATOM 4463 C C . ARG B 1 230 ? 10.334 18.599 75.326 1.00 25.37 230 ARG B C 1
ATOM 4464 O O . ARG B 1 230 ? 10.003 18.700 74.141 1.00 25.74 230 ARG B O 1
ATOM 4472 N N . VAL B 1 231 ? 11.195 19.447 75.900 1.00 22.38 231 VAL B N 1
ATOM 4473 C CA . VAL B 1 231 ? 11.753 20.561 75.124 1.00 19.48 231 VAL B CA 1
ATOM 4474 C C . VAL B 1 231 ? 12.749 20.087 74.069 1.00 19.23 231 VAL B C 1
ATOM 4475 O O . VAL B 1 231 ? 12.914 20.730 73.032 1.00 16.98 231 VAL B O 1
ATOM 4479 N N . ARG B 1 232 ? 13.417 18.970 74.338 1.00 19.33 232 ARG B N 1
ATOM 4480 C CA . ARG B 1 232 ? 14.369 18.405 73.386 1.00 20.52 232 ARG B CA 1
ATOM 4481 C C . ARG B 1 232 ? 13.591 17.912 72.168 1.00 20.95 232 ARG B C 1
ATOM 4482 O O . ARG B 1 232 ? 13.991 18.139 71.027 1.00 22.17 232 ARG B O 1
ATOM 4490 N N . ASP B 1 233 ? 12.481 17.229 72.430 1.00 22.94 233 ASP B N 1
ATOM 4491 C CA . ASP B 1 233 ? 11.642 16.669 71.375 1.00 26.37 233 ASP B CA 1
ATOM 4492 C C . ASP B 1 233 ? 10.737 17.665 70.651 1.00 28.29 233 ASP B C 1
ATOM 4493 O O . ASP B 1 233 ? 10.608 17.605 69.428 1.00 29.89 233 ASP B O 1
ATOM 4498 N N . GLN B 1 234 ? 10.122 18.582 71.395 1.00 29.36 234 GLN B N 1
ATOM 4499 C CA . GLN B 1 234 ? 9.202 19.546 70.797 1.00 28.46 234 GLN B CA 1
ATOM 4500 C C . GLN B 1 234 ? 9.652 21.003 70.650 1.00 28.01 234 GLN B C 1
ATOM 4501 O O . GLN B 1 234 ? 9.022 21.780 69.925 1.00 27.71 234 GLN B O 1
ATOM 4507 N N . GLY B 1 235 ? 10.730 21.383 71.324 1.00 25.10 235 GLY B N 1
ATOM 4508 C CA . GLY B 1 235 ? 11.211 22.747 71.203 1.00 22.69 235 GLY B CA 1
ATOM 4509 C C . GLY B 1 235 ? 10.902 23.666 72.372 1.00 20.72 235 GLY B C 1
ATOM 4510 O O . GLY B 1 235 ? 10.036 23.382 73.203 1.00 20.42 235 GLY B O 1
ATOM 4511 N N . GLY B 1 236 ? 11.618 24.784 72.426 1.00 20.16 236 GLY B N 1
ATOM 4512 C CA . GLY B 1 236 ? 11.417 25.740 73.499 1.00 19.01 236 GLY B CA 1
ATOM 4513 C C . GLY B 1 236 ? 12.405 25.558 74.638 1.00 17.64 236 GLY B C 1
ATOM 4514 O O . GLY B 1 236 ? 13.497 25.007 74.454 1.00 15.88 236 GLY B O 1
ATOM 4515 N N . ALA B 1 237 ? 12.018 26.010 75.825 1.00 14.54 237 ALA B N 1
ATOM 4516 C CA . ALA B 1 237 ? 12.891 25.906 76.984 1.00 15.96 237 ALA B CA 1
ATOM 4517 C C . ALA B 1 237 ? 12.110 25.952 78.276 1.00 16.93 237 ALA B C 1
ATOM 4518 O O . ALA B 1 237 ? 10.973 26.423 78.312 1.00 15.45 237 ALA B O 1
ATOM 4520 N N . ALA B 1 238 ? 12.735 25.454 79.339 1.00 16.41 238 ALA B N 1
ATOM 4521 C CA . ALA B 1 238 ? 12.123 25.449 80.654 1.00 16.63 238 ALA B CA 1
ATOM 4522 C C . ALA B 1 238 ? 12.950 26.345 81.568 1.00 15.29 238 ALA B C 1
ATOM 4523 O O . ALA B 1 238 ? 14.171 26.453 81.406 1.00 14.76 238 ALA B O 1
ATOM 4525 N N . LEU B 1 239 ? 12.274 26.993 82.511 1.00 12.95 239 LEU B N 1
ATOM 4526 C CA . LEU B 1 239 ? 12.924 27.867 83.475 1.00 12.69 239 LEU B CA 1
ATOM 4527 C C . LEU B 1 239 ? 12.602 27.317 84.855 1.00 12.26 239 LEU B C 1
ATOM 4528 O O . LEU B 1 239 ? 11.439 27.248 85.252 1.00 12.58 239 LEU B O 1
ATOM 4533 N N . ILE B 1 240 ? 13.639 26.908 85.578 1.00 10.43 240 ILE B N 1
ATOM 4534 C CA . ILE B 1 240 ? 13.462 26.356 86.910 1.00 9.86 240 ILE B CA 1
ATOM 4535 C C . ILE B 1 240 ? 14.098 27.283 87.956 1.00 11.03 240 ILE B C 1
ATOM 4536 O O . ILE B 1 240 ? 15.292 27.584 87.904 1.00 11.55 240 ILE B O 1
ATOM 4541 N N . ILE B 1 241 ? 13.284 27.730 88.905 1.00 9.97 241 ILE B N 1
ATOM 4542 C CA . ILE B 1 241 ? 13.735 28.625 89.964 1.00 10.83 241 ILE B CA 1
ATOM 4543 C C . ILE B 1 241 ? 13.420 27.988 91.314 1.00 11.39 241 ILE B C 1
ATOM 4544 O O . ILE B 1 241 ? 12.299 27.521 91.545 1.00 12.49 241 ILE B O 1
ATOM 4549 N N . ASP B 1 242 ? 14.410 27.963 92.199 1.00 10.82 242 ASP B N 1
ATOM 4550 C CA . ASP B 1 242 ? 14.230 27.353 93.507 1.00 14.46 242 ASP B CA 1
ATOM 4551 C C . ASP B 1 242 ? 15.380 27.650 94.456 1.00 14.82 242 ASP B C 1
ATOM 4552 O O . ASP B 1 242 ? 16.411 28.183 94.051 1.00 14.72 242 ASP B O 1
ATOM 4557 N N . TYR B 1 243 ? 15.192 27.283 95.720 1.00 14.46 243 TYR B N 1
ATOM 4558 C CA . TYR B 1 243 ? 16.215 27.458 96.745 1.00 18.12 243 TYR B CA 1
ATOM 4559 C C . TYR B 1 243 ? 17.181 26.288 96.530 1.00 17.95 243 TYR B C 1
ATOM 4560 O O . TYR B 1 243 ? 16.747 25.137 96.470 1.00 17.22 243 TYR B O 1
ATOM 4569 N N . GLY B 1 244 ? 18.474 26.571 96.389 1.00 18.09 244 GLY B N 1
ATOM 4570 C CA . GLY B 1 244 ? 19.421 25.486 96.185 1.00 18.24 244 GLY B CA 1
ATOM 4571 C C . GLY B 1 244 ? 20.873 25.899 96.006 1.00 17.94 244 GLY B C 1
ATOM 4572 O O . GLY B 1 244 ? 21.238 27.052 96.252 1.00 17.31 244 GLY B O 1
ATOM 4573 N N . HIS B 1 245 ? 21.697 24.946 95.573 1.00 17.54 245 HIS B N 1
ATOM 4574 C CA . HIS B 1 245 ? 23.123 25.178 95.360 1.00 18.38 245 HIS B CA 1
ATOM 4575 C C . HIS B 1 245 ? 23.557 24.838 93.937 1.00 19.36 245 HIS B C 1
ATOM 4576 O O . HIS B 1 245 ? 22.910 24.042 93.248 1.00 19.20 245 HIS B O 1
ATOM 4583 N N . LEU B 1 246 ? 24.673 25.429 93.517 1.00 20.58 246 LEU B N 1
ATOM 4584 C CA . LEU B 1 246 ? 25.203 25.247 92.165 1.00 22.48 246 LEU B CA 1
ATOM 4585 C C . LEU B 1 246 ? 26.067 24.007 91.930 1.00 22.71 246 LEU B C 1
ATOM 4586 O O . LEU B 1 246 ? 26.149 23.518 90.805 1.00 22.04 246 LEU B O 1
ATOM 4591 N N . ARG B 1 247 ? 26.709 23.497 92.978 1.00 22.73 247 ARG B N 1
ATOM 4592 C CA . ARG B 1 247 ? 27.562 22.318 92.832 1.00 23.61 247 ARG B CA 1
ATOM 4593 C C . ARG B 1 247 ? 27.174 21.203 93.810 1.00 21.12 247 ARG B C 1
ATOM 4594 O O . ARG B 1 247 ? 26.933 21.461 94.986 1.00 20.35 247 ARG B O 1
ATOM 4602 N N . SER B 1 248 ? 27.111 19.966 93.326 1.00 19.43 248 SER B N 1
ATOM 4603 C CA . SER B 1 248 ? 26.758 18.846 94.195 1.00 21.49 248 SER B CA 1
ATOM 4604 C C . SER B 1 248 ? 27.729 18.850 95.364 1.00 24.01 248 SER B C 1
ATOM 4605 O O . SER B 1 248 ? 28.924 19.094 95.187 1.00 24.58 248 SER B O 1
ATOM 4608 N N . ASP B 1 249 ? 27.212 18.597 96.560 1.00 23.97 249 ASP B N 1
ATOM 4609 C CA . ASP B 1 249 ? 28.051 18.596 97.752 1.00 26.06 249 ASP B CA 1
ATOM 4610 C C . ASP B 1 249 ? 27.299 17.888 98.864 1.00 24.47 249 ASP B C 1
ATOM 4611 O O . ASP B 1 249 ? 26.240 17.322 98.622 1.00 25.84 249 ASP B O 1
ATOM 4616 N N . VAL B 1 250 ? 27.835 17.920 100.081 1.00 22.87 250 VAL B N 1
ATOM 4617 C CA . VAL B 1 250 ? 27.182 17.255 101.201 1.00 20.35 250 VAL B CA 1
ATOM 4618 C C . VAL B 1 250 ? 26.537 18.223 102.187 1.00 20.49 250 VAL B C 1
ATOM 4619 O O . VAL B 1 250 ? 26.810 19.426 102.166 1.00 19.83 250 VAL B O 1
ATOM 4623 N N . GLY B 1 251 ? 25.672 17.686 103.046 1.00 18.71 251 GLY B N 1
ATOM 4624 C CA . GLY B 1 251 ? 25.004 18.503 104.041 1.00 18.36 251 GLY B CA 1
ATOM 4625 C C . GLY B 1 251 ? 23.503 18.293 104.082 1.00 17.98 251 GLY B C 1
ATOM 4626 O O . GLY B 1 251 ? 22.856 18.130 103.049 1.00 18.30 251 GLY B O 1
ATOM 4627 N N . ASP B 1 252 ? 22.955 18.296 105.292 1.00 19.29 252 ASP B N 1
ATOM 4628 C CA . ASP B 1 252 ? 21.527 18.119 105.504 1.00 18.24 252 ASP B CA 1
ATOM 4629 C C . ASP B 1 252 ? 20.826 19.470 105.374 1.00 18.30 252 ASP B C 1
ATOM 4630 O O . ASP B 1 252 ? 21.179 20.416 106.081 1.00 16.69 252 ASP B O 1
ATOM 4635 N N . THR B 1 253 ? 19.844 19.560 104.473 1.00 16.16 253 THR B N 1
ATOM 4636 C CA . THR B 1 253 ? 19.099 20.811 104.279 1.00 16.64 253 THR B CA 1
ATOM 4637 C C . THR B 1 253 ? 17.586 20.608 104.388 1.00 15.79 253 THR B C 1
ATOM 4638 O O . THR B 1 253 ? 16.805 21.482 104.013 1.00 15.08 253 THR B O 1
ATOM 4642 N N . PHE B 1 254 ? 17.187 19.456 104.918 1.00 14.76 254 PHE B N 1
ATOM 4643 C CA . PHE B 1 254 ? 15.783 19.098 105.102 1.00 15.74 254 PHE B CA 1
ATOM 4644 C C . PHE B 1 254 ? 15.225 19.884 106.306 1.00 16.42 254 PHE B C 1
ATOM 4645 O O . PHE B 1 254 ? 15.605 19.638 107.444 1.00 14.81 254 PHE B O 1
ATOM 4653 N N . GLN B 1 255 ? 14.328 20.831 106.042 1.00 16.09 255 GLN B N 1
ATOM 4654 C CA . GLN B 1 255 ? 13.750 21.659 107.105 1.00 19.27 255 GLN B CA 1
ATOM 4655 C C . GLN B 1 255 ? 12.274 21.936 106.866 1.00 17.86 255 GLN B C 1
ATOM 4656 O O . GLN B 1 255 ? 11.778 21.798 105.751 1.00 19.62 255 GLN B O 1
ATOM 4662 N N . ALA B 1 256 ? 11.575 22.335 107.922 1.00 19.38 256 ALA B N 1
ATOM 4663 C CA . ALA B 1 256 ? 10.171 22.702 107.804 1.00 18.25 256 ALA B CA 1
ATOM 4664 C C . ALA B 1 256 ? 10.239 24.213 107.628 1.00 18.86 256 ALA B C 1
ATOM 4665 O O . ALA B 1 256 ? 11.172 24.848 108.120 1.00 15.74 256 ALA B O 1
ATOM 4667 N N . ILE B 1 257 ? 9.277 24.787 106.916 1.00 20.31 257 ILE B N 1
ATOM 4668 C CA . ILE B 1 257 ? 9.276 26.226 106.685 1.00 22.68 257 ILE B CA 1
ATOM 4669 C C . ILE B 1 257 ? 8.125 26.919 107.400 1.00 22.32 257 ILE B C 1
ATOM 4670 O O . ILE B 1 257 ? 6.959 26.635 107.128 1.00 23.13 257 ILE B O 1
ATOM 4675 N N . ALA B 1 258 ? 8.457 27.830 108.313 1.00 21.03 258 ALA B N 1
ATOM 4676 C CA . ALA B 1 258 ? 7.440 28.579 109.047 1.00 20.46 258 ALA B CA 1
ATOM 4677 C C . ALA B 1 258 ? 7.289 29.963 108.414 1.00 20.01 258 ALA B C 1
ATOM 4678 O O . ALA B 1 258 ? 8.072 30.341 107.538 1.00 18.08 258 ALA B O 1
ATOM 4680 N N . SER B 1 259 ? 6.288 30.717 108.862 1.00 19.06 259 SER B N 1
ATOM 4681 C CA . SER B 1 259 ? 6.030 32.044 108.314 1.00 18.10 259 SER B CA 1
ATOM 4682 C C . SER B 1 259 ? 7.188 33.029 108.443 1.00 18.40 259 SER B C 1
ATOM 4683 O O . SER B 1 259 ? 7.396 33.857 107.552 1.00 18.72 259 SER B O 1
ATOM 4686 N N . HIS B 1 260 ? 7.947 32.951 109.535 1.00 17.20 260 HIS B N 1
ATOM 4687 C CA . HIS B 1 260 ? 9.059 33.881 109.723 1.00 16.42 260 HIS B CA 1
ATOM 4688 C C . HIS B 1 260 ? 10.356 33.227 110.187 1.00 17.28 260 HIS B C 1
ATOM 4689 O O . HIS B 1 260 ? 11.213 33.890 110.784 1.00 16.54 260 HIS B O 1
ATOM 4696 N N . SER B 1 261 ? 10.511 31.940 109.891 1.00 15.09 261 SER B N 1
ATOM 4697 C CA . SER B 1 261 ? 11.708 31.206 110.284 1.00 15.58 261 SER B CA 1
ATOM 4698 C C . SER B 1 261 ? 11.638 29.763 109.801 1.00 15.41 261 SER B C 1
ATOM 4699 O O . SER B 1 261 ? 10.627 29.340 109.233 1.00 15.45 261 SER B O 1
ATOM 4702 N N . TYR B 1 262 ? 12.713 29.012 110.025 1.00 17.08 262 TYR B N 1
ATOM 4703 C CA . TYR B 1 262 ? 12.755 27.600 109.654 1.00 20.61 262 TYR B CA 1
ATOM 4704 C C . TYR B 1 262 ? 12.447 26.826 110.922 1.00 22.42 262 TYR B C 1
ATOM 4705 O O . TYR B 1 262 ? 12.632 27.350 112.017 1.00 24.56 262 TYR B O 1
ATOM 4714 N N . ALA B 1 263 ? 11.974 25.591 110.784 1.00 23.25 263 ALA B N 1
ATOM 4715 C CA . ALA B 1 263 ? 11.636 24.775 111.943 1.00 22.72 263 ALA B CA 1
ATOM 4716 C C . ALA B 1 263 ? 12.060 23.315 111.790 1.00 23.97 263 ALA B C 1
ATOM 4717 O O . ALA B 1 263 ? 12.496 22.887 110.717 1.00 22.69 263 ALA B O 1
ATOM 4719 N N . ASP B 1 264 ? 11.914 22.563 112.879 1.00 23.29 264 ASP B N 1
ATOM 4720 C CA . ASP B 1 264 ? 12.264 21.142 112.931 1.00 24.28 264 ASP B CA 1
ATOM 4721 C C . ASP B 1 264 ? 11.302 20.356 112.033 1.00 22.48 264 ASP B C 1
ATOM 4722 O O . ASP B 1 264 ? 10.093 20.381 112.248 1.00 24.72 264 ASP B O 1
ATOM 4727 N N . PRO B 1 265 ? 11.828 19.639 111.025 1.00 21.59 265 PRO B N 1
ATOM 4728 C CA . PRO B 1 265 ? 10.967 18.867 110.120 1.00 21.48 265 PRO B CA 1
ATOM 4729 C C . PRO B 1 265 ? 10.215 17.687 110.738 1.00 21.59 265 PRO B C 1
ATOM 4730 O O . PRO B 1 265 ? 9.224 17.214 110.172 1.00 18.64 265 PRO B O 1
ATOM 4734 N N . LEU B 1 266 ? 10.675 17.216 111.892 1.00 22.26 266 LEU B N 1
ATOM 4735 C CA . LEU B 1 266 ? 10.013 16.099 112.552 1.00 27.43 266 LEU B CA 1
ATOM 4736 C C . LEU B 1 266 ? 8.873 16.559 113.467 1.00 30.42 266 LEU B C 1
ATOM 4737 O O . LEU B 1 266 ? 8.211 15.737 114.101 1.00 30.15 266 LEU B O 1
ATOM 4742 N N . GLN B 1 267 ? 8.637 17.869 113.530 1.00 33.11 267 GLN B N 1
ATOM 4743 C CA . GLN B 1 267 ? 7.563 18.409 114.367 1.00 37.33 267 GLN B CA 1
ATOM 4744 C C . GLN B 1 267 ? 6.261 18.580 113.575 1.00 38.53 267 GLN B C 1
ATOM 4745 O O . GLN B 1 267 ? 6.277 18.953 112.403 1.00 38.54 267 GLN B O 1
ATOM 4751 N N . HIS B 1 268 ? 5.138 18.304 114.232 1.00 40.42 268 HIS B N 1
ATOM 4752 C CA . HIS B 1 268 ? 3.809 18.408 113.624 1.00 41.83 268 HIS B CA 1
ATOM 4753 C C . HIS B 1 268 ? 3.685 17.966 112.167 1.00 41.24 268 HIS B C 1
ATOM 4754 O O . HIS B 1 268 ? 3.317 18.757 111.293 1.00 41.14 268 HIS B O 1
ATOM 4761 N N . PRO B 1 269 ? 3.979 16.688 111.887 1.00 40.00 269 PRO B N 1
ATOM 4762 C CA . PRO B 1 269 ? 3.881 16.181 110.516 1.00 38.91 269 PRO B CA 1
ATOM 4763 C C . PRO B 1 269 ? 2.485 16.367 109.919 1.00 38.93 269 PRO B C 1
ATOM 4764 O O . PRO B 1 269 ? 1.477 16.034 110.544 1.00 39.06 269 PRO B O 1
ATOM 4768 N N . GLY B 1 270 ? 2.435 16.908 108.706 1.00 36.61 270 GLY B N 1
ATOM 4769 C CA . GLY B 1 270 ? 1.159 17.132 108.055 1.00 35.17 270 GLY B CA 1
ATOM 4770 C C . GLY B 1 270 ? 0.644 18.550 108.231 1.00 34.06 270 GLY B C 1
ATOM 4771 O O . GLY B 1 270 ? -0.293 18.957 107.546 1.00 35.45 270 GLY B O 1
ATOM 4772 N N . ARG B 1 271 ? 1.251 19.302 109.146 1.00 32.37 271 ARG B N 1
ATOM 4773 C CA . ARG B 1 271 ? 0.848 20.682 109.396 1.00 31.09 271 ARG B CA 1
ATOM 4774 C C . ARG B 1 271 ? 1.971 21.670 109.098 1.00 31.03 271 ARG B C 1
ATOM 4775 O O . ARG B 1 271 ? 1.843 22.870 109.347 1.00 28.64 271 ARG B O 1
ATOM 4783 N N . ALA B 1 272 ? 3.077 21.164 108.564 1.00 29.56 272 ALA B N 1
ATOM 4784 C CA . ALA B 1 272 ? 4.200 22.029 108.248 1.00 28.73 272 ALA B CA 1
ATOM 4785 C C . ALA B 1 272 ? 4.644 21.865 106.804 1.00 27.23 272 ALA B C 1
ATOM 4786 O O . ALA B 1 272 ? 4.633 20.764 106.252 1.00 24.51 272 ALA B O 1
ATOM 4788 N N . ASP B 1 273 ? 5.012 22.981 106.190 1.00 27.21 273 ASP B N 1
ATOM 4789 C CA . ASP B 1 273 ? 5.497 22.973 104.818 1.00 28.04 273 ASP B CA 1
ATOM 4790 C C . ASP B 1 273 ? 6.954 22.519 104.918 1.00 26.65 273 ASP B C 1
ATOM 4791 O O . ASP B 1 273 ? 7.725 23.081 105.692 1.00 28.26 273 ASP B O 1
ATOM 4796 N N . LEU B 1 274 ? 7.319 21.489 104.159 1.00 24.58 274 LEU B N 1
ATOM 4797 C CA . LEU B 1 274 ? 8.680 20.947 104.199 1.00 21.60 274 LEU B CA 1
ATOM 4798 C C . LEU B 1 274 ? 9.483 21.268 102.946 1.00 20.97 274 LEU B C 1
ATOM 4799 O O . LEU B 1 274 ? 8.919 21.448 101.873 1.00 22.86 274 LEU B O 1
ATOM 4804 N N . THR B 1 275 ? 10.804 21.333 103.085 1.00 20.35 275 THR B N 1
ATOM 4805 C CA . THR B 1 275 ? 11.667 21.631 101.947 1.00 20.25 275 THR B CA 1
ATOM 4806 C C . THR B 1 275 ? 13.085 21.082 102.099 1.00 18.89 275 THR B C 1
ATOM 4807 O O . THR B 1 275 ? 13.491 20.653 103.179 1.00 16.56 275 THR B O 1
ATOM 4811 N N . ALA B 1 276 ? 13.828 21.117 100.997 1.00 18.01 276 ALA B N 1
ATOM 4812 C CA . ALA B 1 276 ? 15.231 20.705 100.967 1.00 17.57 276 ALA B CA 1
ATOM 4813 C C . ALA B 1 276 ? 15.832 21.342 99.723 1.00 16.12 276 ALA B C 1
ATOM 4814 O O . ALA B 1 276 ? 15.144 21.492 98.711 1.00 13.46 276 ALA B O 1
ATOM 4816 N N . HIS B 1 277 ? 17.102 21.726 99.806 1.00 15.42 277 HIS B N 1
ATOM 4817 C CA . HIS B 1 277 ? 17.777 22.343 98.671 1.00 16.73 277 HIS B CA 1
ATOM 4818 C C . HIS B 1 277 ? 17.624 21.531 97.410 1.00 15.15 277 HIS B C 1
ATOM 4819 O O . HIS B 1 277 ? 17.616 20.302 97.446 1.00 13.00 277 HIS B O 1
ATOM 4826 N N . VAL B 1 278 ? 17.516 22.238 96.295 1.00 12.82 278 VAL B N 1
ATOM 4827 C CA . VAL B 1 278 ? 17.465 21.607 94.996 1.00 12.93 278 VAL B CA 1
ATOM 4828 C C . VAL B 1 278 ? 18.933 21.596 94.539 1.00 13.92 278 VAL B C 1
ATOM 4829 O O . VAL B 1 278 ? 19.642 22.600 94.676 1.00 13.42 278 VAL B O 1
ATOM 4833 N N . ASP B 1 279 ? 19.392 20.460 94.023 1.00 13.86 279 ASP B N 1
ATOM 4834 C CA . ASP B 1 279 ? 20.766 20.326 93.534 1.00 12.46 279 ASP B CA 1
ATOM 4835 C C . ASP B 1 279 ? 20.739 20.735 92.048 1.00 13.47 279 ASP B C 1
ATOM 4836 O O . ASP B 1 279 ? 20.381 19.933 91.185 1.00 11.72 279 ASP B O 1
ATOM 4841 N N . PHE B 1 280 ? 21.099 21.985 91.757 1.00 13.38 280 PHE B N 1
ATOM 4842 C CA . PHE B 1 280 ? 21.081 22.486 90.382 1.00 12.37 280 PHE B CA 1
ATOM 4843 C C . PHE B 1 280 ? 22.140 21.827 89.491 1.00 14.09 280 PHE B C 1
ATOM 4844 O O . PHE B 1 280 ? 22.001 21.792 88.270 1.00 13.74 280 PHE B O 1
ATOM 4852 N N . ASP B 1 281 ? 23.181 21.281 90.112 1.00 13.45 281 ASP B N 1
ATOM 4853 C CA . ASP B 1 281 ? 24.253 20.580 89.390 1.00 13.80 281 ASP B CA 1
ATOM 4854 C C . ASP B 1 281 ? 23.634 19.282 88.843 1.00 12.43 281 ASP B C 1
ATOM 4855 O O . ASP B 1 281 ? 23.771 18.963 87.662 1.00 13.03 281 ASP B O 1
ATOM 4860 N N . ALA B 1 282 ? 22.936 18.546 89.707 1.00 12.77 282 ALA B N 1
ATOM 4861 C CA . ALA B 1 282 ? 22.294 17.292 89.311 1.00 11.87 282 ALA B CA 1
ATOM 4862 C C . ALA B 1 282 ? 21.209 17.524 88.262 1.00 13.64 282 ALA B C 1
ATOM 4863 O O . ALA B 1 282 ? 21.002 16.695 87.370 1.00 15.24 282 ALA B O 1
ATOM 4865 N N . LEU B 1 283 ? 20.500 18.642 88.388 1.00 13.59 283 LEU B N 1
ATOM 4866 C CA . LEU B 1 28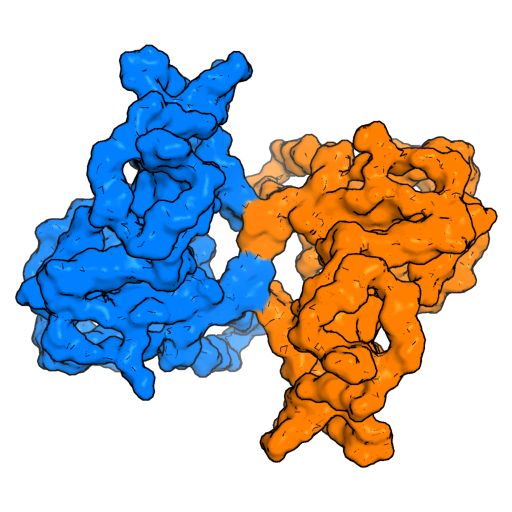3 ? 19.448 19.002 87.440 1.00 13.74 283 LEU B CA 1
ATOM 4867 C C . LEU B 1 283 ? 20.076 19.179 86.049 1.00 12.78 283 LEU B C 1
ATOM 4868 O O . LEU B 1 283 ? 19.578 18.648 85.056 1.00 14.04 283 LEU B O 1
ATOM 4873 N N . GLY B 1 284 ? 21.167 19.936 85.989 1.00 12.12 284 GLY B N 1
ATOM 4874 C CA . GLY B 1 284 ? 21.850 20.173 84.727 1.00 13.22 284 GLY B CA 1
ATOM 4875 C C . GLY B 1 284 ? 22.408 18.900 84.110 1.00 14.33 284 GLY B C 1
ATOM 4876 O O . GLY B 1 284 ? 22.319 18.700 82.893 1.00 16.60 284 GLY B O 1
ATOM 4877 N N . ARG B 1 285 ? 22.974 18.033 84.948 1.00 14.71 285 ARG B N 1
ATOM 4878 C CA . ARG B 1 285 ? 23.537 16.766 84.484 1.00 15.68 285 ARG B CA 1
ATOM 4879 C C . ARG B 1 285 ? 22.470 15.873 83.860 1.00 15.05 285 ARG B C 1
ATOM 4880 O O . ARG B 1 285 ? 22.689 15.274 82.808 1.00 16.39 285 ARG B O 1
ATOM 4888 N N . ALA B 1 286 ? 21.321 15.779 84.520 1.00 14.63 286 ALA B N 1
ATOM 4889 C CA . ALA B 1 286 ? 20.228 14.953 84.027 1.00 15.82 286 ALA B CA 1
ATOM 4890 C C . ALA B 1 286 ? 19.767 15.454 82.659 1.00 16.02 286 ALA B C 1
ATOM 4891 O O . ALA B 1 286 ? 19.540 14.661 81.744 1.00 15.38 286 ALA B O 1
ATOM 4893 N N . ALA B 1 287 ? 19.648 16.774 82.517 1.00 15.40 287 ALA B N 1
ATOM 4894 C CA . ALA B 1 287 ? 19.224 17.370 81.257 1.00 13.30 287 ALA B CA 1
ATOM 4895 C C . ALA B 1 287 ? 20.198 17.005 80.139 1.00 15.31 287 ALA B C 1
ATOM 4896 O O . ALA B 1 287 ? 19.788 16.547 79.069 1.00 15.78 287 ALA B O 1
ATOM 4898 N N . GLU B 1 288 ? 21.486 17.225 80.389 1.00 14.05 288 GLU B N 1
ATOM 4899 C CA . GLU B 1 288 ? 22.531 16.915 79.418 1.00 16.64 288 GLU B CA 1
ATOM 4900 C C . GLU B 1 288 ? 22.615 15.409 79.105 1.00 17.93 288 GLU B C 1
ATOM 4901 O O . GLU B 1 288 ? 22.916 15.025 77.974 1.00 19.26 288 GLU B O 1
ATOM 4907 N N . SER B 1 289 ? 22.344 14.563 80.095 1.00 17.47 289 SER B N 1
ATOM 4908 C CA . SER B 1 289 ? 22.436 13.116 79.899 1.00 19.13 289 SER B CA 1
ATOM 4909 C C . SER B 1 289 ? 21.503 12.568 78.821 1.00 20.93 289 SER B C 1
ATOM 4910 O O . SER B 1 289 ? 21.743 11.482 78.280 1.00 18.12 289 SER B O 1
ATOM 4913 N N . ILE B 1 290 ? 20.433 13.298 78.515 1.00 21.22 290 ILE B N 1
ATOM 4914 C CA . ILE B 1 290 ? 19.506 12.837 77.492 1.00 20.17 290 ILE B CA 1
ATOM 4915 C C . ILE B 1 290 ? 19.441 13.716 76.249 1.00 20.11 290 ILE B C 1
ATOM 4916 O O . ILE B 1 290 ? 18.498 13.622 75.473 1.00 21.48 290 ILE B O 1
ATOM 4921 N N . GLY B 1 291 ? 20.441 14.567 76.055 1.00 20.22 291 GLY B N 1
ATOM 4922 C CA . GLY B 1 291 ? 20.453 15.398 74.867 1.00 20.68 291 GLY B CA 1
ATOM 4923 C C . GLY B 1 291 ? 19.962 16.833 74.953 1.00 20.84 291 GLY B C 1
ATOM 4924 O O . GLY B 1 291 ? 20.110 17.576 73.978 1.00 18.19 291 GLY B O 1
ATOM 4925 N N . ALA B 1 292 ? 19.365 17.233 76.077 1.00 21.01 292 ALA B N 1
ATOM 4926 C CA . ALA B 1 292 ? 18.895 18.619 76.232 1.00 21.87 292 ALA B CA 1
ATOM 4927 C C . ALA B 1 292 ? 20.082 19.499 76.636 1.00 20.72 292 ALA B C 1
ATOM 4928 O O . ALA B 1 292 ? 21.118 18.983 77.030 1.00 21.67 292 ALA B O 1
ATOM 4930 N N . ARG B 1 293 ? 19.934 20.821 76.547 1.00 20.50 293 ARG B N 1
ATOM 4931 C CA . ARG B 1 293 ? 21.026 21.735 76.893 1.00 17.43 293 ARG B CA 1
ATOM 4932 C C . ARG B 1 293 ? 20.735 22.582 78.134 1.00 18.25 293 ARG B C 1
ATOM 4933 O O . ARG B 1 293 ? 19.710 23.265 78.208 1.00 15.30 293 ARG B O 1
ATOM 4941 N N . ALA B 1 294 ? 21.655 22.537 79.097 1.00 15.69 294 ALA B N 1
ATOM 4942 C CA . ALA B 1 294 ? 21.532 23.297 80.338 1.00 15.86 294 ALA B CA 1
ATOM 4943 C C . ALA B 1 294 ? 22.147 24.687 80.169 1.00 15.69 294 ALA B C 1
ATOM 4944 O O . ALA B 1 294 ? 23.159 24.851 79.479 1.00 14.57 294 ALA B O 1
ATOM 4946 N N . HIS B 1 295 ? 21.533 25.677 80.814 1.00 14.40 295 HIS B N 1
ATOM 4947 C CA . HIS B 1 295 ? 21.988 27.063 80.744 1.00 13.97 295 HIS B CA 1
ATOM 4948 C C . HIS B 1 295 ? 22.094 27.642 82.146 1.00 13.61 295 HIS B C 1
ATOM 4949 O O . HIS B 1 295 ? 21.131 27.611 82.910 1.00 12.02 295 HIS B O 1
ATOM 4956 N N . GLY B 1 296 ? 23.255 28.201 82.459 1.00 15.52 296 GLY B N 1
ATOM 4957 C CA . GLY B 1 296 ? 23.485 28.759 83.776 1.00 14.80 296 GLY B CA 1
ATOM 4958 C C . GLY B 1 296 ? 24.136 27.653 84.580 1.00 17.19 296 GLY B C 1
ATOM 4959 O O . GLY B 1 296 ? 25.007 26.960 84.069 1.00 18.93 296 GLY B O 1
ATOM 4960 N N . PRO B 1 297 ? 23.751 27.462 85.847 1.00 17.00 297 PRO B N 1
ATOM 4961 C CA . PRO B 1 297 ? 22.731 28.222 86.576 1.00 16.06 297 PRO B CA 1
ATOM 4962 C C . PRO B 1 297 ? 23.315 29.521 87.149 1.00 16.37 297 PRO B C 1
ATOM 4963 O O . PRO B 1 297 ? 24.528 29.708 87.154 1.00 15.49 297 PRO B O 1
ATOM 4967 N N . VAL B 1 298 ? 22.446 30.422 87.600 1.00 16.05 298 VAL B N 1
ATOM 4968 C CA . VAL B 1 298 ? 22.871 31.695 88.188 1.00 14.94 298 VAL B CA 1
ATOM 4969 C C . VAL B 1 298 ? 21.970 31.977 89.383 1.00 14.31 298 VAL B C 1
ATOM 4970 O O . VAL B 1 298 ? 20.993 31.260 89.602 1.00 14.01 298 VAL B O 1
ATOM 4974 N N . THR B 1 299 ? 22.290 33.005 90.164 1.00 14.16 299 THR B N 1
ATOM 4975 C CA . THR B 1 299 ? 21.450 33.347 91.312 1.00 13.42 299 THR B CA 1
ATOM 4976 C C . THR B 1 299 ? 20.214 34.099 90.817 1.00 10.39 299 THR B C 1
ATOM 4977 O O . THR B 1 299 ? 20.236 34.720 89.754 1.00 11.62 299 THR B O 1
ATOM 4981 N N . GLN B 1 300 ? 19.129 34.018 91.576 1.00 11.06 300 GLN B N 1
ATOM 4982 C CA . GLN B 1 300 ? 17.903 34.739 91.228 1.00 12.19 300 GLN B CA 1
ATOM 4983 C C . GLN B 1 300 ? 18.233 36.229 91.118 1.00 12.34 300 GLN B C 1
ATOM 4984 O O . GLN B 1 300 ? 17.754 36.919 90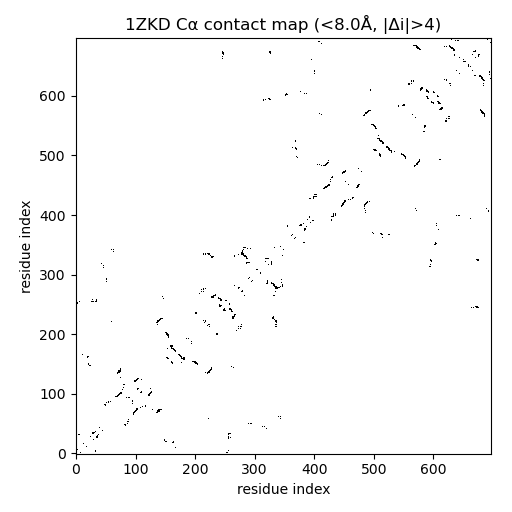.217 1.00 12.09 300 GLN B O 1
ATOM 4990 N N . GLY B 1 301 ? 19.054 36.719 92.043 1.00 12.70 301 GLY B N 1
ATOM 4991 C CA . GLY B 1 301 ? 19.434 38.121 92.028 1.00 12.16 301 GLY B CA 1
ATOM 4992 C C . GLY B 1 301 ? 20.069 38.537 90.716 1.00 13.63 301 GLY B C 1
ATOM 4993 O O . GLY B 1 301 ? 19.659 39.526 90.102 1.00 14.60 301 GLY B O 1
ATOM 4994 N N . ALA B 1 302 ? 21.077 37.791 90.277 1.00 12.42 302 ALA B N 1
ATOM 4995 C CA . ALA B 1 302 ? 21.739 38.116 89.018 1.00 14.30 302 ALA B CA 1
ATOM 4996 C C . ALA B 1 302 ? 20.776 37.972 87.835 1.00 12.80 302 ALA B C 1
ATOM 4997 O O . ALA B 1 302 ? 20.784 38.795 86.920 1.00 12.45 302 ALA B O 1
ATOM 4999 N N . PHE B 1 303 ? 19.935 36.942 87.861 1.00 12.83 303 PHE B N 1
ATOM 5000 C CA . PHE B 1 303 ? 18.986 36.721 86.766 1.00 13.16 303 PHE B CA 1
ATOM 5001 C C . PHE B 1 303 ? 18.021 37.898 86.585 1.00 12.68 303 PHE B C 1
ATOM 5002 O O . PHE B 1 303 ? 17.904 38.444 85.489 1.00 13.86 303 PHE B O 1
ATOM 5010 N N . LEU B 1 304 ? 17.336 38.292 87.656 1.00 11.40 304 LEU B N 1
ATOM 5011 C CA . LEU B 1 304 ? 16.375 39.391 87.565 1.00 12.06 304 LEU B CA 1
ATOM 5012 C C . LEU B 1 304 ? 17.022 40.740 87.271 1.00 12.46 304 LEU B C 1
ATOM 5013 O O . LEU B 1 304 ? 16.444 41.566 86.561 1.00 13.82 304 LEU B O 1
ATOM 5018 N N . LYS B 1 305 ? 18.214 40.976 87.810 1.00 12.73 305 LYS B N 1
ATOM 5019 C CA . LYS B 1 305 ? 18.904 42.235 87.548 1.00 12.64 305 LYS B CA 1
ATOM 5020 C C . LYS B 1 305 ? 19.246 42.349 86.063 1.00 14.73 305 LYS B C 1
ATOM 5021 O O . LYS B 1 305 ? 19.139 43.427 85.473 1.00 14.47 305 LYS B O 1
ATOM 5027 N N . ARG B 1 306 ? 19.677 41.241 85.466 1.00 15.59 306 ARG B N 1
ATOM 5028 C CA . ARG B 1 306 ? 20.021 41.221 84.045 1.00 15.41 306 ARG B CA 1
ATOM 5029 C C . ARG B 1 306 ? 18.789 41.443 83.161 1.00 15.28 306 ARG B C 1
ATOM 5030 O O . ARG B 1 306 ? 18.908 41.906 82.027 1.00 13.74 306 ARG B O 1
ATOM 5038 N N . LEU B 1 307 ? 17.610 41.115 83.681 1.00 15.18 307 LEU B N 1
ATOM 5039 C CA . LEU B 1 307 ? 16.367 41.309 82.935 1.00 15.19 307 LEU B CA 1
ATOM 5040 C C . LEU B 1 307 ? 15.839 42.736 83.099 1.00 14.76 307 LEU B C 1
ATOM 5041 O O . LEU B 1 307 ? 14.797 43.085 82.549 1.00 15.43 307 LEU B O 1
ATOM 5046 N N . GLY B 1 308 ? 16.553 43.550 83.869 1.00 14.92 308 GLY B N 1
ATOM 5047 C CA . GLY B 1 308 ? 16.148 44.935 84.075 1.00 14.45 308 GLY B CA 1
ATOM 5048 C C . GLY B 1 308 ? 15.171 45.239 85.202 1.00 15.06 308 GLY B C 1
ATOM 5049 O O . GLY B 1 308 ? 14.455 46.243 85.133 1.00 13.67 308 GLY B O 1
ATOM 5050 N N . ILE B 1 309 ? 15.138 44.405 86.241 1.00 11.39 309 ILE B N 1
ATOM 5051 C CA . ILE B 1 309 ? 14.203 44.620 87.348 1.00 10.93 309 ILE B CA 1
ATOM 5052 C C . ILE B 1 309 ? 14.407 45.955 88.083 1.00 10.68 309 ILE B C 1
ATOM 5053 O O . ILE B 1 309 ? 13.446 46.559 88.542 1.00 11.71 309 ILE B O 1
ATOM 5058 N N . GLU B 1 310 ? 15.645 46.420 88.191 1.00 12.20 310 GLU B N 1
ATOM 5059 C CA . GLU B 1 310 ? 15.907 47.695 88.860 1.00 14.84 310 GLU B CA 1
ATOM 5060 C C . GLU B 1 310 ? 15.245 48.890 88.135 1.00 14.97 310 GLU B C 1
ATOM 5061 O O . GLU B 1 310 ? 14.684 49.771 88.777 1.00 13.26 310 GLU B O 1
ATOM 5067 N N . THR B 1 311 ? 15.302 48.909 86.806 1.00 13.15 311 THR B N 1
ATOM 5068 C CA . THR B 1 311 ? 14.696 49.996 86.035 1.00 16.09 311 THR B CA 1
ATOM 5069 C C . THR B 1 311 ? 13.167 49.958 86.104 1.00 17.50 311 THR B C 1
ATOM 5070 O O . THR B 1 311 ? 12.513 51.003 86.179 1.00 15.57 311 THR B O 1
ATOM 5074 N N . ARG B 1 312 ? 12.600 48.753 86.075 1.00 15.33 312 ARG B N 1
ATOM 5075 C CA . ARG B 1 312 ? 11.152 48.597 86.160 1.00 15.55 312 ARG B CA 1
ATOM 5076 C C . ARG B 1 312 ? 10.679 49.046 87.541 1.00 14.80 312 ARG B C 1
ATOM 5077 O O . ARG B 1 312 ? 9.644 49.699 87.672 1.00 14.67 312 ARG B O 1
ATOM 5085 N N . ALA B 1 313 ? 11.443 48.693 88.570 1.00 13.56 313 ALA B N 1
ATOM 5086 C CA . ALA B 1 313 ? 11.085 49.072 89.936 1.00 14.00 313 ALA B CA 1
ATOM 5087 C C . ALA B 1 313 ? 11.084 50.602 90.103 1.00 13.59 313 ALA B C 1
ATOM 5088 O O . ALA B 1 313 ? 10.165 51.169 90.695 1.00 13.36 313 ALA B O 1
ATOM 5090 N N . LEU B 1 314 ? 12.120 51.256 89.586 1.00 12.71 314 LEU B N 1
ATOM 5091 C CA . LEU B 1 314 ? 12.240 52.710 89.670 1.00 15.39 314 LEU B CA 1
ATOM 5092 C C . LEU B 1 314 ? 11.065 53.381 88.967 1.00 16.00 314 LEU B C 1
ATOM 5093 O O . LEU B 1 314 ? 10.485 54.350 89.460 1.00 15.75 314 LEU B O 1
ATOM 5098 N N . SER B 1 315 ? 10.729 52.854 87.800 1.00 16.35 315 SER B N 1
ATOM 5099 C CA . SER B 1 315 ? 9.634 53.384 87.007 1.00 17.61 315 SER B CA 1
ATOM 5100 C C . SER B 1 315 ? 8.333 53.309 87.810 1.00 18.45 315 SER B C 1
ATOM 5101 O O . SER B 1 315 ? 7.556 54.268 87.838 1.00 17.00 315 SER B O 1
ATOM 5104 N N . LEU B 1 316 ? 8.118 52.173 88.474 1.00 15.98 316 LEU B N 1
ATOM 5105 C CA . LEU B 1 316 ? 6.925 51.951 89.281 1.00 18.05 316 LEU B CA 1
ATOM 5106 C C . LEU B 1 316 ? 6.872 52.826 90.534 1.00 17.59 316 LEU B C 1
ATOM 5107 O O . LEU B 1 316 ? 5.803 53.317 90.896 1.00 18.03 316 LEU B O 1
ATOM 5120 N N . ALA B 1 318 ? 8.352 55.787 90.936 1.00 14.67 318 ALA B N 1
ATOM 5121 C CA . ALA B 1 318 ? 8.223 57.187 90.537 1.00 16.37 318 ALA B CA 1
ATOM 5122 C C . ALA B 1 318 ? 6.750 57.597 90.393 1.00 16.56 318 ALA B C 1
ATOM 5123 O O . ALA B 1 318 ? 6.389 58.731 90.673 1.00 18.16 318 ALA B O 1
ATOM 5125 N N . LYS B 1 319 ? 5.901 56.666 89.978 1.00 18.49 319 LYS B N 1
ATOM 5126 C CA . LYS B 1 319 ? 4.484 56.965 89.781 1.00 21.35 319 LYS B CA 1
ATOM 5127 C C . LYS B 1 319 ? 3.555 56.492 90.894 1.00 20.79 319 LYS B C 1
ATOM 5128 O O . LYS B 1 319 ? 2.346 56.686 90.805 1.00 20.10 319 LYS B O 1
ATOM 5134 N N . ALA B 1 320 ? 4.109 55.889 91.942 1.00 18.84 320 ALA B N 1
ATOM 5135 C CA . ALA B 1 320 ? 3.294 55.369 93.035 1.00 19.89 320 ALA B CA 1
ATOM 5136 C C . ALA B 1 320 ? 3.165 56.305 94.230 1.00 20.13 320 ALA B C 1
ATOM 5137 O O . ALA B 1 320 ? 3.950 57.242 94.394 1.00 20.51 320 ALA B O 1
ATOM 5139 N N . THR B 1 321 ? 2.168 56.023 95.066 1.00 22.10 321 THR B N 1
ATOM 5140 C CA . THR B 1 321 ? 1.935 56.788 96.285 1.00 23.92 321 THR B CA 1
ATOM 5141 C C . THR B 1 321 ? 3.118 56.447 97.183 1.00 23.38 321 THR B C 1
ATOM 5142 O O . THR B 1 321 ? 3.835 55.478 96.923 1.00 22.94 321 THR B O 1
ATOM 5146 N N . PRO B 1 322 ? 3.334 57.223 98.253 1.00 22.59 322 PRO B N 1
ATOM 5147 C CA . PRO B 1 322 ? 4.461 56.959 99.156 1.00 22.89 322 PRO B CA 1
ATOM 5148 C C . PRO B 1 322 ? 4.553 55.541 99.740 1.00 22.66 322 PRO B C 1
ATOM 5149 O O . PRO B 1 322 ? 5.637 54.958 99.786 1.00 22.06 322 PRO B O 1
ATOM 5153 N N . GLN B 1 323 ? 3.429 54.991 100.186 1.00 23.32 323 GLN B N 1
ATOM 5154 C CA . GLN B 1 323 ? 3.428 53.654 100.776 1.00 26.04 323 GLN B CA 1
ATOM 5155 C C . GLN B 1 323 ? 3.693 52.566 99.747 1.00 24.84 323 GLN B C 1
ATOM 5156 O O . GLN B 1 323 ? 4.452 51.630 100.003 1.00 25.32 323 GLN B O 1
ATOM 5162 N N . VAL B 1 324 ? 3.055 52.687 98.589 1.00 22.88 324 VAL B N 1
ATOM 5163 C CA . VAL B 1 324 ? 3.232 51.721 97.519 1.00 23.24 324 VAL B CA 1
ATOM 5164 C C . VAL B 1 324 ? 4.679 51.779 97.034 1.00 23.46 324 VAL B C 1
ATOM 5165 O O . VAL B 1 324 ? 5.295 50.748 96.756 1.00 22.36 324 VAL B O 1
ATOM 5169 N N . SER B 1 325 ? 5.223 52.990 96.952 1.00 20.43 325 SER B N 1
ATOM 5170 C CA . SER B 1 325 ? 6.599 53.165 96.518 1.00 20.76 325 SER B CA 1
ATOM 5171 C C . SER B 1 325 ? 7.533 52.417 97.465 1.00 21.10 325 SER B C 1
ATOM 5172 O O . SER B 1 325 ? 8.485 51.765 97.030 1.00 19.50 325 SER B O 1
ATOM 5175 N N . GLU B 1 326 ? 7.255 52.525 98.761 1.00 20.64 326 GLU B N 1
ATOM 5176 C CA . GLU B 1 326 ? 8.058 51.865 99.784 1.00 20.85 326 GLU B CA 1
ATOM 5177 C C . GLU B 1 326 ? 7.916 50.347 99.652 1.00 18.57 326 GLU B C 1
ATOM 5178 O O . GLU B 1 326 ? 8.886 49.608 99.816 1.00 17.31 326 GLU B O 1
ATOM 5184 N N . ASP B 1 327 ? 6.710 49.882 99.344 1.00 18.01 327 ASP B N 1
ATOM 5185 C CA . ASP B 1 327 ? 6.475 48.451 99.178 1.00 18.55 327 ASP B CA 1
ATOM 5186 C C . ASP B 1 327 ? 7.265 47.894 97.989 1.00 17.03 327 ASP B C 1
ATOM 5187 O O . ASP B 1 327 ? 7.775 46.778 98.036 1.00 14.57 327 ASP B O 1
ATOM 5192 N N . ILE B 1 328 ? 7.359 48.679 96.922 1.00 15.91 328 ILE B N 1
ATOM 5193 C CA . ILE B 1 328 ? 8.086 48.258 95.732 1.00 15.59 328 ILE B CA 1
ATOM 5194 C C . ILE B 1 328 ? 9.583 48.165 96.016 1.00 14.33 328 ILE B C 1
ATOM 5195 O O . ILE B 1 328 ? 10.244 47.214 95.602 1.00 14.59 328 ILE B O 1
ATOM 5200 N N . ALA B 1 329 ? 10.115 49.156 96.724 1.00 14.72 329 ALA B N 1
ATOM 5201 C CA . ALA B 1 329 ? 11.534 49.182 97.059 1.00 14.63 329 ALA B CA 1
ATOM 5202 C C . ALA B 1 329 ? 11.931 47.957 97.886 1.00 14.22 329 ALA B C 1
ATOM 5203 O O . ALA B 1 329 ? 12.972 47.346 97.644 1.00 14.69 329 ALA B O 1
ATOM 5205 N N . GLY B 1 330 ? 11.103 47.611 98.866 1.00 12.85 330 GLY B N 1
ATOM 5206 C CA . GLY B 1 330 ? 11.388 46.457 99.701 1.00 13.33 330 GLY B CA 1
ATOM 5207 C C . GLY B 1 330 ? 11.294 45.177 98.886 1.00 14.45 330 GLY B C 1
ATOM 5208 O O . GLY B 1 330 ? 12.100 44.263 99.052 1.00 13.98 330 GLY B O 1
ATOM 5209 N N . ALA B 1 331 ? 10.296 45.113 98.006 1.00 13.60 331 ALA B N 1
ATOM 5210 C CA . ALA B 1 331 ? 10.093 43.949 97.148 1.00 14.14 331 ALA B CA 1
ATOM 5211 C C . ALA B 1 331 ? 11.324 43.706 96.284 1.00 13.76 331 ALA B C 1
ATOM 5212 O O . ALA B 1 331 ? 11.725 42.559 96.080 1.00 14.67 331 ALA B O 1
ATOM 5214 N N . LEU B 1 332 ? 11.916 44.784 95.770 1.00 13.56 332 LEU B N 1
ATOM 5215 C CA . LEU B 1 332 ? 13.118 44.676 94.939 1.00 14.03 332 LEU B CA 1
ATOM 5216 C C . LEU B 1 332 ? 14.265 44.039 95.728 1.00 13.46 332 LEU B C 1
ATOM 5217 O O . LEU B 1 332 ? 15.000 43.204 95.207 1.00 12.56 332 LEU B O 1
ATOM 5222 N N . GLN B 1 333 ? 14.420 44.444 96.985 1.00 13.75 333 GLN B N 1
ATOM 5223 C CA . GLN B 1 333 ? 15.481 43.898 97.832 1.00 13.62 333 GLN B CA 1
ATOM 5224 C C . GLN B 1 333 ? 15.250 42.419 98.154 1.00 14.01 333 GLN B C 1
ATOM 5225 O O . GLN B 1 333 ? 16.174 41.619 98.076 1.00 14.34 333 GLN B O 1
ATOM 5231 N N . ARG B 1 334 ? 14.019 42.067 98.520 1.00 14.25 334 ARG B N 1
ATOM 5232 C CA . ARG B 1 334 ? 13.684 40.682 98.866 1.00 15.71 334 ARG B CA 1
ATOM 5233 C C . ARG B 1 334 ? 13.948 39.719 97.712 1.00 16.06 334 ARG B C 1
ATOM 5234 O O . ARG B 1 334 ? 14.365 38.569 97.919 1.00 14.24 334 ARG B O 1
ATOM 5242 N N . LEU B 1 335 ? 13.701 40.197 96.497 1.00 14.01 335 LEU B N 1
ATOM 5243 C CA . LEU B 1 335 ? 13.894 39.401 95.289 1.00 14.44 335 LEU B CA 1
ATOM 5244 C C . LEU B 1 335 ? 15.336 39.331 94.802 1.00 13.82 335 LEU B C 1
ATOM 5245 O O . LEU B 1 335 ? 15.754 38.322 94.230 1.00 15.82 335 LEU B O 1
ATOM 5250 N N . THR B 1 336 ? 16.110 40.383 95.040 1.00 13.45 336 THR B N 1
ATOM 5251 C CA . THR B 1 336 ? 17.468 40.415 94.502 1.00 13.92 336 THR B CA 1
ATOM 5252 C C . THR B 1 336 ? 18.655 40.607 95.427 1.00 14.31 336 THR B C 1
ATOM 5253 O O . THR B 1 336 ? 19.790 40.403 95.003 1.00 13.64 336 THR B O 1
ATOM 5257 N N . GLY B 1 337 ? 18.420 41.017 96.667 1.00 13.94 337 GLY B N 1
ATOM 5258 C CA . GLY B 1 337 ? 19.545 41.236 97.559 1.00 13.45 337 GLY B CA 1
ATOM 5259 C C . GLY B 1 337 ? 19.853 40.040 98.439 1.00 14.71 337 GLY B C 1
ATOM 5260 O O . GLY B 1 337 ? 19.354 38.936 98.205 1.00 12.61 337 GLY B O 1
ATOM 5261 N N . GLU B 1 338 ? 20.691 40.256 99.448 1.00 15.74 338 GLU B N 1
ATOM 5262 C CA . GLU B 1 338 ? 21.032 39.190 100.384 1.00 19.18 338 GLU B CA 1
ATOM 5263 C C . GLU B 1 338 ? 21.096 39.725 101.806 1.00 19.81 338 GLU B C 1
ATOM 5264 O O . GLU B 1 338 ? 21.451 40.890 102.034 1.00 16.71 338 GLU B O 1
ATOM 5270 N N . GLY B 1 339 ? 20.733 38.870 102.759 1.00 21.14 339 GLY B N 1
ATOM 5271 C CA . GLY B 1 339 ? 20.715 39.267 104.158 1.00 19.33 339 GLY B CA 1
ATOM 5272 C C . GLY B 1 339 ? 19.294 39.619 104.579 1.00 21.22 339 GLY B C 1
ATOM 5273 O O . GLY B 1 339 ? 18.473 40.011 103.744 1.00 17.74 339 GLY B O 1
ATOM 5274 N N . ARG B 1 340 ? 19.000 39.473 105.868 1.00 20.00 340 ARG B N 1
ATOM 5275 C CA . ARG B 1 340 ? 17.676 39.786 106.409 1.00 22.78 340 ARG B CA 1
ATOM 5276 C C . ARG B 1 340 ? 16.547 39.004 105.739 1.00 22.68 340 ARG B C 1
ATOM 5277 O O . ARG B 1 340 ? 15.415 39.485 105.671 1.00 23.15 340 ARG B O 1
ATOM 5285 N N . GLY B 1 341 ? 16.846 37.808 105.240 1.00 20.88 341 GLY B N 1
ATOM 5286 C CA . GLY B 1 341 ? 15.813 37.009 104.595 1.00 19.65 341 GLY B CA 1
ATOM 5287 C C . GLY B 1 341 ? 15.645 37.215 103.090 1.00 19.75 341 GLY B C 1
ATOM 5288 O O . GLY B 1 341 ? 14.800 36.566 102.471 1.00 19.23 341 GLY B O 1
ATOM 5289 N N . ALA B 1 342 ? 16.426 38.117 102.497 1.00 18.25 342 ALA B N 1
ATOM 5290 C CA . ALA B 1 342 ? 16.349 38.360 101.054 1.00 18.51 342 ALA B CA 1
ATOM 5291 C C . ALA B 1 342 ? 16.829 37.099 100.329 1.00 19.83 342 ALA B C 1
ATOM 5292 O O . ALA B 1 342 ? 17.820 36.484 100.727 1.00 19.89 342 ALA B O 1
ATOM 5302 N N . GLY B 1 344 ? 17.813 36.793 96.899 1.00 17.83 344 GLY B N 1
ATOM 5303 C CA . GLY B 1 344 ? 18.561 36.949 95.656 1.00 16.27 344 GLY B CA 1
ATOM 5304 C C . GLY B 1 344 ? 19.791 36.062 95.503 1.00 16.45 344 GLY B C 1
ATOM 5305 O O . GLY B 1 344 ? 20.224 35.749 94.387 1.00 13.99 344 GLY B O 1
ATOM 5306 N N . SER B 1 345 ? 20.351 35.644 96.630 1.00 16.59 345 SER B N 1
ATOM 5307 C CA . SER B 1 345 ? 21.540 34.803 96.632 1.00 17.92 345 SER B CA 1
ATOM 5308 C C . SER B 1 345 ? 21.239 33.308 96.841 1.00 17.28 345 SER B C 1
ATOM 5309 O O . SER B 1 345 ? 21.869 32.456 96.212 1.00 15.54 345 SER B O 1
ATOM 5320 N N . PHE B 1 347 ? 18.251 31.659 96.214 1.00 12.84 347 PHE B N 1
ATOM 5321 C CA . PHE B 1 347 ? 17.487 31.075 95.109 1.00 12.21 347 PHE B CA 1
ATOM 5322 C C . PHE B 1 347 ? 18.376 31.111 93.870 1.00 11.67 347 PHE B C 1
ATOM 5323 O O . PHE B 1 347 ? 19.129 32.071 93.664 1.00 11.07 347 PHE B O 1
ATOM 5331 N N . LYS B 1 348 ? 18.291 30.060 93.057 1.00 11.40 348 LYS B N 1
ATOM 5332 C CA . LYS B 1 348 ? 19.076 29.945 91.835 1.00 10.97 348 LYS B CA 1
ATOM 5333 C C . LYS B 1 348 ? 18.116 29.747 90.657 1.00 11.97 348 LYS B C 1
ATOM 5334 O O . LYS B 1 348 ? 16.942 29.406 90.836 1.00 8.30 348 LYS B O 1
ATOM 5340 N N . VAL B 1 349 ? 18.636 29.941 89.456 1.00 11.83 349 VAL B N 1
ATOM 5341 C CA . VAL B 1 349 ? 17.849 29.799 88.244 1.00 12.71 349 VAL B CA 1
ATOM 5342 C C . VAL B 1 349 ? 18.641 28.986 87.230 1.00 12.55 349 VAL B C 1
ATOM 5343 O O . VAL B 1 349 ? 19.844 29.207 87.060 1.00 13.51 349 VAL B O 1
ATOM 5347 N N . ILE B 1 350 ? 17.978 28.048 86.559 1.00 11.83 350 ILE B N 1
ATOM 5348 C CA . ILE B 1 350 ? 18.637 27.253 85.529 1.00 11.87 350 ILE B CA 1
ATOM 5349 C C . ILE B 1 350 ? 17.676 27.089 84.360 1.00 10.42 350 ILE B C 1
ATOM 5350 O O . ILE B 1 350 ? 16.477 26.951 84.558 1.00 12.56 350 ILE B O 1
ATOM 5355 N N . GLY B 1 351 ? 18.208 27.133 83.146 1.00 9.76 351 GLY B N 1
ATOM 5356 C CA . GLY B 1 351 ? 17.378 26.948 81.975 1.00 12.10 351 GLY B CA 1
ATOM 5357 C C . GLY B 1 351 ? 17.751 25.632 81.313 1.00 12.63 351 GLY B C 1
ATOM 5358 O O . GLY B 1 351 ? 18.903 25.203 81.384 1.00 13.21 351 GLY B O 1
ATOM 5359 N N . VAL B 1 352 ? 16.774 24.971 80.703 1.00 13.42 352 VAL B N 1
ATOM 5360 C CA . VAL B 1 352 ? 17.007 23.709 80.004 1.00 14.63 352 VAL B CA 1
ATOM 5361 C C . VAL B 1 352 ? 16.265 23.853 78.692 1.00 16.31 352 VAL B C 1
ATOM 5362 O O . VAL B 1 352 ? 15.057 24.077 78.685 1.00 16.98 352 VAL B O 1
ATOM 5366 N N . SER B 1 353 ? 16.974 23.707 77.581 1.00 16.44 353 SER B N 1
ATOM 5367 C CA . SER B 1 353 ? 16.327 23.889 76.295 1.00 16.57 353 SER B CA 1
ATOM 5368 C C . SER B 1 353 ? 16.571 22.830 75.247 1.00 19.18 353 SER B C 1
ATOM 5369 O O . SER B 1 353 ? 17.321 21.866 75.437 1.00 17.05 353 SER B O 1
ATOM 5372 N N . ASP B 1 354 ? 15.898 23.054 74.126 1.00 20.04 354 ASP B N 1
ATOM 5373 C CA . ASP B 1 354 ? 16.022 22.244 72.935 1.00 19.56 354 ASP B CA 1
ATOM 5374 C C . ASP B 1 354 ? 17.505 22.461 72.613 1.00 18.65 354 ASP B C 1
ATOM 5375 O O . ASP B 1 354 ? 17.983 23.593 72.634 1.00 17.36 354 ASP B O 1
ATOM 5380 N N . PRO B 1 355 ? 18.259 21.385 72.332 1.00 18.53 355 PRO B N 1
ATOM 5381 C CA . PRO B 1 355 ? 19.680 21.601 72.032 1.00 18.42 355 PRO B CA 1
ATOM 5382 C C . PRO B 1 355 ? 19.968 22.594 70.906 1.00 19.60 355 PRO B C 1
ATOM 5383 O O . PRO B 1 355 ? 21.045 23.178 70.859 1.00 20.49 355 PRO B O 1
ATOM 5387 N N . LYS B 1 356 ? 19.000 22.788 70.012 1.00 20.85 356 LYS B N 1
ATOM 5388 C CA . LYS B 1 356 ? 19.140 23.723 68.896 1.00 22.79 356 LYS B CA 1
ATOM 5389 C C . LYS B 1 356 ? 19.322 25.161 69.392 1.00 22.98 356 LYS B C 1
ATOM 5390 O O . LYS B 1 356 ? 19.947 25.988 68.720 1.00 20.30 356 LYS B O 1
ATOM 5396 N N . ILE B 1 357 ? 18.757 25.461 70.562 1.00 22.69 357 ILE B N 1
ATOM 5397 C CA . ILE B 1 357 ? 18.888 26.794 71.158 1.00 22.04 357 ILE B CA 1
ATOM 5398 C C . ILE B 1 357 ? 20.228 26.796 71.894 1.00 22.59 357 ILE B C 1
ATOM 5399 O O . ILE B 1 357 ? 20.414 26.057 72.864 1.00 21.87 357 ILE B O 1
ATOM 5404 N N . GLU B 1 358 ? 21.166 27.618 71.431 1.00 22.77 358 GLU B N 1
ATOM 5405 C CA . GLU B 1 358 ? 22.494 27.661 72.032 1.00 23.23 358 GLU B CA 1
ATOM 5406 C C . GLU B 1 358 ? 22.689 28.557 73.252 1.00 22.39 358 GLU B C 1
ATOM 5407 O O . GLU B 1 358 ? 23.563 28.286 74.071 1.00 20.74 358 GLU B O 1
ATOM 5413 N N . THR B 1 359 ? 21.904 29.625 73.369 1.00 20.97 359 THR B N 1
ATOM 5414 C CA . THR B 1 359 ? 22.007 30.521 74.523 1.00 20.75 359 THR B CA 1
ATOM 5415 C C . THR B 1 359 ? 20.628 30.997 74.955 1.00 19.84 359 THR B C 1
ATOM 5416 O O . THR B 1 359 ? 19.686 31.027 74.154 1.00 19.04 359 THR B O 1
ATOM 5420 N N . LEU B 1 360 ? 20.511 31.346 76.232 1.00 15.61 360 LEU B N 1
ATOM 5421 C CA . LEU B 1 360 ? 19.269 31.867 76.779 1.00 13.47 360 LEU B CA 1
ATOM 5422 C C . LEU B 1 360 ? 19.626 33.163 77.497 1.00 14.06 360 LEU B C 1
ATOM 5423 O O . LEU B 1 360 ? 20.646 33.243 78.186 1.00 14.23 360 LEU B O 1
ATOM 5428 N N . VAL B 1 361 ? 18.786 34.177 77.327 1.00 13.94 361 VAL B N 1
ATOM 5429 C CA . VAL B 1 361 ? 19.002 35.482 77.949 1.00 13.88 361 VAL B CA 1
ATOM 5430 C C . VAL B 1 361 ? 19.153 35.436 79.465 1.00 12.18 361 VAL B C 1
ATOM 5431 O O . VAL B 1 361 ? 18.375 34.773 80.156 1.00 13.29 361 VAL B O 1
ATOM 5435 N N . ALA B 1 362 ? 20.156 36.153 79.967 1.00 13.29 362 ALA B N 1
ATOM 5436 C CA . ALA B 1 362 ? 20.430 36.250 81.398 1.00 12.50 362 ALA B CA 1
ATOM 5437 C C . ALA B 1 362 ? 20.992 34.977 82.045 1.00 14.58 362 ALA B C 1
ATOM 5438 O O . ALA B 1 362 ? 21.257 34.952 83.259 1.00 12.51 362 ALA B O 1
ATOM 5440 N N . LEU B 1 363 ? 21.190 33.933 81.245 1.00 12.03 363 LEU B N 1
ATOM 5441 C CA . LEU B 1 363 ? 21.721 32.670 81.762 1.00 15.25 363 LEU B CA 1
ATOM 5442 C C . LEU B 1 363 ? 23.033 32.238 81.107 1.00 18.13 363 LEU B C 1
ATOM 5443 O O . LEU B 1 363 ? 23.985 31.871 81.793 1.00 18.52 363 LEU B O 1
ATOM 5448 N N . SER B 1 364 ? 23.079 32.276 79.779 1.00 18.27 364 SER B N 1
ATOM 5449 C CA . SER B 1 364 ? 24.276 31.868 79.052 1.00 22.22 364 SER B CA 1
ATOM 5450 C C . SER B 1 364 ? 24.631 32.806 77.908 1.00 24.79 364 SER B C 1
ATOM 5451 O O . SER B 1 364 ? 25.396 32.436 77.026 1.00 24.54 364 SER B O 1
ATOM 5454 N N . ASP B 1 365 ? 24.081 34.016 77.923 1.00 28.01 365 ASP B N 1
ATOM 5455 C CA . ASP B 1 365 ? 24.336 34.987 76.861 1.00 33.52 365 ASP B CA 1
ATOM 5456 C C . ASP B 1 365 ? 25.532 35.886 77.159 1.00 37.29 365 ASP B C 1
ATOM 5457 O O . ASP B 1 365 ? 25.919 36.713 76.334 1.00 38.20 365 ASP B O 1
ATOM 5462 N N . ASP B 1 366 ? 26.116 35.715 78.338 1.00 42.30 366 ASP B N 1
ATOM 5463 C CA . ASP B 1 366 ? 27.261 36.517 78.755 1.00 47.19 366 ASP B CA 1
ATOM 5464 C C . ASP B 1 366 ? 28.417 35.619 79.180 1.00 49.07 366 ASP B C 1
ATOM 5465 O O . ASP B 1 366 ? 28.295 34.960 80.235 1.00 51.00 366 ASP B O 1
#

Nearest PDB structures (foldseek):
  1zkd-assembly1_B  TM=1.002E+00  e=7.301E-76  Rhodopseudomonas palustris CGA009
  1zkd-assembly1_A  TM=1.001E+00  e=3.585E-72  Rhodopseudomonas palustris CGA009
  4f3n-assembly1_A  TM=8.379E-01  e=5.467E-27  Burkholderia thailandensis E264
  4g67-assembly1_A  TM=8.281E-01  e=2.817E-27  Burkholderia thailandensis E264
  7mx7-assembly1_A  TM=5.644E-01  e=4.400E-04  Homo sapiens

Organism: Rhodopseudomonas palustris (strain ATCC BAA-98 / CGA009) (NCBI:txid258594)

Sequence (697 aa):
IDQTALATEIKRLIKAAGPPVWRYELCLGHPEHGYYVTRFTTSPEISQFGELLGLWSASVWKAADEPQTLRLIEIGPGRGTADALRALRVLPILYQSLSVHLVEINPVLRQKQQTLLAGIRNIHWHDSFEDVPEGPAVILANEYFDVLPIHQAIKRETGWHERVIEIGASGELVFGVAADPIPGFEALLPPLARLSPPGAVFEWRPDTEILKIASRVRDQGGAALIIDYGHLRSDVGDTFQAIASHSYADPLQHPGRADLTAHVDFDALGRAAESIGARAHGPVTQGAFLKRLGIETRALSLAKATPQVSEDIAGALQRLTGEGRGAGSFKVIGVSDPKIETLVALSDDIDQTALATEIKRLIKAAGPPVWRYELCLGHPEHGYYVTFTTSPEISQFGELLGLWSASVWKAADEPQTLRLIEIGPGRGTADALRALRVLPILYQSLSVHLVEINPVLRQKQQTLLAGIRNIHWHDSFEDVPEGPAVILANEYFDVLPIHQAIKRETGWHERVIEIGASGELVFGVAADPIPGFEALLPPLARLSPPGAVFEWRPDTEILKIASRVRDQGGAALIIDYGHLRSDVGDTFQAIASHSYADPLQHPGRADLTAHVDFDALGRAAESIGARAHGPVTQGAFLKRLGIETRALSLAKATPQVSEDIAGALQRLTGEGRGAGSFKVIGVSDPKIETLVALSDD

Radius of gyration: 29.06 Å; Cα contacts (8 Å, |Δi|>4): 1370; chains: 2; bounding box: 67×71×82 Å

Foldseek 3Di:
DQQDPVSVVVQVVCVVVNKFQLVLCCLADVCVQHLVNDYQLFLLSLDLVLCLVLVLQVQLCVLQVNDLAEEEEEECCQLVSLSSLVNCVVPVSSNNNYAYEYEDQDDVSVVSNCVVCVPDPRHYYHPDPVPDDAAAYEYEYEANVFQRRKWKWFQDPQGTWTKIWHADPVRAIDIDTHPHHDDPPLVPDDVVQNPDDGGWMFMDDDCVVLLVQLVRQQVRNTKYKYWFAADAAGDTDWFKWWDDPQDTHHCRGPRSNTRIGGHDHVNVSQVSSVVVQKHKFAKAWQQQQVVLSPLVVVLVVVVPDDVVVNVSSVVSNCQRHHDDPNRGSRIMMMIHHVSRPHRRSTHPD/DDLDPLLVVVLVCCVVPNWFQLVLCCLADPPCQHQVNVQLFLLSLDLVLCLVLVLQVQLCVLQVNDLAAEEEEECCQLLSLSSLVNCVVPVSSNNNYAYEYEDQDDVSVVSNCVNCVPDPNHYYHPDPVVDDAAAYEYEYEANVFQRGKWKWWQDPQATWTKTWDADPVRAIDIDTHPHHDVPPLPVAPPVQNPDDGGWMFMDDDCVVLLVQLVRQQVHNTKYKYWHAADAAGDTDWFKWWDDPQDTHHCSPSRSNTRIGGHDHVNVSQVSSVVVQKHKFAKAWQQQQCVQSPLVVVLVVCCPDDVVVNVSSVVSNCQRHHDDPNRGSGIMMMIHRVSRPHRRSTHPD

B-factor: mean 29.22, std 13.36, range [7.75, 68.54]

CATH classification: 3.40.50.150 (+1 more: 6.10.250.3300)

Solvent-accessible surface area: 32799 Å² total

Secondary structure (DSSP, 8-state):
--SSHHHHHHHHHHHHH---TTT--HHHH-TTT-TTT----SHHHH---HHHHHHHHHHHHHHTT--SSEEEEEE--TT---HHHHHHTTSHHHHTTEEEEEE---HHHHHHHHHHSTT-SSEEEESSGGGSPPSSEEEEEESSGGGSPPEEEEEETTEEEEEEEEE-TTS-EEEEE-SS--TT-GGGS-GGGGGPPTT-EEEE--SHHHHHHHHHHHHH-EEEEEEESEESS--B----EEE-SSSEE-TTSSTTSSEEE--EEHHHHHHHHHHTT-EEEEEEEHHHHHHHTTHHHHHHH---S-HHHHHHHHHHHHHHH--STT----EEEEEE-TT----TTTT--/--SSHHHHHHHHHHHHH---TTT--HHHH-TTT-SS----SHHHH---HHHHHHHHHHHHHHTT--SSEEEEEE--TT---HHHHHHTTSHHHHTTEEEEEE---HHHHHHHHHHTTT-SSEEEESSGGGSPPS-EEEEEESSGGGSPPEEEEEETTEEEEEEEEE-TTS-EEEEE-SSPPTT-STTS-GGGGGPPTT-EEEE--SHHHHHHHHHHHHH-EEEEEEESEESS--B----EEE-SSSEE-TTSSTTSSEEE--EEHHHHHHHHHHTT-EEEEEEEHHHHHHHTTHHHHHHH---S-HHHHHHHHHHHHHHH--STT----EEEEEE-TT----TTTT--

InterPro domains:
  IPR003788 Protein arginine methyltransferase NDUFAF7 [PF02636] (64-298)
  IPR003788 Protein arginine methyltransferase NDUFAF7 [PTHR12049] (5-352)
  IPR029063 S-adenosyl-L-methionine-dependent methyltransferase superfamily [SSF53335] (5-361)
  IPR038375 Protein arginine methyltransferase NDUFAF7 superfamily [G3DSA:3.40.50.12710] (2-370)